Protein AF-Q1IPC7-F1 (afdb_monomer_lite)

Structure (mmCIF, N/CA/C/O backbone):
data_AF-Q1IPC7-F1
#
_entry.id   AF-Q1IPC7-F1
#
loop_
_atom_site.group_PDB
_atom_site.id
_atom_site.type_symbol
_atom_site.label_atom_id
_atom_site.label_alt_id
_atom_site.label_comp_id
_atom_site.label_asym_id
_atom_site.label_entity_id
_atom_site.label_seq_id
_atom_site.pdbx_PDB_ins_code
_atom_site.Cartn_x
_atom_site.Cartn_y
_atom_site.Cartn_z
_atom_site.occupancy
_atom_site.B_iso_or_equiv
_atom_site.auth_seq_id
_atom_site.auth_comp_id
_atom_site.auth_asym_id
_atom_site.auth_atom_id
_atom_site.pdbx_PDB_model_num
ATOM 1 N N . MET A 1 1 ? 42.730 -6.857 -8.380 1.00 27.53 1 MET A N 1
ATOM 2 C CA . MET A 1 1 ? 42.182 -7.030 -9.742 1.00 27.53 1 MET A CA 1
ATOM 3 C C . MET A 1 1 ? 40.989 -7.970 -9.642 1.00 27.53 1 MET A C 1
ATOM 5 O O . MET A 1 1 ? 41.203 -9.088 -9.186 1.00 27.53 1 MET A O 1
ATOM 9 N N . PRO A 1 2 ? 39.759 -7.540 -9.961 1.00 30.34 2 PRO A N 1
ATOM 10 C CA . PRO A 1 2 ? 38.629 -8.453 -10.119 1.00 30.34 2 PRO A CA 1
ATOM 11 C C . PRO A 1 2 ? 38.704 -9.160 -11.490 1.00 30.34 2 PRO A C 1
ATOM 13 O O . PRO A 1 2 ? 39.309 -8.610 -12.414 1.00 30.34 2 PRO A O 1
ATOM 16 N N . PRO A 1 3 ? 38.117 -10.358 -11.653 1.00 31.38 3 PRO A N 1
ATOM 17 C CA . PRO A 1 3 ? 38.075 -11.033 -12.946 1.00 31.38 3 PRO A CA 1
ATOM 18 C C . PRO A 1 3 ? 37.067 -10.356 -13.885 1.00 31.38 3 PRO A C 1
ATOM 20 O O . PRO A 1 3 ? 35.925 -10.095 -13.506 1.00 31.38 3 PRO A O 1
ATOM 23 N N . HIS A 1 4 ? 37.479 -10.107 -15.129 1.00 30.72 4 HIS A N 1
ATOM 24 C CA . HIS A 1 4 ? 36.568 -9.694 -16.195 1.00 30.72 4 HIS A CA 1
ATOM 25 C C . HIS A 1 4 ? 35.642 -10.856 -16.575 1.00 30.72 4 HIS A C 1
ATOM 27 O O . HIS A 1 4 ? 36.115 -11.915 -16.986 1.00 30.72 4 HIS A O 1
ATOM 33 N N . PHE A 1 5 ? 34.329 -10.636 -16.505 1.00 32.91 5 PHE A N 1
ATOM 34 C CA . PHE A 1 5 ? 33.350 -11.467 -17.208 1.00 32.91 5 PHE A CA 1
ATOM 35 C C . PHE A 1 5 ? 33.122 -10.910 -18.625 1.00 32.91 5 PHE A C 1
ATOM 37 O O . PHE A 1 5 ? 33.166 -9.690 -18.806 1.00 32.91 5 PHE A O 1
ATOM 44 N N . PRO A 1 6 ? 32.889 -11.766 -19.637 1.00 27.95 6 PRO A N 1
ATOM 45 C CA . PRO A 1 6 ? 32.704 -11.315 -21.011 1.00 27.95 6 PRO A CA 1
ATOM 46 C C . PRO A 1 6 ? 31.362 -10.591 -21.185 1.00 27.95 6 PRO A C 1
ATOM 48 O O . PRO A 1 6 ? 30.292 -11.179 -21.033 1.00 27.95 6 PRO A O 1
ATOM 51 N N . GLN A 1 7 ? 31.425 -9.312 -21.556 1.00 37.88 7 GLN A N 1
ATOM 52 C CA . GLN A 1 7 ? 30.276 -8.573 -22.075 1.00 37.88 7 GLN A CA 1
ATOM 53 C C . GLN A 1 7 ? 29.966 -9.041 -23.501 1.00 37.88 7 GLN A C 1
ATOM 55 O O . GLN A 1 7 ? 30.631 -8.615 -24.441 1.00 37.88 7 GLN A O 1
ATOM 60 N N . SER A 1 8 ? 28.944 -9.881 -23.667 1.00 31.00 8 SER A N 1
ATOM 61 C CA . SER A 1 8 ? 28.199 -10.011 -24.929 1.00 31.00 8 SER A CA 1
ATOM 62 C C . SER A 1 8 ? 26.940 -10.860 -24.738 1.00 31.00 8 SER A C 1
ATOM 64 O O . SER A 1 8 ? 26.850 -11.987 -25.226 1.00 31.00 8 SER A O 1
ATOM 66 N N . VAL A 1 9 ? 25.945 -10.306 -24.045 1.00 33.47 9 VAL A N 1
ATOM 67 C CA . VAL A 1 9 ? 24.546 -10.644 -24.336 1.00 33.47 9 VAL A CA 1
ATOM 68 C C . VAL A 1 9 ? 24.051 -9.514 -25.231 1.00 33.47 9 VAL A C 1
ATOM 70 O O . VAL A 1 9 ? 24.156 -8.351 -24.847 1.00 33.47 9 VAL A O 1
ATOM 73 N N . GLY A 1 10 ? 23.632 -9.834 -26.457 1.00 28.92 10 GLY A N 1
ATOM 74 C CA . GLY A 1 10 ? 23.111 -8.824 -27.381 1.00 28.92 10 GLY A CA 1
ATOM 75 C C . GLY A 1 10 ? 21.833 -8.177 -26.833 1.00 28.92 10 GLY A C 1
ATOM 76 O O . GLY A 1 10 ? 21.203 -8.754 -25.944 1.00 28.92 10 GLY A O 1
ATOM 77 N N . PRO A 1 11 ? 21.428 -7.003 -27.348 1.00 35.88 11 PRO A N 1
ATOM 78 C CA . PRO A 1 11 ? 20.185 -6.377 -26.924 1.00 35.88 11 PRO A CA 1
ATOM 79 C C . PRO A 1 11 ? 19.013 -7.304 -27.261 1.00 35.88 11 PRO A C 1
ATOM 81 O O . PRO A 1 11 ? 18.716 -7.543 -28.433 1.00 35.88 11 PRO A O 1
ATOM 84 N N . TYR A 1 12 ? 18.342 -7.820 -26.233 1.00 42.53 12 TYR A N 1
ATOM 85 C CA . TYR A 1 12 ? 17.022 -8.420 -26.390 1.00 42.53 12 TYR A CA 1
ATOM 86 C C . TYR A 1 12 ? 16.038 -7.280 -26.650 1.00 42.53 12 TYR A C 1
ATOM 88 O O . TYR A 1 12 ? 15.501 -6.696 -25.713 1.00 42.53 12 TYR A O 1
ATOM 96 N N . SER A 1 13 ? 15.851 -6.916 -27.920 1.00 47.62 13 SER A N 1
ATOM 97 C CA . SER A 1 13 ? 14.816 -5.959 -28.298 1.00 47.62 13 SER A CA 1
ATOM 98 C C . SER A 1 13 ? 13.432 -6.533 -27.984 1.00 47.62 13 SER A C 1
ATOM 100 O O . SER A 1 13 ? 13.187 -7.732 -28.148 1.00 47.62 13 SER A O 1
ATOM 102 N N . CYS A 1 14 ? 12.496 -5.663 -27.597 1.00 52.75 14 CYS A N 1
ATOM 103 C CA . CYS A 1 14 ? 11.101 -6.027 -27.317 1.00 52.75 14 CYS A CA 1
ATOM 104 C C . CYS A 1 14 ? 10.329 -6.622 -28.522 1.00 52.75 14 CYS A C 1
ATOM 106 O O . CYS A 1 14 ? 9.156 -6.963 -28.382 1.00 52.75 14 CYS A O 1
ATOM 108 N N . ASP A 1 15 ? 10.958 -6.759 -29.695 1.00 41.06 15 ASP A N 1
ATOM 109 C CA . ASP A 1 15 ? 10.359 -7.288 -30.928 1.00 41.06 15 ASP A CA 1
ATOM 110 C C . ASP A 1 15 ? 10.311 -8.829 -30.987 1.00 41.06 15 ASP A C 1
ATOM 112 O O . ASP A 1 15 ? 9.705 -9.406 -31.895 1.00 41.06 15 ASP A O 1
ATOM 116 N N . ALA A 1 16 ? 10.942 -9.527 -30.037 1.00 37.09 16 ALA A N 1
ATOM 117 C CA . ALA A 1 16 ? 10.999 -10.988 -30.007 1.00 37.09 16 ALA A CA 1
ATOM 118 C C . ALA A 1 16 ? 9.704 -11.627 -29.459 1.00 37.09 16 ALA A C 1
ATOM 120 O O . ALA A 1 16 ? 9.648 -12.122 -28.332 1.00 37.09 16 ALA A O 1
ATOM 121 N N . ALA A 1 17 ? 8.659 -11.679 -30.289 1.00 32.47 17 ALA A N 1
ATOM 122 C CA . ALA A 1 17 ? 7.467 -12.491 -30.036 1.00 32.47 17 ALA A CA 1
ATOM 123 C C . ALA A 1 17 ? 7.778 -13.997 -30.187 1.00 32.47 17 ALA A C 1
ATOM 125 O O . ALA A 1 17 ? 7.466 -14.623 -31.203 1.00 32.47 17 ALA A O 1
ATOM 126 N N . THR A 1 18 ? 8.417 -14.594 -29.178 1.00 29.27 18 THR A N 1
ATOM 127 C CA . THR A 1 18 ? 8.820 -16.007 -29.203 1.00 29.27 18 THR A CA 1
ATOM 128 C C . THR A 1 18 ? 7.616 -16.933 -29.011 1.00 29.27 18 THR A C 1
ATOM 130 O O . THR A 1 18 ? 7.210 -17.241 -27.892 1.00 29.27 18 THR A O 1
ATOM 133 N N . THR A 1 19 ? 7.050 -17.434 -30.110 1.00 27.92 19 THR A N 1
ATOM 134 C CA . THR A 1 19 ? 6.150 -18.594 -30.061 1.00 27.92 19 THR A CA 1
ATOM 135 C C . THR A 1 19 ? 6.927 -19.824 -29.599 1.00 27.92 19 THR A C 1
ATOM 137 O O . THR A 1 19 ? 7.848 -20.267 -30.289 1.00 27.92 19 THR A O 1
ATOM 140 N N . VAL A 1 20 ? 6.539 -20.404 -28.461 1.00 25.94 20 VAL A N 1
ATOM 141 C CA . VAL A 1 20 ? 7.078 -21.686 -27.991 1.00 25.94 20 VAL A CA 1
ATOM 142 C C . VAL A 1 20 ? 6.516 -22.805 -28.868 1.00 25.94 20 VAL A C 1
ATOM 144 O O . VAL A 1 20 ? 5.406 -23.285 -28.654 1.00 25.94 20 VAL A O 1
ATOM 147 N N . ALA A 1 21 ? 7.283 -23.199 -29.882 1.00 24.25 21 ALA A N 1
ATOM 148 C CA . ALA A 1 21 ? 7.047 -24.401 -30.670 1.00 24.25 21 ALA A CA 1
ATOM 149 C C . ALA A 1 21 ? 8.076 -25.462 -30.259 1.00 24.25 21 ALA A C 1
ATOM 151 O O . ALA A 1 21 ? 9.273 -25.298 -30.503 1.00 24.25 21 ALA A O 1
ATOM 152 N N . GLU A 1 22 ? 7.620 -26.537 -29.615 1.00 26.72 22 GLU A N 1
ATOM 153 C CA . GLU A 1 22 ? 8.496 -27.638 -29.215 1.00 26.72 22 GLU A CA 1
ATOM 154 C C . GLU A 1 22 ? 9.095 -28.360 -30.428 1.00 26.72 22 GLU A C 1
ATOM 156 O O . GLU A 1 22 ? 8.441 -28.612 -31.444 1.00 26.72 22 GLU A O 1
ATOM 161 N N . VAL A 1 23 ? 10.371 -28.724 -30.305 1.00 25.48 23 VAL A N 1
ATOM 162 C CA . VAL A 1 23 ? 11.123 -29.405 -31.357 1.00 25.48 23 VAL A CA 1
ATOM 163 C C . VAL A 1 23 ? 10.867 -30.910 -31.288 1.00 25.48 23 VAL A C 1
ATOM 165 O O . VAL A 1 23 ? 11.457 -31.616 -30.476 1.00 25.48 23 VAL A O 1
ATOM 168 N N . CYS A 1 24 ? 10.067 -31.425 -32.220 1.00 24.20 24 CYS A N 1
ATOM 169 C CA . CYS A 1 24 ? 10.110 -32.831 -32.624 1.00 24.20 24 CYS A CA 1
ATOM 170 C C . CYS A 1 24 ? 10.094 -32.919 -34.152 1.00 24.20 24 CYS A C 1
ATOM 172 O O . CYS A 1 24 ? 9.139 -32.516 -34.810 1.00 24.20 24 CYS A O 1
ATOM 174 N N . ASN A 1 25 ? 11.193 -33.411 -34.725 1.00 25.36 25 ASN A N 1
ATOM 175 C CA . ASN A 1 25 ? 11.467 -33.318 -36.155 1.00 25.36 25 ASN A CA 1
ATOM 176 C C . ASN A 1 25 ? 11.634 -34.713 -36.770 1.00 25.36 25 ASN A C 1
ATOM 178 O O . ASN A 1 25 ? 12.651 -35.364 -36.545 1.00 25.36 25 ASN A O 1
ATOM 182 N N . CYS A 1 26 ? 10.665 -35.139 -37.586 1.00 24.03 26 CYS A N 1
ATOM 183 C CA . CYS A 1 26 ? 10.864 -36.089 -38.685 1.00 24.03 26 CYS A CA 1
ATOM 184 C C . CYS A 1 26 ? 9.803 -35.869 -39.786 1.00 24.03 26 CYS A C 1
ATOM 186 O O . CYS A 1 26 ? 8.637 -35.607 -39.516 1.00 24.03 26 CYS A O 1
ATOM 188 N N . ARG A 1 27 ? 10.270 -35.901 -41.038 1.00 24.53 27 ARG A N 1
ATOM 189 C CA . ARG A 1 27 ? 9.666 -35.389 -42.296 1.00 24.53 27 ARG A CA 1
ATOM 190 C C . ARG A 1 27 ? 8.791 -36.435 -43.046 1.00 24.53 27 ARG A C 1
ATOM 192 O O . ARG A 1 27 ? 8.794 -37.577 -42.597 1.00 24.53 27 ARG A O 1
ATOM 199 N N . PRO A 1 28 ? 8.198 -36.160 -44.250 1.00 34.00 28 PRO A N 1
ATOM 200 C CA . PRO A 1 28 ? 8.015 -34.888 -45.004 1.00 34.00 28 PRO A CA 1
ATOM 201 C C . PRO A 1 28 ? 6.614 -34.645 -45.661 1.00 34.00 28 PRO A C 1
ATOM 203 O O . PRO A 1 28 ? 5.813 -35.559 -45.821 1.00 34.00 28 PRO A O 1
ATOM 206 N N . ALA A 1 29 ? 6.476 -33.448 -46.270 1.00 22.77 29 ALA A N 1
ATOM 207 C CA . ALA A 1 29 ? 5.614 -33.085 -47.426 1.00 22.77 29 ALA A CA 1
ATOM 208 C C . ALA A 1 29 ? 4.124 -32.743 -47.132 1.00 22.77 29 ALA A C 1
ATOM 210 O O . ALA A 1 29 ? 3.528 -33.321 -46.237 1.00 22.77 29 ALA A O 1
ATOM 211 N N . ARG A 1 30 ? 3.443 -31.808 -47.829 1.00 23.03 30 ARG A N 1
ATOM 212 C CA . ARG A 1 30 ? 3.700 -31.071 -49.101 1.00 23.03 30 ARG A CA 1
ATOM 213 C C . ARG A 1 30 ? 3.333 -29.566 -49.006 1.00 23.03 30 ARG A C 1
ATOM 215 O O . ARG A 1 30 ? 2.681 -29.144 -48.063 1.00 23.03 30 ARG A O 1
ATOM 222 N N . PHE A 1 31 ? 3.727 -28.781 -50.016 1.00 21.20 31 PHE A N 1
ATOM 223 C CA . PHE A 1 31 ? 3.337 -27.371 -50.228 1.00 21.20 31 PHE A CA 1
ATOM 224 C C . PHE A 1 31 ? 1.828 -27.185 -50.493 1.00 21.20 31 PHE A C 1
ATOM 226 O O . PHE A 1 31 ? 1.282 -27.970 -51.267 1.00 21.20 31 PHE A O 1
ATOM 233 N N . ALA A 1 32 ? 1.226 -26.087 -49.998 1.00 22.48 32 ALA A N 1
ATOM 234 C CA . ALA A 1 32 ? 0.439 -25.120 -50.801 1.00 22.48 32 ALA A CA 1
ATOM 235 C C . ALA A 1 32 ? -0.110 -23.922 -49.974 1.00 22.48 32 ALA A C 1
ATOM 237 O O . ALA A 1 32 ? -1.017 -24.071 -49.167 1.00 22.48 32 ALA A O 1
ATOM 238 N N . ILE A 1 33 ? 0.478 -22.746 -50.219 1.00 22.02 33 ILE A N 1
ATOM 239 C CA . ILE A 1 33 ? -0.097 -21.385 -50.360 1.00 22.02 33 ILE A CA 1
ATOM 240 C C . ILE A 1 33 ? -1.534 -21.109 -49.833 1.00 22.02 33 ILE A C 1
ATOM 242 O O . ILE A 1 33 ? -2.508 -21.707 -50.281 1.00 22.02 33 ILE A O 1
ATOM 246 N N . LEU A 1 34 ? -1.645 -20.075 -48.981 1.00 21.36 34 LEU A N 1
ATOM 247 C CA . LEU A 1 34 ? -2.878 -19.374 -48.567 1.00 21.36 34 LEU A CA 1
ATOM 248 C C . LEU A 1 34 ? -3.625 -18.686 -49.726 1.00 21.36 34 LEU A C 1
ATOM 250 O O . LEU A 1 34 ? -2.971 -18.121 -50.595 1.00 21.36 34 LEU A O 1
ATOM 254 N N . LEU A 1 35 ? -4.958 -18.569 -49.615 1.00 21.75 35 LEU A N 1
ATOM 255 C CA . LEU A 1 35 ? -5.729 -17.326 -49.836 1.00 21.75 35 LEU A CA 1
ATOM 256 C C . LEU A 1 35 ? -7.160 -17.461 -49.243 1.00 21.75 35 LEU A C 1
ATOM 258 O O . LEU A 1 35 ? -7.768 -18.525 -49.320 1.00 21.75 35 LEU A O 1
ATOM 262 N N . ASP A 1 36 ? -7.653 -16.379 -48.633 1.00 23.27 36 ASP A N 1
ATOM 263 C CA . ASP A 1 36 ? -8.990 -16.161 -48.008 1.00 23.27 36 ASP A CA 1
ATOM 264 C C . ASP A 1 36 ? -10.023 -15.693 -49.093 1.00 23.27 36 ASP A C 1
ATOM 266 O O . ASP A 1 36 ? -9.618 -15.684 -50.264 1.00 23.27 36 ASP A O 1
ATOM 270 N N . PRO A 1 37 ? -11.270 -15.176 -48.851 1.00 43.78 37 PRO A N 1
ATOM 271 C CA . PRO A 1 37 ? -12.189 -15.144 -47.675 1.00 43.78 37 PRO A CA 1
ATOM 272 C C . PRO A 1 37 ? -13.720 -15.402 -47.981 1.00 43.78 37 PRO A C 1
ATOM 274 O O . PRO A 1 37 ? -14.071 -15.714 -49.114 1.00 43.78 37 PRO A O 1
ATOM 277 N N . PHE A 1 38 ? -14.624 -15.162 -46.987 1.00 20.91 38 PHE A N 1
ATOM 278 C CA . PHE A 1 38 ? -16.072 -14.708 -47.023 1.00 20.91 38 PHE A CA 1
ATOM 279 C C . PHE A 1 38 ? -17.252 -15.588 -46.459 1.00 20.91 38 PHE A C 1
ATOM 281 O O . PHE A 1 38 ? -17.646 -16.565 -47.078 1.00 20.91 38 PHE A O 1
ATOM 288 N N . VAL A 1 39 ? -17.943 -15.070 -45.406 1.00 23.52 39 VAL A N 1
ATOM 289 C CA . VAL A 1 39 ? -19.434 -14.873 -45.177 1.00 23.52 39 VAL A CA 1
ATOM 290 C C . VAL A 1 39 ? -20.458 -16.078 -45.215 1.00 23.52 39 VAL A C 1
ATOM 292 O O . VAL A 1 39 ? -20.124 -17.166 -45.654 1.00 23.52 39 VAL A O 1
ATOM 295 N N . ALA A 1 40 ? -21.710 -15.933 -44.684 1.00 30.84 40 ALA A N 1
ATOM 296 C CA . ALA A 1 40 ? -22.823 -16.945 -44.619 1.00 30.84 40 ALA A CA 1
ATOM 297 C C . ALA A 1 40 ? -24.267 -16.310 -44.351 1.00 30.84 40 ALA A C 1
ATOM 299 O O . ALA A 1 40 ? -24.301 -15.093 -44.263 1.00 30.84 40 ALA A O 1
ATOM 300 N N . PRO A 1 41 ? -25.463 -17.008 -44.323 1.00 42.06 41 PRO A N 1
ATOM 301 C CA . PRO A 1 41 ? -26.779 -16.522 -43.694 1.00 42.06 41 PRO A CA 1
ATOM 302 C C . PRO A 1 41 ? -27.731 -17.335 -42.662 1.00 42.06 41 PRO A C 1
ATOM 304 O O . PRO A 1 41 ? -28.559 -18.132 -43.085 1.00 42.06 41 PRO A O 1
ATOM 307 N N . ASN A 1 42 ? -27.735 -17.008 -41.337 1.00 27.20 42 ASN A N 1
ATOM 308 C CA . ASN A 1 42 ? -28.755 -16.890 -40.208 1.00 27.20 42 ASN A CA 1
ATOM 309 C C . ASN A 1 42 ? -29.819 -17.896 -39.564 1.00 27.20 42 ASN A C 1
ATOM 311 O O . ASN A 1 42 ? -30.549 -18.602 -40.244 1.00 27.20 42 ASN A O 1
ATOM 315 N N . TYR A 1 43 ? -30.032 -17.703 -38.221 1.00 25.48 43 TYR A N 1
ATOM 316 C CA . TYR A 1 43 ? -31.270 -17.676 -37.337 1.00 25.48 43 TYR A CA 1
ATOM 317 C C . TYR A 1 43 ? -32.002 -18.894 -36.653 1.00 25.48 43 TYR A C 1
ATOM 319 O O . TYR A 1 43 ? -32.081 -20.005 -37.165 1.00 25.48 43 TYR A O 1
ATOM 327 N N . TYR A 1 44 ? -32.610 -18.601 -35.473 1.00 39.75 44 TYR A N 1
ATOM 328 C CA . TYR A 1 44 ? -33.550 -19.391 -34.613 1.00 39.75 44 TYR A CA 1
ATOM 329 C C . TYR A 1 44 ? -35.048 -19.066 -34.896 1.00 39.75 44 TYR A C 1
ATOM 331 O O . TYR A 1 44 ? -35.334 -18.012 -35.467 1.00 39.75 44 TYR A O 1
ATOM 339 N N . PRO A 1 45 ? -36.018 -19.861 -34.376 1.00 33.38 45 PRO A N 1
ATOM 340 C CA . PRO A 1 45 ? -37.243 -19.277 -33.782 1.00 33.38 45 PRO A CA 1
ATOM 341 C C . PRO A 1 45 ? -37.715 -19.939 -32.456 1.00 33.38 45 PRO A C 1
ATOM 343 O O . PRO A 1 45 ? -37.103 -20.890 -31.974 1.00 33.38 45 PRO A O 1
ATOM 346 N N . ALA A 1 46 ? -38.786 -19.408 -31.838 1.00 30.06 46 ALA A N 1
ATOM 347 C CA . ALA A 1 46 ? -39.074 -19.558 -30.400 1.00 30.06 46 ALA A CA 1
ATOM 348 C C . ALA A 1 46 ? -40.552 -19.835 -30.001 1.00 30.06 46 ALA A C 1
ATOM 350 O O . ALA A 1 46 ? -41.470 -19.528 -30.750 1.00 30.06 46 ALA A O 1
ATOM 351 N N . GLN A 1 47 ? -40.709 -20.308 -28.749 1.00 32.53 47 GLN A N 1
ATOM 352 C CA . GLN A 1 47 ? -41.795 -20.093 -27.758 1.00 32.53 47 GLN A CA 1
ATOM 353 C C . GLN A 1 47 ? -43.275 -20.473 -28.012 1.00 32.53 47 GLN A C 1
ATOM 355 O O . GLN A 1 47 ? -43.903 -20.085 -28.989 1.00 32.53 47 GLN A O 1
ATOM 360 N N . LEU A 1 48 ? -43.873 -21.050 -26.954 1.00 24.67 48 LEU A N 1
ATOM 361 C CA . LEU A 1 48 ? -45.267 -20.864 -26.517 1.00 24.67 48 LEU A CA 1
ATOM 362 C C . LEU A 1 48 ? -45.327 -20.865 -24.967 1.00 24.67 48 LEU A C 1
ATOM 364 O O . LEU A 1 48 ? -44.510 -21.511 -24.315 1.00 24.67 48 LEU A O 1
ATOM 368 N N . ALA A 1 49 ? -46.283 -20.125 -24.398 1.00 28.17 49 ALA A N 1
ATOM 369 C CA . ALA A 1 49 ? -46.617 -20.003 -22.960 1.00 28.17 49 ALA A CA 1
ATOM 370 C C . ALA A 1 49 ? -48.109 -20.446 -22.764 1.00 28.17 49 ALA A C 1
ATOM 372 O O . ALA A 1 49 ? -48.631 -20.967 -23.756 1.00 28.17 49 ALA A O 1
ATOM 373 N N . PRO A 1 50 ? -48.861 -20.266 -21.635 1.00 35.50 50 PRO A N 1
ATOM 374 C CA . PRO A 1 50 ? -48.663 -19.367 -20.471 1.00 35.50 50 PRO A CA 1
ATOM 375 C C . PRO A 1 50 ? -49.075 -19.920 -19.069 1.00 35.50 50 PRO A C 1
ATOM 377 O O . PRO A 1 50 ? -49.611 -21.017 -18.966 1.00 35.50 50 PRO A O 1
ATOM 380 N N . ALA A 1 51 ? -48.904 -19.113 -18.000 1.00 25.23 51 ALA A N 1
ATOM 381 C CA . ALA A 1 51 ? -49.983 -18.663 -17.078 1.00 25.23 51 ALA A CA 1
ATOM 382 C C . ALA A 1 51 ? -49.500 -18.286 -15.651 1.00 25.23 51 ALA A C 1
ATOM 384 O O . ALA A 1 51 ? -48.888 -19.081 -14.950 1.00 25.23 51 ALA A O 1
ATOM 385 N N . ASN A 1 52 ? -49.890 -17.085 -15.202 1.00 26.77 52 ASN A N 1
ATOM 386 C CA . ASN A 1 52 ? -50.179 -16.680 -13.813 1.00 26.77 52 ASN A CA 1
ATOM 387 C C . ASN A 1 52 ? -49.299 -17.211 -12.654 1.00 26.77 52 ASN A C 1
ATOM 389 O O . ASN A 1 52 ? -49.789 -17.962 -11.814 1.00 26.77 52 ASN A O 1
ATOM 393 N N . SER A 1 53 ? -48.055 -16.730 -12.527 1.00 26.70 53 SER A N 1
ATOM 394 C CA . SER A 1 53 ? -47.397 -16.354 -11.243 1.00 26.70 53 SER A CA 1
ATOM 395 C C . SER A 1 53 ? -45.892 -16.093 -11.420 1.00 26.70 53 SER A C 1
ATOM 397 O O . SER A 1 53 ? -45.226 -16.779 -12.191 1.00 26.70 53 SER A O 1
ATOM 399 N N . PRO A 1 54 ? -45.355 -15.088 -10.709 1.00 25.59 54 PRO A N 1
ATOM 400 C CA . PRO A 1 54 ? -45.162 -13.747 -11.267 1.00 25.59 54 PRO A CA 1
ATOM 401 C C . PRO A 1 54 ? -44.202 -13.766 -12.478 1.00 25.59 54 PRO A C 1
ATOM 403 O O . PRO A 1 54 ? -43.010 -14.019 -12.329 1.00 25.59 54 PRO A O 1
ATOM 406 N N . GLN A 1 55 ? -44.707 -13.514 -13.694 1.00 25.28 55 GLN A N 1
ATOM 407 C CA . GLN A 1 55 ? -43.955 -13.814 -14.926 1.00 25.28 55 GLN A CA 1
ATOM 408 C C . GLN A 1 55 ? -43.362 -12.585 -15.627 1.00 25.28 55 GLN A C 1
ATOM 410 O O . GLN A 1 55 ? -43.935 -11.494 -15.659 1.00 25.28 55 GLN A O 1
ATOM 415 N N . PHE A 1 56 ? -42.169 -12.805 -16.177 1.00 25.12 56 PHE A N 1
ATOM 416 C CA . PHE A 1 56 ? -41.230 -11.800 -16.659 1.00 25.12 56 PHE A CA 1
ATOM 417 C C . PHE A 1 56 ? -41.691 -11.102 -17.947 1.00 25.12 56 PHE A C 1
ATOM 419 O O . PHE A 1 56 ? -42.281 -11.709 -18.840 1.00 25.12 56 PHE A O 1
ATOM 426 N N . ARG A 1 57 ? -41.357 -9.811 -18.073 1.00 22.83 57 ARG A N 1
ATOM 427 C CA . ARG A 1 57 ? -41.542 -9.039 -19.309 1.00 22.83 57 ARG A CA 1
ATOM 428 C C . ARG A 1 57 ? -40.352 -9.249 -20.246 1.00 22.83 57 ARG A C 1
ATOM 430 O O . ARG A 1 57 ? -39.261 -8.775 -19.939 1.00 22.83 57 ARG A O 1
ATOM 437 N N . THR A 1 58 ? -40.590 -9.801 -21.432 1.00 23.97 58 THR A N 1
ATOM 438 C CA . THR A 1 58 ? -39.612 -9.797 -22.534 1.00 23.97 58 THR A CA 1
ATOM 439 C C . THR A 1 58 ? -40.239 -9.138 -23.760 1.00 23.97 58 THR A C 1
ATOM 441 O O . THR A 1 58 ? -41.388 -9.411 -24.099 1.00 23.97 58 THR A O 1
ATOM 444 N N . ARG A 1 59 ? -39.512 -8.219 -24.408 1.00 22.66 59 ARG A N 1
ATOM 445 C CA . ARG A 1 59 ? -39.979 -7.508 -25.609 1.00 22.66 59 ARG A CA 1
ATOM 446 C C . ARG A 1 59 ? -39.602 -8.289 -26.867 1.00 22.66 59 ARG A C 1
ATOM 448 O O . ARG A 1 59 ? -38.453 -8.693 -26.998 1.00 22.66 59 ARG A O 1
ATOM 455 N N . ALA A 1 60 ? -40.521 -8.375 -27.824 1.00 24.25 60 ALA A N 1
ATOM 456 C CA . ALA A 1 60 ? -40.219 -8.703 -29.214 1.00 24.25 60 ALA A CA 1
ATOM 457 C C . ALA A 1 60 ? -40.784 -7.599 -30.119 1.00 24.25 60 ALA A C 1
ATOM 459 O O . ALA A 1 60 ? -41.883 -7.099 -29.879 1.00 24.25 60 ALA A O 1
ATOM 460 N N . ILE A 1 61 ? -40.017 -7.197 -31.133 1.00 23.50 61 ILE A N 1
ATOM 461 C CA . ILE A 1 61 ? -40.413 -6.203 -32.136 1.00 23.50 61 ILE A CA 1
ATOM 462 C C . ILE A 1 61 ? -40.612 -6.951 -33.451 1.00 23.50 61 ILE A C 1
ATOM 464 O O . ILE A 1 61 ? -39.708 -7.649 -33.900 1.00 23.50 61 ILE A O 1
ATOM 468 N N . LEU A 1 62 ? -41.779 -6.785 -34.071 1.00 22.84 62 LEU A N 1
ATOM 469 C CA . LEU A 1 62 ? -42.082 -7.329 -35.391 1.00 22.84 62 LEU A CA 1
ATOM 470 C C . LEU A 1 62 ? -42.382 -6.158 -36.329 1.00 22.84 62 LEU A C 1
ATOM 472 O O . LEU A 1 62 ? -43.342 -5.418 -36.120 1.00 22.84 62 LEU A O 1
ATOM 476 N N . ILE A 1 63 ? -41.534 -5.969 -37.341 1.00 25.38 63 ILE A N 1
ATOM 477 C CA . ILE A 1 63 ? -41.760 -4.996 -38.413 1.00 25.38 63 ILE A CA 1
ATOM 478 C C . ILE A 1 63 ? -42.446 -5.740 -39.556 1.00 25.38 63 ILE A C 1
ATOM 480 O O . ILE A 1 63 ? -41.820 -6.549 -40.236 1.00 25.38 63 ILE A O 1
ATOM 484 N N . ALA A 1 64 ? -43.727 -5.455 -39.772 1.00 26.81 64 ALA A N 1
ATOM 485 C CA . ALA A 1 64 ? -44.430 -5.841 -40.988 1.00 26.81 64 ALA A CA 1
ATOM 486 C C . ALA A 1 64 ? -44.377 -4.676 -41.987 1.00 26.81 64 ALA A C 1
ATOM 488 O O . ALA A 1 64 ? -44.895 -3.595 -41.709 1.00 26.81 64 ALA A O 1
ATOM 489 N N . GLY A 1 65 ? -43.759 -4.902 -43.148 1.00 25.98 65 GLY A N 1
ATOM 490 C CA . GLY A 1 65 ? -43.848 -4.024 -44.315 1.00 25.98 65 GLY A CA 1
ATOM 491 C C . GLY A 1 65 ? -44.701 -4.695 -45.388 1.00 25.98 65 GLY A C 1
ATOM 492 O O . GLY A 1 65 ? -44.404 -5.817 -45.789 1.00 25.98 65 GLY A O 1
ATOM 493 N N . ALA A 1 66 ? -45.774 -4.037 -45.826 1.00 27.94 66 ALA A N 1
ATOM 494 C CA . ALA A 1 66 ? -46.666 -4.559 -46.859 1.00 27.94 66 ALA A CA 1
ATOM 495 C C . ALA A 1 66 ? -46.143 -4.245 -48.274 1.00 27.94 66 ALA A C 1
ATOM 497 O O . ALA A 1 66 ? -45.642 -3.151 -48.524 1.00 27.94 66 ALA A O 1
ATOM 498 N N . GLY A 1 67 ? -46.315 -5.179 -49.210 1.00 26.11 67 GLY A N 1
ATOM 499 C CA . GLY A 1 67 ? -45.987 -5.007 -50.630 1.00 26.11 67 GLY A CA 1
ATOM 500 C C . GLY A 1 67 ? -46.255 -6.307 -51.405 1.00 26.11 67 GLY A C 1
ATOM 501 O O . GLY A 1 67 ? -45.958 -7.376 -50.872 1.00 26.11 67 GLY A O 1
ATOM 502 N N . PRO A 1 68 ? -46.881 -6.272 -52.596 1.00 31.31 68 PRO A N 1
ATOM 503 C CA . PRO A 1 68 ? -47.501 -7.463 -53.177 1.00 31.31 68 PRO A CA 1
ATOM 504 C C . PRO A 1 68 ? -46.546 -8.269 -54.066 1.00 31.31 68 PRO A C 1
ATOM 506 O O . PRO A 1 68 ? -45.767 -7.681 -54.802 1.00 31.31 68 PRO A O 1
ATOM 509 N N . TYR A 1 69 ? -46.683 -9.600 -54.072 1.00 27.34 69 TYR A N 1
ATOM 510 C CA . TYR A 1 69 ? -46.919 -10.413 -55.281 1.00 27.34 69 TYR A CA 1
ATOM 511 C C . TYR A 1 69 ? -47.306 -11.851 -54.887 1.00 27.34 69 TYR A C 1
ATOM 513 O O . TYR A 1 69 ? -46.938 -12.351 -53.826 1.00 27.34 69 TYR A O 1
ATOM 521 N N . VAL A 1 70 ? -48.123 -12.499 -55.721 1.00 26.61 70 VAL A N 1
ATOM 522 C CA . VAL A 1 70 ? -48.815 -13.761 -55.408 1.00 26.61 70 VAL A CA 1
ATOM 523 C C . VAL A 1 70 ? -48.053 -14.970 -55.952 1.00 26.61 70 VAL A C 1
ATOM 525 O O . VAL A 1 70 ? -47.832 -15.054 -57.156 1.00 26.61 70 VAL A O 1
ATOM 528 N N . ALA A 1 71 ? -47.779 -15.972 -55.110 1.00 25.08 71 ALA A N 1
ATOM 529 C CA . ALA A 1 71 ? -47.531 -17.349 -55.554 1.00 25.08 71 ALA A CA 1
ATOM 530 C C . ALA A 1 71 ? -47.942 -18.365 -54.472 1.00 25.08 71 ALA A C 1
ATOM 532 O O . ALA A 1 71 ? -47.719 -18.157 -53.281 1.00 25.08 71 ALA A O 1
ATOM 533 N N . ARG A 1 72 ? -48.585 -19.466 -54.882 1.00 25.23 72 ARG A N 1
ATOM 534 C CA . ARG A 1 72 ? -49.154 -20.477 -53.972 1.00 25.23 72 ARG A CA 1
ATOM 535 C C . ARG A 1 72 ? -48.083 -21.423 -53.422 1.00 25.23 72 ARG A C 1
ATOM 537 O O . ARG A 1 72 ? -47.328 -22.015 -54.188 1.00 25.23 72 ARG A O 1
ATOM 544 N N . LEU A 1 73 ? -48.130 -21.683 -52.116 1.00 21.25 73 LEU A N 1
ATOM 545 C CA . LEU A 1 73 ? -47.473 -22.837 -51.498 1.00 21.25 73 LEU A CA 1
ATOM 546 C C . LEU A 1 73 ? -48.101 -24.153 -51.993 1.00 21.25 73 LEU A C 1
ATOM 548 O O . LEU A 1 73 ? -49.314 -24.345 -51.907 1.00 21.25 73 LEU A O 1
ATOM 552 N N . ARG A 1 74 ? -47.257 -25.103 -52.407 1.00 22.98 74 ARG A N 1
ATOM 553 C CA . ARG A 1 74 ? -47.520 -26.539 -52.244 1.00 22.98 74 ARG A CA 1
ATOM 554 C C . ARG A 1 74 ? -46.471 -27.084 -51.285 1.00 22.98 74 ARG A C 1
ATOM 556 O O . ARG A 1 74 ? -45.278 -26.940 -51.528 1.00 22.98 74 ARG A O 1
ATOM 563 N N . ALA A 1 75 ? -46.925 -27.675 -50.188 1.00 23.70 75 ALA A N 1
ATOM 564 C CA . ALA A 1 75 ? -46.043 -28.289 -49.210 1.00 23.70 75 ALA A CA 1
ATOM 565 C C . ALA A 1 75 ? -45.523 -29.639 -49.718 1.00 23.70 75 ALA A C 1
ATOM 567 O O . ALA A 1 75 ? -46.295 -30.433 -50.250 1.00 23.70 75 ALA A O 1
ATOM 568 N N . PHE A 1 76 ? -44.255 -29.935 -49.442 1.00 23.09 76 PHE A N 1
ATOM 569 C CA . PHE A 1 76 ? -43.820 -31.296 -49.143 1.00 23.09 76 PHE A CA 1
ATOM 570 C C . PHE A 1 76 ? -42.780 -31.246 -48.028 1.00 23.09 76 PHE A C 1
ATOM 572 O O . PHE A 1 76 ? -41.797 -30.513 -48.103 1.00 23.09 76 PHE A O 1
ATOM 579 N N . ALA A 1 77 ? -43.029 -31.998 -46.961 1.00 24.34 77 ALA A N 1
ATOM 580 C CA . ALA A 1 77 ? -42.159 -32.029 -45.799 1.00 24.34 77 ALA A CA 1
ATOM 581 C C . ALA A 1 77 ? -41.012 -33.025 -45.998 1.00 24.34 77 ALA A C 1
ATOM 583 O O . ALA A 1 77 ? -41.256 -34.196 -46.291 1.00 24.34 77 ALA A O 1
ATOM 584 N N . ARG A 1 78 ? -39.776 -32.608 -45.698 1.00 24.23 78 ARG A N 1
ATOM 585 C CA . ARG A 1 78 ? -38.808 -33.492 -45.034 1.00 24.23 78 ARG A CA 1
ATOM 586 C C . ARG A 1 78 ? -37.711 -32.701 -44.332 1.00 24.23 78 ARG A C 1
ATOM 588 O O . ARG A 1 78 ? -37.154 -31.759 -44.879 1.00 24.23 78 ARG A O 1
ATOM 595 N N . ALA A 1 79 ? -37.423 -33.098 -43.099 1.00 27.14 79 ALA A N 1
ATOM 596 C CA . ALA A 1 79 ? -36.419 -32.464 -42.261 1.00 27.14 79 ALA A CA 1
ATOM 597 C C . ALA A 1 79 ? -34.992 -32.861 -42.666 1.00 27.14 79 ALA A C 1
ATOM 599 O O . ALA A 1 79 ? -34.746 -34.038 -42.936 1.00 27.14 79 ALA A O 1
ATOM 600 N N . ARG A 1 80 ? -34.043 -31.921 -42.546 1.00 28.27 80 ARG A N 1
ATOM 601 C CA . ARG A 1 80 ? -32.755 -32.125 -41.850 1.00 28.27 80 ARG A CA 1
ATOM 602 C C . ARG A 1 80 ? -32.030 -30.794 -41.602 1.00 28.27 80 ARG A C 1
ATOM 604 O O . ARG A 1 80 ? -32.349 -29.777 -42.203 1.00 28.27 80 ARG A O 1
ATOM 611 N N . ARG A 1 81 ? -31.124 -30.828 -40.623 1.00 30.02 81 ARG A N 1
ATOM 612 C CA . ARG A 1 81 ? -30.402 -29.690 -40.027 1.00 30.02 81 ARG A CA 1
ATOM 613 C C . ARG A 1 81 ? -29.343 -29.123 -40.983 1.00 30.02 81 ARG A C 1
ATOM 615 O O . ARG A 1 81 ? -28.635 -29.930 -41.571 1.00 30.02 81 ARG A O 1
ATOM 622 N N . SER A 1 82 ? -29.210 -27.793 -41.035 1.00 29.19 82 SER A N 1
ATOM 623 C CA . SER A 1 82 ? -27.963 -27.008 -41.195 1.00 29.19 82 SER A CA 1
ATOM 624 C C . SER A 1 82 ? -28.301 -25.510 -41.241 1.00 29.19 82 SER A C 1
ATOM 626 O O . SER A 1 82 ? -29.373 -25.149 -41.720 1.00 29.19 82 SER A O 1
ATOM 628 N N . ALA A 1 83 ? -27.409 -24.647 -40.749 1.00 26.16 83 ALA A N 1
ATOM 629 C CA . ALA A 1 83 ? -27.569 -23.188 -40.746 1.00 26.16 83 ALA A CA 1
ATOM 630 C C . ALA A 1 83 ? -26.375 -22.501 -41.429 1.00 26.16 83 ALA A C 1
ATOM 632 O O . ALA A 1 83 ? -25.303 -23.090 -41.550 1.00 26.16 83 ALA A O 1
ATOM 633 N N . PHE A 1 84 ? -26.562 -21.245 -41.827 1.00 23.59 84 PHE A N 1
ATOM 634 C CA . PHE A 1 84 ? -25.497 -20.329 -42.245 1.00 23.59 84 PHE A CA 1
ATOM 635 C C . PHE A 1 84 ? -25.484 -19.095 -41.253 1.00 23.59 84 PHE A C 1
ATOM 637 O O . PHE A 1 84 ? -26.198 -19.151 -40.255 1.00 23.59 84 PHE A O 1
ATOM 644 N N . PHE A 1 85 ? -24.733 -17.979 -41.438 1.00 21.31 85 PHE A N 1
ATOM 645 C CA . PHE A 1 85 ? -24.678 -16.772 -40.532 1.00 21.31 85 PHE A CA 1
ATOM 646 C C . PHE A 1 85 ? -24.489 -15.399 -41.261 1.00 21.31 85 PHE A C 1
ATOM 648 O O . PHE A 1 85 ? -23.380 -15.151 -41.726 1.00 21.31 85 PHE A O 1
ATOM 655 N N . VAL A 1 86 ? -25.496 -14.490 -41.342 1.00 24.84 86 VAL A N 1
ATOM 656 C CA . VAL A 1 86 ? -25.395 -13.194 -42.100 1.00 24.84 86 VAL A CA 1
ATOM 657 C C . VAL A 1 86 ? -25.108 -12.027 -41.172 1.00 24.84 86 VAL A C 1
ATOM 659 O O . VAL A 1 86 ? -25.777 -11.865 -40.151 1.00 24.84 86 VAL A O 1
ATOM 662 N N . ASN A 1 87 ? -24.210 -11.152 -41.622 1.00 21.95 87 ASN A N 1
ATOM 663 C CA . ASN A 1 87 ? -23.988 -9.837 -41.037 1.00 21.95 87 ASN A CA 1
ATOM 664 C C . ASN A 1 87 ? -24.700 -8.752 -41.850 1.00 21.95 87 ASN A C 1
ATOM 666 O O . ASN A 1 87 ? -24.593 -8.711 -43.075 1.00 21.95 87 ASN A O 1
ATOM 670 N N . LEU A 1 88 ? -25.391 -7.851 -41.153 1.00 25.05 88 LEU A N 1
ATOM 671 C CA . LEU A 1 88 ? -25.937 -6.615 -41.708 1.00 25.05 88 LEU A CA 1
ATOM 672 C C . LEU A 1 88 ? -25.914 -5.535 -40.620 1.00 25.05 88 LEU A C 1
ATOM 674 O O . LEU A 1 88 ? -26.523 -5.689 -39.562 1.00 25.05 88 LEU A O 1
ATOM 678 N N . THR A 1 89 ? -25.171 -4.462 -40.875 1.00 24.77 89 THR A N 1
ATOM 679 C CA . THR A 1 89 ? -24.920 -3.364 -39.930 1.00 24.77 89 THR A CA 1
ATOM 680 C C . THR A 1 89 ? -25.985 -2.276 -40.083 1.00 24.77 89 THR A C 1
ATOM 682 O O . THR A 1 89 ? -26.298 -1.890 -41.208 1.00 24.77 89 THR A O 1
ATOM 685 N N . LEU A 1 90 ? -26.528 -1.739 -38.983 1.00 28.64 90 LEU A N 1
ATOM 686 C CA . LEU A 1 90 ? -27.548 -0.679 -39.020 1.00 28.64 90 LEU A CA 1
ATOM 687 C C . LEU A 1 90 ? -27.283 0.440 -38.000 1.00 28.64 90 LEU A C 1
ATOM 689 O O . LEU A 1 90 ? -26.993 0.181 -36.835 1.00 28.64 90 LEU A O 1
ATOM 693 N N . GLY A 1 91 ? -27.413 1.688 -38.465 1.00 27.39 91 GLY A N 1
ATOM 694 C CA . GLY A 1 91 ? -27.314 2.912 -37.661 1.00 27.39 91 GLY A CA 1
ATOM 695 C C . GLY A 1 91 ? -28.655 3.385 -37.058 1.00 27.39 91 GLY A C 1
ATOM 696 O O . GLY A 1 91 ? -29.695 2.765 -37.288 1.00 27.39 91 GLY A O 1
ATOM 697 N N . PRO A 1 92 ? -28.663 4.485 -36.278 1.00 31.50 92 PRO A N 1
ATOM 698 C CA . PRO A 1 92 ? -29.716 4.733 -35.287 1.00 31.50 92 PRO A CA 1
ATOM 699 C C . PRO A 1 92 ? -30.823 5.711 -35.731 1.00 31.50 92 PRO A C 1
ATOM 701 O O . PRO A 1 92 ? -30.538 6.879 -35.993 1.00 31.50 92 PRO A O 1
ATOM 704 N N . LYS A 1 93 ? -32.103 5.293 -35.684 1.00 27.66 93 LYS A N 1
ATOM 705 C CA . LYS A 1 93 ? -33.292 6.180 -35.565 1.00 27.66 93 LYS A CA 1
ATOM 706 C C . LYS A 1 93 ? -34.419 5.529 -34.737 1.00 27.66 93 LYS A C 1
ATOM 708 O O . LYS A 1 93 ? -34.500 4.310 -34.636 1.00 27.66 93 LYS A O 1
ATOM 713 N N . ILE A 1 94 ? -35.264 6.361 -34.116 1.00 29.34 94 ILE A N 1
ATOM 714 C CA . ILE A 1 94 ? -36.207 6.013 -33.028 1.00 29.34 94 ILE A CA 1
ATOM 715 C C . ILE A 1 94 ? -37.669 6.115 -33.502 1.00 29.34 94 ILE A C 1
ATOM 717 O O . ILE A 1 94 ? -38.015 7.098 -34.150 1.00 29.34 94 ILE A O 1
ATOM 721 N N . PHE A 1 95 ? -38.550 5.186 -33.092 1.00 27.88 95 PHE A N 1
ATOM 722 C CA . PHE A 1 95 ? -40.014 5.284 -33.278 1.00 27.88 95 PHE A CA 1
ATOM 723 C C . PHE A 1 95 ? -40.823 4.789 -32.054 1.00 27.88 95 PHE A C 1
ATOM 725 O O . PHE A 1 95 ? -40.336 3.988 -31.256 1.00 27.88 95 PHE A O 1
ATOM 732 N N . LYS A 1 96 ? -42.059 5.298 -31.890 1.00 26.34 96 LYS A N 1
ATOM 733 C CA . LYS A 1 96 ? -42.999 5.014 -30.777 1.00 26.34 96 LYS A CA 1
ATOM 734 C C . LYS A 1 96 ? -44.152 4.093 -31.221 1.00 26.34 96 LYS A C 1
ATOM 736 O O . LYS A 1 96 ? -44.534 4.121 -32.385 1.00 26.34 96 LYS A O 1
ATOM 741 N N . PHE A 1 97 ? -44.764 3.367 -30.279 1.00 26.06 97 PHE A N 1
ATOM 742 C CA . PHE A 1 97 ? -45.898 2.452 -30.514 1.00 26.06 97 PHE A CA 1
ATOM 743 C C . PHE A 1 97 ? -47.110 2.750 -29.609 1.00 26.06 97 PHE A C 1
ATOM 745 O O . PHE A 1 97 ? -46.965 3.378 -28.559 1.00 26.06 97 PHE A O 1
ATOM 752 N N . LYS A 1 98 ? -48.300 2.276 -30.012 1.00 25.41 98 LYS A N 1
ATOM 753 C CA . LYS A 1 98 ? -49.583 2.377 -29.286 1.00 25.41 98 LYS A CA 1
ATOM 754 C C . LYS A 1 98 ? -50.267 0.996 -29.267 1.00 25.41 98 LYS A C 1
ATOM 756 O O . LYS A 1 98 ? -50.139 0.256 -30.236 1.00 25.41 98 LYS A O 1
ATOM 761 N N . GLN A 1 99 ? -50.942 0.646 -28.171 1.00 24.69 99 GLN A N 1
ATOM 762 C CA . GLN A 1 99 ? -51.465 -0.704 -27.890 1.00 24.69 99 GLN A CA 1
ATOM 763 C C . GLN A 1 99 ? -52.974 -0.827 -28.183 1.00 24.69 99 GLN A C 1
ATOM 765 O O . GLN A 1 99 ? -53.708 0.147 -28.011 1.00 24.69 99 GLN A O 1
ATOM 770 N N . VAL A 1 100 ? -53.426 -2.023 -28.586 1.00 24.78 100 VAL A N 1
ATOM 771 C CA . VAL A 1 100 ? -54.843 -2.427 -28.699 1.00 24.78 100 VAL A CA 1
ATOM 772 C C . VAL A 1 100 ? -54.965 -3.902 -28.288 1.00 24.78 100 VAL A C 1
ATOM 774 O O . VAL A 1 100 ? -54.148 -4.712 -28.722 1.00 24.78 100 VAL A O 1
ATOM 777 N N . ASP A 1 101 ? -55.973 -4.250 -27.483 1.00 24.98 101 ASP A N 1
ATOM 778 C CA . ASP A 1 101 ? -56.200 -5.611 -26.967 1.00 24.98 101 ASP A CA 1
ATOM 779 C C . ASP A 1 101 ? -57.405 -6.299 -27.644 1.00 24.98 101 ASP A C 1
ATOM 781 O O . ASP A 1 101 ? -58.405 -5.651 -27.958 1.00 24.98 101 ASP A O 1
ATOM 785 N N . VAL A 1 102 ? -57.351 -7.629 -27.810 1.00 23.84 102 VAL A N 1
ATOM 786 C CA . VAL A 1 102 ? -58.475 -8.479 -28.265 1.00 23.84 102 VAL A CA 1
ATOM 787 C C . VAL A 1 102 ? -58.499 -9.782 -27.449 1.00 23.84 102 VAL A C 1
ATOM 789 O O . VAL A 1 102 ? -57.456 -10.272 -27.020 1.00 23.84 102 VAL A O 1
ATOM 792 N N . LYS A 1 103 ? -59.693 -10.338 -27.192 1.00 23.98 103 LYS A N 1
ATOM 793 C CA . LYS A 1 103 ? -59.946 -11.382 -26.179 1.00 23.98 103 LYS A CA 1
ATOM 794 C C . LYS A 1 103 ? -60.850 -12.489 -26.740 1.00 23.98 103 LYS A C 1
ATOM 796 O O . LYS A 1 103 ? -61.913 -12.176 -27.267 1.00 23.98 103 LYS A O 1
ATOM 801 N N . VAL A 1 104 ? -60.471 -13.766 -26.602 1.00 24.67 104 VAL A N 1
ATOM 802 C CA . VAL A 1 104 ? -61.260 -14.934 -27.071 1.00 24.67 104 VAL A CA 1
ATOM 803 C C . VAL A 1 104 ? -61.260 -16.058 -26.014 1.00 24.67 104 VAL A C 1
ATOM 805 O O . VAL A 1 104 ? -60.399 -16.096 -25.138 1.00 24.67 104 VAL A O 1
ATOM 808 N N . ARG A 1 105 ? -62.283 -16.922 -26.051 1.00 23.64 105 ARG A N 1
ATOM 809 C CA . ARG A 1 105 ? -62.705 -17.883 -25.011 1.00 23.64 105 ARG A CA 1
ATOM 810 C C . ARG A 1 105 ? -62.680 -19.319 -25.568 1.00 23.64 105 ARG A C 1
ATOM 812 O O . ARG A 1 105 ? -62.877 -19.491 -26.765 1.00 23.64 105 ARG A O 1
ATOM 819 N N . LEU A 1 106 ? -62.498 -20.334 -24.717 1.00 28.41 106 LEU A N 1
ATOM 820 C CA . LEU A 1 106 ? -62.526 -21.759 -25.097 1.00 28.41 106 LEU A CA 1
ATOM 821 C C . LEU A 1 106 ? -63.612 -22.537 -24.330 1.00 28.41 106 LEU A C 1
ATOM 823 O O . LEU A 1 106 ? -63.915 -22.211 -23.182 1.00 28.41 106 LEU A O 1
ATOM 827 N N . SER A 1 107 ? -64.150 -23.584 -24.960 1.00 27.22 107 SER A N 1
ATOM 828 C CA . SER A 1 107 ? -64.960 -24.655 -24.357 1.00 27.22 107 SER A CA 1
ATOM 829 C C . SER A 1 107 ? -64.380 -26.017 -24.771 1.00 27.22 107 SER A C 1
ATOM 831 O O . SER A 1 107 ? -63.699 -26.105 -25.791 1.00 27.22 107 SER A O 1
ATOM 833 N N . GLY A 1 108 ? -64.599 -27.072 -23.980 1.00 29.42 108 GLY A N 1
ATOM 834 C CA . GLY A 1 108 ? -64.041 -28.411 -24.243 1.00 29.42 108 GLY A CA 1
ATOM 835 C C . GLY A 1 108 ? -65.088 -29.527 -24.218 1.00 29.42 108 GLY A C 1
ATOM 836 O O . GLY A 1 108 ? -66.250 -29.263 -23.915 1.00 29.42 108 GLY A O 1
ATOM 837 N N . SER A 1 109 ? -64.678 -30.763 -24.536 1.00 29.95 109 SER A N 1
ATOM 838 C CA . SER A 1 109 ? -65.277 -32.054 -24.103 1.00 29.95 109 SER A CA 1
ATOM 839 C C . SER A 1 109 ? -64.600 -33.259 -24.800 1.00 29.95 109 SER A C 1
ATOM 841 O O . SER A 1 109 ? -63.905 -33.069 -25.794 1.00 29.95 109 SER A O 1
ATOM 843 N N . ASN A 1 110 ? -64.843 -34.476 -24.274 1.00 30.64 110 ASN A N 1
ATOM 844 C CA . ASN A 1 110 ? -64.407 -35.817 -24.742 1.00 30.64 110 ASN A CA 1
ATOM 845 C C . ASN A 1 110 ? -62.914 -36.142 -24.466 1.00 30.64 110 ASN A C 1
ATOM 847 O O . ASN A 1 110 ? -62.048 -35.626 -25.161 1.00 30.64 110 ASN A O 1
ATOM 851 N N . LEU A 1 111 ? -62.476 -36.891 -23.436 1.00 27.72 111 LEU A N 1
ATOM 852 C CA . LEU A 1 111 ? -62.998 -38.002 -22.596 1.00 27.72 111 LEU A CA 1
ATOM 853 C C . LEU A 1 111 ? -62.707 -39.429 -23.137 1.00 27.72 111 LEU A C 1
ATOM 855 O O . LEU A 1 111 ? -62.950 -39.702 -24.305 1.00 27.72 111 LEU A O 1
ATOM 859 N N . LEU A 1 112 ? -62.284 -40.317 -22.212 1.00 29.95 112 LEU A N 1
ATOM 860 C CA . LEU A 1 112 ? -62.039 -41.781 -22.291 1.00 29.95 112 LEU A CA 1
ATOM 861 C C . LEU A 1 112 ? -60.733 -42.279 -22.954 1.00 29.95 112 LEU A C 1
ATOM 863 O O . LEU A 1 112 ? -60.586 -42.224 -24.167 1.00 29.95 112 LEU A O 1
ATOM 867 N N . TRP A 1 113 ? -59.839 -42.877 -22.147 1.00 27.42 113 TRP A N 1
ATOM 868 C CA . TRP A 1 113 ? -59.615 -44.341 -22.076 1.00 27.42 113 TRP A CA 1
ATOM 869 C C . TRP A 1 113 ? -58.977 -44.735 -20.712 1.00 27.42 113 TRP A C 1
ATOM 871 O O . TRP A 1 113 ? -58.386 -43.902 -20.029 1.00 27.42 113 TRP A O 1
ATOM 881 N N . MET A 1 114 ? -59.193 -45.988 -20.293 1.00 26.17 114 MET A N 1
ATOM 882 C CA . MET A 1 114 ? -58.946 -46.604 -18.961 1.00 26.17 114 MET A CA 1
ATOM 883 C C . MET A 1 114 ? -57.442 -46.857 -18.670 1.00 26.17 114 MET A C 1
ATOM 885 O O . MET A 1 114 ? -56.702 -47.085 -19.617 1.00 26.17 114 MET A O 1
ATOM 889 N N . SER A 1 115 ? -56.836 -46.774 -17.469 1.00 28.39 115 SER A N 1
ATOM 890 C CA . SER A 1 115 ? -57.161 -47.081 -16.048 1.00 28.39 115 SER A CA 1
ATOM 891 C C . SER A 1 115 ? -56.805 -48.506 -15.558 1.00 28.39 115 SER A C 1
ATOM 893 O O . SER A 1 115 ? -57.602 -49.415 -15.754 1.00 28.39 115 SER A O 1
ATOM 895 N N . SER A 1 116 ? -55.659 -48.656 -14.864 1.00 28.64 116 SER A N 1
ATOM 896 C CA . SER A 1 116 ? -55.240 -49.707 -13.889 1.00 28.64 116 SER A CA 1
ATOM 897 C C . SER A 1 116 ? -53.778 -49.407 -13.462 1.00 28.64 116 SER A C 1
ATOM 899 O O . SER A 1 116 ? -53.020 -48.940 -14.302 1.00 28.64 116 SER A O 1
ATOM 901 N N . ALA A 1 117 ? -53.280 -49.616 -12.235 1.00 27.42 117 ALA A N 1
ATOM 902 C CA . ALA A 1 117 ? -53.854 -50.181 -11.008 1.00 27.42 117 ALA A CA 1
ATOM 903 C C . ALA A 1 117 ? -53.237 -49.528 -9.742 1.00 27.42 117 ALA A C 1
ATOM 905 O O . ALA A 1 117 ? -52.103 -49.055 -9.776 1.00 27.42 117 ALA A O 1
ATOM 906 N N . MET A 1 118 ? -53.955 -49.571 -8.612 1.00 27.36 118 MET A N 1
ATOM 907 C CA . MET A 1 118 ? -53.371 -49.439 -7.266 1.00 27.36 118 MET A CA 1
ATOM 908 C C . MET A 1 118 ? -53.140 -50.833 -6.676 1.00 27.36 118 MET A C 1
ATOM 910 O O . MET A 1 118 ? -54.000 -51.699 -6.829 1.00 27.36 118 MET A O 1
ATOM 914 N N . LEU A 1 119 ? -52.073 -51.012 -5.893 1.00 27.23 119 LEU A N 1
ATOM 915 C CA . LEU A 1 119 ? -52.084 -51.969 -4.785 1.00 27.23 119 LEU A CA 1
ATOM 916 C C . LEU A 1 119 ? -51.306 -51.420 -3.580 1.00 27.23 119 LEU A C 1
ATOM 918 O O . LEU A 1 119 ? -50.414 -50.586 -3.717 1.00 27.23 119 LEU A O 1
ATOM 922 N N . VAL A 1 120 ? -51.728 -51.858 -2.399 1.00 29.00 120 VAL A N 1
ATOM 923 C CA . VAL A 1 120 ? -51.364 -51.347 -1.073 1.00 29.00 120 VAL A CA 1
ATOM 924 C C . VAL A 1 120 ? -50.131 -52.064 -0.521 1.00 29.00 120 VAL A C 1
ATOM 926 O O . VAL A 1 120 ? -49.997 -53.269 -0.707 1.00 29.00 120 VAL A O 1
ATOM 929 N N . CYS A 1 121 ? -49.316 -51.366 0.276 1.00 23.81 121 CYS A N 1
ATOM 930 C CA . CYS A 1 121 ? -48.547 -52.009 1.343 1.00 23.81 121 CYS A CA 1
ATOM 931 C C . CYS A 1 121 ? -48.590 -51.157 2.622 1.00 23.81 121 CYS A C 1
ATOM 933 O O . CYS A 1 121 ? -48.454 -49.935 2.574 1.00 23.81 121 CYS A O 1
ATOM 935 N N . LEU A 1 122 ? -48.845 -51.815 3.753 1.00 28.14 122 LEU A N 1
ATOM 936 C CA . LEU A 1 122 ? -49.109 -51.203 5.057 1.00 28.14 122 LEU A CA 1
ATOM 937 C C . LEU A 1 122 ? -47.840 -51.084 5.916 1.00 28.14 122 LEU A C 1
ATOM 939 O O . LEU A 1 122 ? -46.997 -51.973 5.917 1.00 28.14 122 LEU A O 1
ATOM 943 N N . THR A 1 123 ? -47.781 -49.987 6.675 1.00 29.44 123 THR A N 1
ATOM 944 C CA . THR A 1 123 ? -47.170 -49.822 8.011 1.00 29.44 123 THR A CA 1
ATOM 945 C C . THR A 1 123 ? -45.961 -50.683 8.413 1.00 29.44 123 THR A C 1
ATOM 947 O O . THR A 1 123 ? -46.108 -51.855 8.749 1.00 29.44 123 THR A O 1
ATOM 950 N N . PHE A 1 124 ? -44.837 -50.012 8.678 1.00 28.16 124 PHE A N 1
ATOM 951 C CA . PHE A 1 124 ? -44.078 -50.256 9.909 1.00 28.16 124 PHE A CA 1
ATOM 952 C C . PHE A 1 124 ? -43.793 -48.923 10.603 1.00 28.16 124 PHE A C 1
ATOM 954 O O . PHE A 1 124 ? -43.198 -48.021 10.019 1.00 28.16 124 PHE A O 1
ATOM 961 N N . SER A 1 125 ? -44.237 -48.809 11.852 1.00 31.94 125 SER A N 1
ATOM 962 C CA . SER A 1 125 ? -43.978 -47.661 12.720 1.00 31.94 125 SER A CA 1
ATOM 963 C C . SER A 1 125 ? -42.832 -47.999 13.666 1.00 31.94 125 SER A C 1
ATOM 965 O O . SER A 1 125 ? -42.912 -49.016 14.349 1.00 31.94 125 SER A O 1
ATOM 967 N N . ASN A 1 126 ? -41.819 -47.137 13.771 1.00 29.03 126 ASN A N 1
ATOM 968 C CA . ASN A 1 126 ? -41.124 -46.890 15.037 1.00 29.03 126 ASN A CA 1
ATOM 969 C C . ASN A 1 126 ? -40.334 -45.566 14.992 1.00 29.03 126 ASN A C 1
ATOM 971 O O . ASN A 1 126 ? -39.980 -45.110 13.903 1.00 29.03 126 ASN A O 1
ATOM 975 N N . PRO A 1 127 ? -40.120 -44.901 16.144 1.00 45.59 127 PRO A N 1
ATOM 976 C CA . PRO A 1 127 ? -39.781 -43.483 16.176 1.00 45.59 127 PRO A CA 1
ATOM 977 C C . PRO A 1 127 ? -38.270 -43.231 16.242 1.00 45.59 127 PRO A C 1
ATOM 979 O O . PRO A 1 127 ? -37.574 -43.791 17.086 1.00 45.59 127 PRO A O 1
ATOM 982 N N . ILE A 1 128 ? -37.781 -42.301 15.422 1.00 37.09 128 ILE A N 1
ATOM 983 C CA . ILE A 1 128 ? -36.485 -41.638 15.618 1.00 37.09 128 ILE A CA 1
ATOM 984 C C . ILE A 1 128 ? -36.731 -40.127 15.552 1.00 37.09 128 ILE A C 1
ATOM 986 O O . ILE A 1 128 ? -37.599 -39.661 14.815 1.00 37.09 128 ILE A O 1
ATOM 990 N N . GLY A 1 129 ? -36.051 -39.391 16.432 1.00 32.06 129 GLY A N 1
ATOM 991 C CA . GLY A 1 129 ? -36.467 -38.065 16.879 1.00 32.06 129 GLY A CA 1
ATOM 992 C C . GLY A 1 129 ? -36.544 -36.988 15.798 1.00 32.06 129 GLY A C 1
ATOM 993 O O . GLY A 1 129 ? -35.840 -37.006 14.790 1.00 32.06 129 GLY A O 1
ATOM 994 N N . THR A 1 130 ? -37.368 -35.981 16.078 1.00 36.03 130 THR A N 1
ATOM 995 C CA . THR A 1 130 ? -37.425 -34.728 15.327 1.00 36.03 130 THR A CA 1
ATOM 996 C C . THR A 1 130 ? -36.090 -33.990 15.419 1.00 36.03 130 THR A C 1
ATOM 998 O O . THR A 1 130 ? -35.850 -33.207 16.339 1.00 36.03 130 THR A O 1
ATOM 1001 N N . HIS A 1 131 ? -35.222 -34.194 14.437 1.00 37.28 131 HIS A N 1
ATOM 1002 C CA . HIS A 1 131 ? -34.273 -33.169 14.023 1.00 37.28 131 HIS A CA 1
ATOM 1003 C C . HIS A 1 131 ? -34.882 -32.458 12.826 1.00 37.28 131 HIS A C 1
ATOM 1005 O O . HIS A 1 131 ? -34.731 -32.869 11.677 1.00 37.28 131 HIS A O 1
ATOM 1011 N N . ALA A 1 132 ? -35.626 -31.391 13.126 1.00 32.56 132 ALA A N 1
ATOM 1012 C CA . ALA A 1 132 ? -35.960 -30.407 12.117 1.00 32.56 132 ALA A CA 1
ATOM 1013 C C . ALA A 1 132 ? -34.634 -29.861 11.581 1.00 32.56 132 ALA A C 1
ATOM 1015 O O . ALA A 1 132 ? -33.893 -29.206 12.316 1.00 32.56 132 ALA A O 1
ATOM 1016 N N . ALA A 1 133 ? -34.317 -30.167 10.322 1.00 32.62 133 ALA A N 1
ATOM 1017 C CA . ALA A 1 133 ? -33.221 -29.498 9.641 1.00 32.62 133 ALA A CA 1
ATOM 1018 C C . ALA A 1 133 ? -33.475 -27.985 9.742 1.00 32.62 133 ALA A C 1
ATOM 1020 O O . ALA A 1 133 ? -34.605 -27.562 9.459 1.00 32.62 133 ALA A O 1
ATOM 1021 N N . PRO A 1 134 ? -32.490 -27.169 10.161 1.00 36.38 134 PRO A N 1
ATOM 1022 C CA . PRO A 1 134 ? -32.672 -25.730 10.175 1.00 36.38 134 PRO A CA 1
ATOM 1023 C C . PRO A 1 134 ? -32.967 -25.305 8.740 1.00 36.38 134 PRO A C 1
ATOM 1025 O O . PRO A 1 134 ? -32.133 -25.461 7.847 1.00 36.38 134 PRO A O 1
ATOM 1028 N N . GLN A 1 135 ? -34.188 -24.821 8.509 1.00 31.14 135 GLN A N 1
ATOM 1029 C CA . GLN A 1 135 ? -34.531 -24.210 7.238 1.00 31.14 135 GLN A CA 1
ATOM 1030 C C . GLN A 1 135 ? -33.542 -23.070 7.026 1.00 31.14 135 GLN A C 1
ATOM 1032 O O . GLN A 1 135 ? -33.444 -22.180 7.871 1.00 31.14 135 GLN A O 1
ATOM 1037 N N . ALA A 1 136 ? -32.809 -23.116 5.914 1.00 39.09 136 ALA A N 1
ATOM 1038 C CA . ALA A 1 136 ? -31.962 -22.019 5.483 1.00 39.09 136 ALA A CA 1
ATOM 1039 C C . ALA A 1 136 ? -32.867 -20.839 5.106 1.00 39.09 136 ALA A C 1
ATOM 1041 O O . ALA A 1 136 ? -33.227 -20.644 3.944 1.00 39.09 136 ALA A O 1
ATOM 1042 N N . SER A 1 137 ? -33.287 -20.078 6.116 1.00 35.97 137 SER A N 1
ATOM 1043 C CA . SER A 1 137 ? -33.888 -18.774 5.923 1.00 35.97 137 SER A CA 1
ATOM 1044 C C . SER A 1 137 ? -32.849 -17.911 5.222 1.00 35.97 137 SER A C 1
ATOM 1046 O O . SER A 1 137 ? -31.732 -17.734 5.706 1.00 35.97 137 SER A O 1
ATOM 1048 N N . GLY A 1 138 ? -33.216 -17.399 4.048 1.00 40.25 138 GLY A N 1
ATOM 1049 C CA . GLY A 1 138 ? -32.412 -16.444 3.299 1.00 40.25 138 GLY A CA 1
ATOM 1050 C C . GLY A 1 138 ? -32.342 -15.111 4.034 1.00 40.25 138 GLY A C 1
ATOM 1051 O O . GLY A 1 138 ? -32.982 -14.147 3.628 1.00 40.25 138 GLY A O 1
ATOM 1052 N N . SER A 1 139 ? -31.577 -15.071 5.121 1.00 39.22 139 SER A N 1
ATOM 1053 C CA . SER A 1 139 ? -31.031 -13.839 5.658 1.00 39.22 139 SER A CA 1
ATOM 1054 C C . SER A 1 139 ? -29.956 -13.376 4.685 1.00 39.22 139 SER A C 1
ATOM 1056 O O . SER A 1 139 ? -28.938 -14.050 4.510 1.00 39.22 139 SER A O 1
ATOM 1058 N N . SER A 1 140 ? -30.167 -12.225 4.048 1.00 41.97 140 SER A N 1
ATOM 1059 C CA . SER A 1 140 ? -29.038 -11.414 3.611 1.00 41.97 140 SER A CA 1
ATOM 1060 C C . SER A 1 140 ? -28.287 -11.028 4.879 1.00 41.97 140 SER A C 1
ATOM 1062 O O . SER A 1 140 ? -28.722 -10.122 5.589 1.00 41.97 140 SER A O 1
ATOM 1064 N N . ALA A 1 141 ? -27.230 -11.771 5.210 1.00 48.25 141 ALA A N 1
ATOM 1065 C CA . ALA A 1 141 ? -26.422 -11.478 6.379 1.00 48.25 141 ALA A CA 1
ATOM 1066 C C . ALA A 1 141 ? -25.892 -10.047 6.240 1.00 48.25 141 ALA A C 1
ATOM 1068 O O . ALA A 1 141 ? -25.074 -9.778 5.359 1.00 48.25 141 ALA A O 1
ATOM 1069 N N . SER A 1 142 ? -26.411 -9.140 7.073 1.00 63.53 142 SER A N 1
ATOM 1070 C CA . SER A 1 142 ? -25.899 -7.779 7.201 1.00 63.53 142 SER A CA 1
ATOM 1071 C C . SER A 1 142 ? -24.392 -7.832 7.383 1.00 63.53 142 SER A C 1
ATOM 1073 O O . SER A 1 142 ? -23.881 -8.681 8.123 1.00 63.53 142 SER A O 1
ATOM 1075 N N . SER A 1 143 ? -23.683 -6.943 6.690 1.00 82.31 143 SER A N 1
ATOM 1076 C CA . SER A 1 143 ? -22.229 -6.889 6.788 1.00 82.31 143 SER A CA 1
ATOM 1077 C C . SER A 1 143 ? -21.818 -6.696 8.248 1.00 82.31 143 SER A C 1
ATOM 1079 O O . SER A 1 143 ? -22.443 -5.929 8.979 1.00 82.31 143 SER A O 1
ATOM 1081 N N . VAL A 1 144 ? -20.720 -7.326 8.674 1.00 86.75 144 VAL A N 1
ATOM 1082 C CA . VAL A 1 144 ? -20.125 -7.061 9.998 1.00 86.75 144 VAL A CA 1
ATOM 1083 C C . VAL A 1 144 ? -19.800 -5.568 10.190 1.00 86.75 144 VAL A C 1
ATOM 1085 O O . VAL A 1 144 ? -19.763 -5.080 11.317 1.00 86.75 144 VAL A O 1
ATOM 1088 N N . LEU A 1 145 ? -19.639 -4.825 9.089 1.00 89.94 145 LEU A N 1
ATOM 1089 C CA . LEU A 1 145 ? -19.402 -3.382 9.065 1.00 89.94 145 LEU A CA 1
ATOM 1090 C C . LEU A 1 145 ? -20.668 -2.523 9.267 1.00 89.94 145 LEU A C 1
ATOM 1092 O O . LEU A 1 145 ? -20.541 -1.318 9.470 1.00 89.94 145 LEU A O 1
ATOM 1096 N N . GLU A 1 146 ? -21.870 -3.111 9.219 1.00 84.62 146 GLU A N 1
ATOM 1097 C CA . GLU A 1 146 ? -23.141 -2.439 9.556 1.00 84.62 146 GLU A CA 1
ATOM 1098 C C . GLU A 1 146 ? -23.419 -2.435 11.071 1.00 84.62 146 GLU A C 1
ATOM 1100 O O . GLU A 1 146 ? -24.353 -1.780 11.532 1.00 84.62 146 GLU A O 1
ATOM 1105 N N . MET A 1 147 ? -22.620 -3.158 11.862 1.00 85.19 147 MET A N 1
ATOM 1106 C CA . MET A 1 147 ? -22.742 -3.198 13.319 1.00 85.19 147 MET A CA 1
ATOM 1107 C C . MET A 1 147 ? -22.161 -1.926 13.956 1.00 85.19 147 MET A C 1
ATOM 1109 O O . MET A 1 147 ? -21.055 -1.514 13.615 1.00 85.19 147 MET A O 1
ATOM 1113 N N . ASP A 1 148 ? -22.840 -1.368 14.967 1.00 83.06 148 ASP A N 1
ATOM 1114 C CA . ASP A 1 148 ? -22.310 -0.245 15.770 1.00 83.06 148 ASP A CA 1
ATOM 1115 C C . ASP A 1 148 ? -20.938 -0.562 16.402 1.00 83.06 148 ASP A C 1
ATOM 1117 O O . ASP A 1 148 ? -20.112 0.330 16.615 1.00 83.06 148 ASP A O 1
ATOM 1121 N N . VAL A 1 149 ? -20.719 -1.843 16.729 1.00 91.75 149 VAL A N 1
ATOM 1122 C CA . VAL A 1 149 ? -19.532 -2.381 17.402 1.00 91.75 149 VAL A CA 1
ATOM 1123 C C . VAL A 1 149 ? -19.172 -3.738 16.783 1.00 91.75 149 VAL A C 1
ATOM 1125 O O . VAL A 1 149 ? -19.893 -4.722 16.949 1.00 91.75 149 VAL A O 1
ATOM 1128 N N . ILE A 1 150 ? -18.031 -3.806 16.097 1.00 95.44 150 ILE A N 1
ATOM 1129 C CA . ILE A 1 150 ? -17.516 -5.006 15.415 1.00 95.44 150 ILE A CA 1
ATOM 1130 C C . ILE A 1 150 ? -17.073 -6.068 16.448 1.00 95.44 150 ILE A C 1
ATOM 1132 O O . ILE A 1 150 ? -16.206 -5.771 17.270 1.00 95.44 150 ILE A O 1
ATOM 1136 N N . PRO A 1 151 ? -17.578 -7.316 16.463 1.00 95.88 151 PRO A N 1
ATOM 1137 C CA . PRO A 1 151 ? -17.249 -8.257 17.539 1.00 95.88 151 PRO A CA 1
ATOM 1138 C C . PRO A 1 151 ? -15.740 -8.546 17.629 1.00 95.88 151 PRO A C 1
ATOM 1140 O O . PRO A 1 151 ? -15.142 -9.058 16.680 1.00 95.88 151 PRO A O 1
ATOM 1143 N N . ARG A 1 152 ? -15.131 -8.212 18.778 1.00 96.56 152 ARG A N 1
ATOM 1144 C CA . ARG A 1 152 ? -13.681 -8.286 19.032 1.00 96.56 152 ARG A CA 1
ATOM 1145 C C . ARG A 1 152 ? -13.252 -9.725 19.372 1.00 96.56 152 ARG A C 1
ATOM 1147 O O . ARG A 1 152 ? -13.024 -10.049 20.533 1.00 96.56 152 ARG A O 1
ATOM 1154 N N . THR A 1 153 ? -13.207 -10.600 18.368 1.00 97.75 153 THR A N 1
ATOM 1155 C CA . THR A 1 153 ? -12.839 -12.019 18.529 1.00 97.75 153 THR A CA 1
ATOM 1156 C C . THR A 1 153 ? -11.323 -12.253 18.390 1.00 97.75 153 THR A C 1
ATOM 1158 O O . THR A 1 153 ? -10.655 -11.471 17.704 1.00 97.75 153 THR A O 1
ATOM 1161 N N . PRO A 1 154 ? -10.752 -13.320 18.990 1.00 98.25 154 PRO A N 1
ATOM 1162 C CA . PRO A 1 154 ? -9.332 -13.664 18.835 1.00 98.25 154 PRO A CA 1
ATOM 1163 C C . PRO A 1 154 ? -8.895 -13.849 17.374 1.00 98.25 154 PRO A C 1
ATOM 1165 O O . PRO A 1 154 ? -7.790 -13.462 17.000 1.00 98.25 154 PRO A O 1
ATOM 1168 N N . GLU A 1 155 ? -9.776 -14.385 16.529 1.00 97.94 155 GLU A N 1
ATOM 1169 C CA . GLU A 1 155 ? -9.518 -14.641 15.110 1.00 97.94 155 GLU A CA 1
ATOM 1170 C C . GLU A 1 155 ? -9.363 -13.323 14.339 1.00 97.94 155 GLU A C 1
ATOM 1172 O O . GLU A 1 155 ? -8.403 -13.153 13.584 1.00 97.94 155 GLU A O 1
ATOM 1177 N N . ARG A 1 156 ? -10.254 -12.350 14.594 1.00 98.19 156 ARG A N 1
ATOM 1178 C CA . ARG A 1 156 ? -10.148 -10.988 14.047 1.00 98.19 156 ARG A CA 1
ATOM 1179 C C . ARG A 1 156 ? -8.939 -10.244 14.578 1.00 98.19 156 ARG A C 1
ATOM 1181 O O . ARG A 1 156 ? -8.324 -9.502 13.823 1.00 98.19 156 ARG A O 1
ATOM 1188 N N . LEU A 1 157 ? -8.573 -10.447 15.841 1.00 98.50 157 LEU A N 1
ATOM 1189 C CA . LEU A 1 157 ? -7.371 -9.846 16.410 1.00 98.50 157 LEU A CA 1
ATOM 1190 C C . LEU A 1 157 ? -6.109 -10.346 15.685 1.00 98.50 157 LEU A C 1
ATOM 1192 O O . LEU A 1 157 ? -5.300 -9.536 15.235 1.00 98.50 157 LEU A O 1
ATOM 1196 N N . ALA A 1 158 ? -5.982 -11.664 15.498 1.00 98.38 158 ALA A N 1
ATOM 1197 C CA . ALA A 1 158 ? -4.850 -12.276 14.803 1.00 98.38 158 ALA A CA 1
ATOM 1198 C C . ALA A 1 158 ? -4.802 -11.914 13.305 1.00 98.38 158 ALA A C 1
ATOM 1200 O O . ALA A 1 158 ? -3.748 -11.533 12.789 1.00 98.38 158 ALA A O 1
ATOM 1201 N N . ARG A 1 159 ? -5.942 -11.972 12.597 1.00 98.06 159 ARG A N 1
ATOM 1202 C CA . ARG A 1 159 ? -6.023 -11.558 11.184 1.00 98.06 159 ARG A CA 1
ATOM 1203 C C . ARG A 1 159 ? -5.793 -10.054 11.022 1.00 98.06 159 ARG A C 1
ATOM 1205 O O . ARG A 1 159 ? -5.129 -9.639 10.078 1.00 98.06 159 ARG A O 1
ATOM 1212 N N . GLY A 1 160 ? -6.275 -9.246 11.959 1.00 98.31 160 GLY A N 1
ATOM 1213 C CA . GLY A 1 160 ? -6.064 -7.805 11.981 1.00 98.31 160 GLY A CA 1
ATOM 1214 C C . GLY A 1 160 ? -4.598 -7.434 12.155 1.00 98.31 160 GLY A C 1
ATOM 1215 O O . GLY A 1 160 ? -4.109 -6.585 11.416 1.00 98.31 160 GLY A O 1
ATOM 1216 N N . GLN A 1 161 ? -3.878 -8.123 13.049 1.00 97.94 161 GLN A N 1
ATOM 1217 C CA . GLN A 1 161 ? -2.431 -7.956 13.200 1.00 97.94 161 GLN A CA 1
ATOM 1218 C C . GLN A 1 161 ? -1.703 -8.244 11.885 1.00 97.94 161 GLN A C 1
ATOM 1220 O O . GLN A 1 161 ? -0.936 -7.414 11.402 1.00 97.94 161 GLN A O 1
ATOM 1225 N N . TYR A 1 162 ? -1.997 -9.396 11.277 1.00 98.19 162 TYR A N 1
ATOM 1226 C CA . TYR A 1 162 ? -1.428 -9.814 9.997 1.00 98.19 162 TYR A CA 1
ATOM 1227 C C . TYR A 1 162 ? -1.633 -8.779 8.878 1.00 98.19 162 TYR A C 1
ATOM 1229 O O . TYR A 1 162 ? -0.722 -8.487 8.101 1.00 98.19 162 TYR A O 1
ATOM 1237 N N . LEU A 1 163 ? -2.833 -8.201 8.803 1.00 98.19 163 LEU A N 1
ATOM 1238 C CA . LEU A 1 163 ? -3.162 -7.177 7.820 1.00 98.19 163 LEU A CA 1
ATOM 1239 C C . LEU A 1 163 ? -2.440 -5.860 8.132 1.00 98.19 163 LEU A C 1
ATOM 1241 O O . LEU A 1 163 ? -1.725 -5.343 7.282 1.00 98.19 163 LEU A O 1
ATOM 1245 N N . VAL A 1 164 ? -2.580 -5.325 9.344 1.00 97.38 164 VAL A N 1
ATOM 1246 C CA . VAL A 1 164 ? -2.077 -3.992 9.721 1.00 97.38 164 VAL A CA 1
ATOM 1247 C C . VAL A 1 164 ? -0.546 -3.933 9.768 1.00 97.38 164 VAL A C 1
ATOM 1249 O O . VAL A 1 164 ? 0.037 -2.956 9.297 1.00 97.38 164 VAL A O 1
ATOM 1252 N N . GLU A 1 165 ? 0.113 -4.974 10.284 1.00 94.00 165 GLU A N 1
ATOM 1253 C CA . GLU A 1 165 ? 1.580 -5.064 10.387 1.00 94.00 165 GLU A CA 1
ATOM 1254 C C . GLU A 1 165 ? 2.250 -5.725 9.168 1.00 94.00 165 GLU A C 1
ATOM 1256 O O . GLU A 1 165 ? 3.476 -5.853 9.128 1.00 94.00 165 GLU A O 1
ATOM 1261 N N . GLY A 1 166 ? 1.461 -6.155 8.179 1.00 95.75 166 GLY A N 1
ATOM 1262 C CA . GLY A 1 166 ? 1.937 -6.851 6.984 1.00 95.75 166 GLY A CA 1
ATOM 1263 C C . GLY A 1 166 ? 1.415 -6.233 5.692 1.00 95.75 166 GLY A C 1
ATOM 1264 O O . GLY A 1 166 ? 2.122 -5.482 5.025 1.00 95.75 166 GLY A O 1
ATOM 1265 N N . LEU A 1 167 ? 0.180 -6.564 5.316 1.00 97.12 167 LEU A N 1
ATOM 1266 C CA . LEU A 1 167 ? -0.380 -6.210 4.006 1.00 97.12 167 LEU A CA 1
ATOM 1267 C C . LEU A 1 167 ? -0.671 -4.709 3.838 1.00 97.12 167 LEU A C 1
ATOM 1269 O O . LEU A 1 167 ? -0.331 -4.125 2.814 1.00 97.12 167 LEU A O 1
ATOM 1273 N N . LEU A 1 168 ? -1.305 -4.101 4.841 1.00 96.94 168 LEU A N 1
ATOM 1274 C CA . LEU A 1 168 ? -1.855 -2.739 4.818 1.00 96.94 168 LEU A CA 1
ATOM 1275 C C . LEU A 1 168 ? -0.859 -1.680 5.299 1.00 96.94 168 LEU A C 1
ATOM 1277 O O . LEU A 1 168 ? -1.073 -0.495 5.063 1.00 96.94 168 LEU A O 1
ATOM 1281 N N . GLN A 1 169 ? 0.205 -2.114 5.983 1.00 93.62 169 GLN A N 1
ATOM 1282 C CA . GLN A 1 169 ? 1.364 -1.300 6.363 1.00 93.62 169 GLN A CA 1
ATOM 1283 C C . GLN A 1 169 ? 1.015 -0.044 7.183 1.00 93.62 169 GLN A C 1
ATOM 1285 O O . GLN A 1 169 ? 1.773 0.923 7.172 1.00 93.62 169 GLN A O 1
ATOM 1290 N N . CYS A 1 170 ? -0.110 -0.013 7.907 1.00 95.38 170 CYS A N 1
ATOM 1291 C CA . CYS A 1 170 ? -0.595 1.215 8.553 1.00 95.38 170 CYS A CA 1
ATOM 1292 C C . CYS A 1 170 ? 0.458 1.897 9.459 1.00 95.38 170 CYS A C 1
ATOM 1294 O O . CYS A 1 170 ? 0.554 3.127 9.411 1.00 95.38 170 CYS A O 1
ATOM 1296 N N . PRO A 1 171 ? 1.303 1.164 10.222 1.00 93.44 171 PRO A N 1
ATOM 1297 C CA . PRO A 1 171 ? 2.377 1.773 11.003 1.00 93.44 171 PRO A CA 1
ATOM 1298 C C . PRO A 1 171 ? 3.449 2.514 10.189 1.00 93.44 171 PRO A C 1
ATOM 1300 O O . PRO A 1 171 ? 4.150 3.322 10.789 1.00 93.44 171 PRO A O 1
ATOM 1303 N N . ALA A 1 172 ? 3.585 2.275 8.878 1.00 89.50 172 ALA A N 1
ATOM 1304 C CA . ALA A 1 172 ? 4.547 2.963 8.009 1.00 89.50 172 ALA A CA 1
ATOM 1305 C C . ALA A 1 172 ? 4.245 4.461 7.847 1.00 89.50 172 ALA A C 1
ATOM 1307 O O . ALA A 1 172 ? 5.163 5.257 7.680 1.00 89.50 172 ALA A O 1
ATOM 1308 N N . CYS A 1 173 ? 2.962 4.832 7.904 1.00 90.69 173 CYS A N 1
ATOM 1309 C CA . CYS A 1 173 ? 2.508 6.220 7.799 1.00 90.69 173 CYS A CA 1
ATOM 1310 C C . CYS A 1 173 ? 1.932 6.750 9.111 1.00 90.69 173 CYS A C 1
ATOM 1312 O O . CYS A 1 173 ? 2.066 7.929 9.390 1.00 90.69 173 CYS A O 1
ATOM 1314 N N . HIS A 1 174 ? 1.292 5.912 9.929 1.00 95.12 174 HIS A N 1
ATOM 1315 C CA . HIS A 1 174 ? 0.670 6.346 11.184 1.00 95.12 174 HIS A CA 1
ATOM 1316 C C . HIS A 1 174 ? 1.612 6.292 12.396 1.00 95.12 174 HIS A C 1
ATOM 1318 O O . HIS A 1 174 ? 1.135 6.336 13.521 1.00 95.12 174 HIS A O 1
ATOM 1324 N N . SER A 1 175 ? 2.925 6.191 12.213 1.00 93.00 175 SER A N 1
ATOM 1325 C CA . SER A 1 175 ? 3.891 6.232 13.321 1.00 93.00 175 SER A CA 1
ATOM 1326 C C . SER A 1 175 ? 5.032 7.174 12.974 1.00 93.00 175 SER A C 1
ATOM 1328 O O . SER A 1 175 ? 5.350 7.349 11.800 1.00 93.00 175 SER A O 1
ATOM 1330 N N . GLU A 1 176 ? 5.741 7.676 13.979 1.00 84.88 176 GLU A N 1
ATOM 1331 C CA . GLU A 1 176 ? 7.097 8.169 13.749 1.00 84.88 176 GLU A CA 1
ATOM 1332 C C . GLU A 1 176 ? 7.976 6.989 13.321 1.00 84.88 176 GLU A C 1
ATOM 1334 O O . GLU A 1 176 ? 8.117 6.014 14.062 1.00 84.88 176 GLU A O 1
ATOM 1339 N N . VAL A 1 177 ? 8.530 7.046 12.108 1.00 79.88 177 VAL A N 1
ATOM 1340 C CA . VAL A 1 177 ? 9.354 5.985 11.512 1.00 79.88 177 VAL A CA 1
ATOM 1341 C C . VAL A 1 177 ? 10.773 6.498 11.303 1.00 79.88 177 VAL A C 1
ATOM 1343 O O . VAL A 1 177 ? 10.990 7.575 10.753 1.00 79.88 177 VAL A O 1
ATOM 1346 N N . ASN A 1 178 ? 11.765 5.700 11.699 1.00 74.50 178 ASN A N 1
ATOM 1347 C CA . ASN A 1 178 ? 13.162 6.008 11.420 1.00 74.50 178 ASN A CA 1
ATOM 1348 C C . ASN A 1 178 ? 13.567 5.460 10.040 1.00 74.50 178 ASN A C 1
ATOM 1350 O O . ASN A 1 178 ? 14.035 4.325 9.923 1.00 74.50 178 ASN A O 1
ATOM 1354 N N . PHE A 1 179 ? 13.421 6.285 9.000 1.00 68.62 179 PHE A N 1
ATOM 1355 C CA . PHE A 1 179 ? 13.848 5.972 7.627 1.00 68.62 179 PHE A CA 1
ATOM 1356 C C . PHE A 1 179 ? 15.377 5.902 7.440 1.00 68.62 179 PHE A C 1
ATOM 1358 O O . PHE A 1 179 ? 15.848 5.413 6.415 1.00 68.62 179 PHE A O 1
ATOM 1365 N N . GLY A 1 180 ? 16.165 6.334 8.432 1.00 67.06 180 GLY A N 1
ATOM 1366 C CA . GLY A 1 180 ? 17.616 6.126 8.475 1.00 67.06 180 GLY A CA 1
ATOM 1367 C C . GLY A 1 180 ? 18.027 4.687 8.818 1.00 67.06 180 GLY A C 1
ATOM 1368 O O . GLY A 1 180 ? 19.203 4.346 8.696 1.00 67.06 180 GLY A O 1
ATOM 1369 N N . LYS A 1 181 ? 17.085 3.830 9.235 1.00 73.44 181 LYS A N 1
ATOM 1370 C CA . LYS A 1 181 ? 17.307 2.389 9.405 1.00 73.44 181 LYS A CA 1
ATOM 1371 C C . LYS A 1 181 ? 16.933 1.602 8.147 1.00 73.44 181 LYS A C 1
ATOM 1373 O O . LYS A 1 181 ? 16.053 1.981 7.378 1.00 73.44 181 LYS A O 1
ATOM 1378 N N . ARG A 1 182 ? 17.561 0.433 7.992 1.00 77.19 182 ARG A N 1
ATOM 1379 C CA . ARG A 1 182 ? 17.182 -0.597 7.018 1.00 77.19 182 ARG A CA 1
ATOM 1380 C C . ARG A 1 182 ? 16.952 -1.932 7.752 1.00 77.19 182 ARG A C 1
ATOM 1382 O O . ARG A 1 182 ? 17.937 -2.530 8.182 1.00 77.19 182 ARG A O 1
ATOM 1389 N N . PRO A 1 183 ? 15.707 -2.427 7.874 1.00 77.00 183 PRO A N 1
ATOM 1390 C CA . PRO A 1 183 ? 14.459 -1.804 7.419 1.00 77.00 183 PRO A CA 1
ATOM 1391 C C . PRO A 1 183 ? 14.107 -0.512 8.184 1.00 77.00 183 PRO A C 1
ATOM 1393 O O . PRO A 1 183 ? 14.574 -0.341 9.311 1.00 77.00 183 PRO A O 1
ATOM 1396 N N . PRO A 1 184 ? 13.252 0.364 7.623 1.00 75.81 184 PRO A N 1
ATOM 1397 C CA . PRO A 1 184 ? 12.577 1.399 8.398 1.00 75.81 184 PRO A CA 1
ATOM 1398 C C . PRO A 1 184 ? 11.690 0.765 9.474 1.00 75.81 184 PRO A C 1
ATOM 1400 O O . PRO A 1 184 ? 10.976 -0.205 9.207 1.00 75.81 184 PRO A O 1
ATOM 1403 N N . GLU A 1 185 ? 11.720 1.325 10.680 1.00 78.44 185 GLU A N 1
ATOM 1404 C CA . GLU A 1 185 ? 10.972 0.833 11.842 1.00 78.44 185 GLU A CA 1
ATOM 1405 C C . GLU A 1 185 ? 10.246 1.996 12.536 1.00 78.44 185 GLU A C 1
ATOM 1407 O O . GLU A 1 185 ? 10.839 3.075 12.669 1.00 78.44 185 GLU A O 1
ATOM 1412 N N . PRO A 1 186 ? 9.010 1.792 13.037 1.00 84.00 186 PRO A N 1
ATOM 1413 C CA . PRO A 1 186 ? 8.394 2.702 13.995 1.00 84.00 186 PRO A CA 1
ATOM 1414 C C . PRO A 1 186 ? 9.293 2.908 15.219 1.00 84.00 186 PRO A C 1
ATOM 1416 O O . PRO A 1 186 ? 9.883 1.954 15.736 1.00 84.00 186 PRO A O 1
ATOM 1419 N N . MET A 1 187 ? 9.377 4.140 15.713 1.00 85.38 187 MET A N 1
ATOM 1420 C CA . MET A 1 187 ? 10.111 4.446 16.938 1.00 85.38 187 MET A CA 1
ATOM 1421 C C . MET A 1 187 ? 9.450 3.742 18.143 1.00 85.38 187 MET A C 1
ATOM 1423 O O . MET A 1 187 ? 8.223 3.575 18.164 1.00 85.38 187 MET A O 1
ATOM 1427 N N . PRO A 1 188 ? 10.223 3.287 19.152 1.00 86.12 188 PRO A N 1
ATOM 1428 C CA . PRO A 1 188 ? 9.668 2.595 20.314 1.00 86.12 188 PRO A CA 1
ATOM 1429 C C . PRO A 1 188 ? 8.579 3.424 21.005 1.00 86.12 188 PRO A C 1
ATOM 1431 O O . PRO A 1 188 ? 8.809 4.571 21.370 1.00 86.12 188 PRO A O 1
ATOM 1434 N N . GLY A 1 189 ? 7.388 2.845 21.173 1.00 88.12 189 GLY A N 1
ATOM 1435 C CA . GLY A 1 189 ? 6.229 3.531 21.760 1.00 88.12 189 GLY A CA 1
ATOM 1436 C C . GLY A 1 189 ? 5.449 4.460 20.816 1.00 88.12 189 GLY A C 1
ATOM 1437 O O . GLY A 1 189 ? 4.357 4.872 21.182 1.00 88.12 189 GLY A O 1
ATOM 1438 N N . ALA A 1 190 ? 5.931 4.735 19.598 1.00 90.88 190 ALA A N 1
ATOM 1439 C CA . ALA A 1 190 ? 5.282 5.651 18.647 1.00 90.88 190 ALA A CA 1
ATOM 1440 C C . ALA A 1 190 ? 4.333 4.966 17.638 1.00 90.88 190 ALA A C 1
ATOM 1442 O O . ALA A 1 190 ? 3.769 5.628 16.765 1.00 90.88 190 ALA A O 1
ATOM 1443 N N . LYS A 1 191 ? 4.158 3.636 17.716 1.00 93.69 191 LYS A N 1
ATOM 1444 C CA . LYS A 1 191 ? 3.329 2.859 16.776 1.00 93.69 191 LYS A CA 1
ATOM 1445 C C . LYS A 1 191 ? 1.876 3.357 16.790 1.00 93.69 191 LYS A C 1
ATOM 1447 O O . LYS A 1 191 ? 1.229 3.309 17.828 1.00 93.69 191 LYS A O 1
ATOM 1452 N N . LEU A 1 192 ? 1.361 3.759 15.627 1.00 95.31 192 LEU A N 1
ATOM 1453 C CA . LEU A 1 192 ? 0.030 4.369 15.447 1.00 95.31 192 LEU A CA 1
ATOM 1454 C C . LEU A 1 192 ? -0.166 5.758 16.109 1.00 95.31 192 LEU A C 1
ATOM 1456 O O . LEU A 1 192 ? -1.285 6.271 16.108 1.00 95.31 192 LEU A O 1
ATOM 1460 N N . GLY A 1 193 ? 0.905 6.397 16.602 1.00 95.25 193 GLY A N 1
ATOM 1461 C CA . GLY A 1 193 ? 0.901 7.734 17.220 1.00 95.25 193 GLY A CA 1
ATOM 1462 C C . GLY A 1 193 ? 0.811 8.933 16.261 1.00 95.25 193 GLY A C 1
ATOM 1463 O O . GLY A 1 193 ? 0.842 10.075 16.711 1.00 95.25 193 GLY A O 1
ATOM 1464 N N . GLY A 1 194 ? 0.682 8.690 14.956 1.00 94.06 194 GLY A N 1
ATOM 1465 C CA . GLY A 1 194 ? 0.623 9.706 13.903 1.00 94.06 194 GLY A CA 1
ATOM 1466 C C . GLY A 1 194 ? 1.987 10.070 13.309 1.00 94.06 194 GLY A C 1
ATOM 1467 O O . GLY A 1 194 ? 3.033 9.639 13.795 1.00 94.06 194 GLY A O 1
ATOM 1468 N N . HIS A 1 195 ? 1.959 10.843 12.222 1.00 91.88 195 HIS A N 1
ATOM 1469 C CA . HIS A 1 195 ? 3.148 11.362 11.540 1.00 91.88 195 HIS A CA 1
ATOM 1470 C C . HIS A 1 195 ? 2.823 12.635 10.745 1.00 91.88 195 HIS A C 1
ATOM 1472 O O . HIS A 1 195 ? 1.783 12.717 10.082 1.00 91.88 195 HIS A O 1
ATOM 1478 N N . ILE A 1 196 ? 3.732 13.610 10.772 1.00 91.31 196 ILE A N 1
ATOM 1479 C CA . ILE A 1 196 ? 3.663 14.839 9.972 1.00 91.31 196 ILE A CA 1
ATOM 1480 C C . ILE A 1 196 ? 4.591 14.658 8.773 1.00 91.31 196 ILE A C 1
ATOM 1482 O O . ILE A 1 196 ? 5.799 14.558 8.956 1.00 91.31 196 ILE A O 1
ATOM 1486 N N . PHE A 1 197 ? 4.038 14.657 7.562 1.00 88.25 197 PHE A N 1
ATOM 1487 C CA . PHE A 1 197 ? 4.848 14.613 6.344 1.00 88.25 197 PHE A CA 1
ATOM 1488 C C . PHE A 1 197 ? 5.371 16.008 6.014 1.00 88.25 197 PHE A C 1
ATOM 1490 O O . PHE A 1 197 ? 4.613 16.986 6.071 1.00 88.25 197 PHE A O 1
ATOM 1497 N N . ALA A 1 198 ? 6.638 16.116 5.616 1.00 83.69 198 ALA A N 1
ATOM 1498 C CA . ALA A 1 198 ? 7.169 17.385 5.145 1.00 83.69 198 ALA A CA 1
ATOM 1499 C C . ALA A 1 198 ? 6.644 17.687 3.733 1.00 83.69 198 ALA A C 1
ATOM 1501 O O . ALA A 1 198 ? 6.612 16.831 2.849 1.00 83.69 198 ALA A O 1
ATOM 1502 N N . ASN A 1 199 ? 6.283 18.945 3.477 1.00 83.62 199 ASN A N 1
ATOM 1503 C CA . ASN A 1 199 ? 5.803 19.376 2.159 1.00 83.62 199 ASN A CA 1
ATOM 1504 C C . ASN A 1 199 ? 6.805 19.075 1.032 1.00 83.62 199 ASN A C 1
ATOM 1506 O O . ASN A 1 199 ? 6.400 18.684 -0.062 1.00 83.62 199 ASN A O 1
ATOM 1510 N N . ALA A 1 200 ? 8.107 19.180 1.321 1.00 76.31 200 ALA A N 1
ATOM 1511 C CA . ALA A 1 200 ? 9.179 18.839 0.390 1.00 76.31 200 ALA A CA 1
ATOM 1512 C C . ALA A 1 200 ? 9.218 17.343 0.017 1.00 76.31 200 ALA A C 1
ATOM 1514 O O . ALA A 1 200 ? 9.543 17.022 -1.123 1.00 76.31 200 ALA A O 1
ATOM 1515 N N . GLU A 1 201 ? 8.852 16.437 0.932 1.00 75.12 201 GLU A N 1
ATOM 1516 C CA . GLU A 1 201 ? 8.784 14.987 0.673 1.00 75.12 201 GLU A CA 1
ATOM 1517 C C . GLU A 1 201 ? 7.609 14.638 -0.246 1.00 75.12 201 GLU A C 1
ATOM 1519 O O . GLU A 1 201 ? 7.717 13.757 -1.094 1.00 75.12 201 GLU A O 1
ATOM 1524 N N . LEU A 1 202 ? 6.489 15.353 -0.100 1.00 80.19 202 LEU A N 1
ATOM 1525 C CA . LEU A 1 202 ? 5.277 15.148 -0.898 1.00 80.19 202 LEU A CA 1
ATOM 1526 C C . LEU A 1 202 ? 5.227 16.000 -2.180 1.00 80.19 202 LEU A C 1
ATOM 1528 O O . LEU A 1 202 ? 4.245 15.928 -2.919 1.00 80.19 202 LEU A O 1
ATOM 1532 N N . GLY A 1 203 ? 6.235 16.843 -2.430 1.00 82.94 203 GLY A N 1
ATOM 1533 C CA . GLY A 1 203 ? 6.235 17.804 -3.540 1.00 82.94 203 GLY A CA 1
ATOM 1534 C C . GLY A 1 203 ? 5.103 18.841 -3.472 1.00 82.94 203 GLY A C 1
ATOM 1535 O O . GLY A 1 203 ? 4.717 19.399 -4.500 1.00 82.94 203 GLY A O 1
ATOM 1536 N N . LEU A 1 204 ? 4.540 19.086 -2.285 1.00 87.00 204 LEU A N 1
ATOM 1537 C CA . LEU A 1 204 ? 3.416 20.001 -2.089 1.00 87.00 204 LEU A CA 1
ATOM 1538 C C . LEU A 1 204 ? 3.910 21.426 -1.795 1.00 87.00 204 LEU A C 1
ATOM 1540 O O . LEU A 1 204 ? 4.862 21.600 -1.038 1.00 87.00 204 LEU A O 1
ATOM 1544 N N . PRO A 1 205 ? 3.264 22.472 -2.339 1.00 88.31 205 PRO A N 1
ATOM 1545 C CA . PRO A 1 205 ? 3.592 23.846 -1.984 1.00 88.31 205 PRO A CA 1
ATOM 1546 C C . PRO A 1 205 ? 3.021 24.218 -0.609 1.00 88.31 205 PRO A C 1
ATOM 1548 O O . PRO A 1 205 ? 1.945 23.755 -0.217 1.00 88.31 205 PRO A O 1
ATOM 1551 N N . GLU A 1 206 ? 3.683 25.144 0.081 1.00 89.88 206 GLU A N 1
ATOM 1552 C CA . GLU A 1 206 ? 3.082 25.872 1.204 1.00 89.88 206 GLU A CA 1
ATOM 1553 C C . GLU A 1 206 ? 1.772 26.571 0.768 1.00 89.88 206 GLU A C 1
ATOM 1555 O O . GLU A 1 206 ? 1.661 26.997 -0.386 1.00 89.88 206 GLU A O 1
ATOM 1560 N N . PRO A 1 207 ? 0.766 26.729 1.651 1.00 92.31 207 PRO A N 1
ATOM 1561 C CA . PRO A 1 207 ? 0.751 26.387 3.075 1.00 92.31 207 PRO A CA 1
ATOM 1562 C C . PRO A 1 207 ? 0.071 25.033 3.366 1.00 92.31 207 PRO A C 1
ATOM 1564 O O . PRO A 1 207 ? -0.589 24.883 4.396 1.00 92.31 207 PRO A O 1
ATOM 1567 N N . ASN A 1 208 ? 0.128 24.062 2.443 1.00 93.94 208 ASN A N 1
ATOM 1568 C CA . ASN A 1 208 ? -0.433 22.728 2.696 1.00 93.94 208 ASN A CA 1
ATOM 1569 C C . ASN A 1 208 ? 0.287 22.049 3.880 1.00 93.94 208 ASN A C 1
ATOM 1571 O O . ASN A 1 208 ? 1.380 22.441 4.267 1.00 93.94 208 ASN A O 1
ATOM 1575 N N . ARG A 1 209 ? -0.334 21.045 4.498 1.00 94.00 209 ARG A N 1
ATOM 1576 C CA . ARG A 1 209 ? 0.283 20.199 5.527 1.00 94.00 209 ARG A CA 1
ATOM 1577 C C . ARG A 1 209 ? -0.481 18.889 5.614 1.00 94.00 209 ARG A C 1
ATOM 1579 O O . ARG A 1 209 ? -1.628 18.876 6.068 1.00 94.00 209 ARG A O 1
ATOM 1586 N N . ILE A 1 210 ? 0.150 17.788 5.219 1.00 93.81 210 ILE A N 1
ATOM 1587 C CA . ILE A 1 210 ? -0.435 16.448 5.315 1.00 93.81 210 ILE A CA 1
ATOM 1588 C C . ILE A 1 210 ? 0.035 15.783 6.606 1.00 93.81 210 ILE A C 1
ATOM 1590 O O . ILE A 1 210 ? 1.211 15.818 6.952 1.00 93.81 210 ILE A O 1
ATOM 1594 N N . VAL A 1 211 ? -0.912 15.195 7.333 1.00 93.50 211 VAL A N 1
ATOM 1595 C CA . VAL A 1 211 ? -0.664 14.546 8.624 1.00 93.50 211 VAL A CA 1
ATOM 1596 C C . VAL A 1 211 ? -1.428 13.235 8.632 1.00 93.50 211 VAL A C 1
ATOM 1598 O O . VAL A 1 211 ? -2.652 13.243 8.454 1.00 93.50 211 VAL A O 1
ATOM 1601 N N . ALA A 1 212 ? -0.719 12.126 8.822 1.00 94.44 212 ALA A N 1
ATOM 1602 C CA . ALA A 1 212 ? -1.343 10.872 9.205 1.00 94.44 212 ALA A CA 1
ATOM 1603 C C . ALA A 1 212 ? -1.765 11.009 10.676 1.00 94.44 212 ALA A C 1
ATOM 1605 O O . ALA A 1 212 ? -0.902 11.216 11.533 1.00 94.44 212 ALA A O 1
ATOM 1606 N N . PRO A 1 213 ? -3.070 10.956 10.995 1.00 94.69 213 PRO A N 1
ATOM 1607 C CA . PRO A 1 213 ? -3.525 11.140 12.365 1.00 94.69 213 PRO A CA 1
ATOM 1608 C C . PRO A 1 213 ? -2.997 10.031 13.275 1.00 94.69 213 PRO A C 1
ATOM 1610 O O . PRO A 1 213 ? -2.777 8.899 12.836 1.00 94.69 213 PRO A O 1
ATOM 1613 N N . ASN A 1 214 ? -2.873 10.355 14.556 1.00 96.19 214 ASN A N 1
ATOM 1614 C CA . ASN A 1 214 ? -2.788 9.367 15.617 1.00 96.19 214 ASN A CA 1
ATOM 1615 C C . ASN A 1 214 ? -4.069 8.511 15.582 1.00 96.19 214 ASN A C 1
ATOM 1617 O O . ASN A 1 214 ? -5.176 9.036 15.701 1.00 96.19 214 ASN A O 1
ATOM 1621 N N . ILE A 1 215 ? -3.918 7.208 15.336 1.00 96.94 215 ILE A N 1
ATOM 1622 C CA . ILE A 1 215 ? -5.025 6.235 15.286 1.00 96.94 215 ILE A CA 1
ATOM 1623 C C . ILE A 1 215 ? -4.913 5.178 16.390 1.00 96.94 215 ILE A C 1
ATOM 1625 O O . ILE A 1 215 ? -5.598 4.158 16.344 1.00 96.94 215 ILE A O 1
ATOM 1629 N N . SER A 1 216 ? -4.053 5.421 17.382 1.00 96.75 216 SER A N 1
ATOM 1630 C CA . SER A 1 216 ? -3.986 4.624 18.605 1.00 96.75 216 SER A CA 1
ATOM 1631 C C . SER A 1 216 ? -5.267 4.762 19.439 1.00 96.75 216 SER A C 1
ATOM 1633 O O . SER A 1 216 ? -6.102 5.639 19.202 1.00 96.75 216 SER A O 1
ATOM 1635 N N . SER A 1 217 ? -5.403 3.932 20.471 1.00 96.50 217 SER A N 1
ATOM 1636 C CA . SER A 1 217 ? -6.555 3.945 21.385 1.00 96.50 217 SER A CA 1
ATOM 1637 C C . SER A 1 217 ? -6.606 5.151 22.343 1.00 96.50 217 SER A C 1
ATOM 1639 O O . SER A 1 217 ? -7.430 5.158 23.256 1.00 96.50 217 SER A O 1
ATOM 1641 N N . ASP A 1 218 ? -5.737 6.156 22.178 1.00 97.56 218 ASP A N 1
ATOM 1642 C CA . ASP A 1 218 ? -5.740 7.369 23.004 1.00 97.56 218 ASP A CA 1
ATOM 1643 C C . ASP A 1 218 ? -7.052 8.171 22.818 1.00 97.56 218 ASP A C 1
ATOM 1645 O O . ASP A 1 218 ? -7.503 8.341 21.680 1.00 97.56 218 ASP A O 1
ATOM 1649 N N . PRO A 1 219 ? -7.711 8.627 23.902 1.00 96.69 219 PRO A N 1
ATOM 1650 C CA . PRO A 1 219 ? -9.024 9.269 23.825 1.00 96.69 219 PRO A CA 1
ATOM 1651 C C . PRO A 1 219 ? -8.988 10.782 23.543 1.00 96.69 219 PRO A C 1
ATOM 1653 O O . PRO A 1 219 ? -10.044 11.343 23.249 1.00 96.69 219 PRO A O 1
ATOM 1656 N N . GLU A 1 220 ? -7.832 11.441 23.661 1.00 95.94 220 GLU A N 1
ATOM 1657 C CA . GLU A 1 220 ? -7.691 12.904 23.573 1.00 95.94 220 GLU A CA 1
ATOM 1658 C C . GLU A 1 220 ? -7.120 13.336 22.216 1.00 95.94 220 GLU A C 1
ATOM 1660 O O . GLU A 1 220 ? -7.701 14.183 21.535 1.00 95.94 220 GLU A O 1
ATOM 1665 N N . TYR A 1 221 ? -6.030 12.692 21.794 1.00 95.06 221 TYR A N 1
ATOM 1666 C CA . TYR A 1 221 ? -5.326 12.955 20.538 1.00 95.06 221 TYR A CA 1
ATOM 1667 C C . TYR A 1 221 ? -5.432 11.806 19.527 1.00 95.06 221 TYR A C 1
ATOM 1669 O O . TYR A 1 221 ? -5.199 12.023 18.336 1.00 95.06 221 TYR A O 1
ATOM 1677 N N . GLY A 1 222 ? -5.769 10.596 19.984 1.00 95.75 222 GLY A N 1
ATOM 1678 C CA . GLY A 1 222 ? -5.926 9.406 19.146 1.00 95.75 222 GLY A CA 1
ATOM 1679 C C . GLY A 1 222 ? -7.353 9.141 18.652 1.00 95.75 222 GLY A C 1
ATOM 1680 O O . GLY A 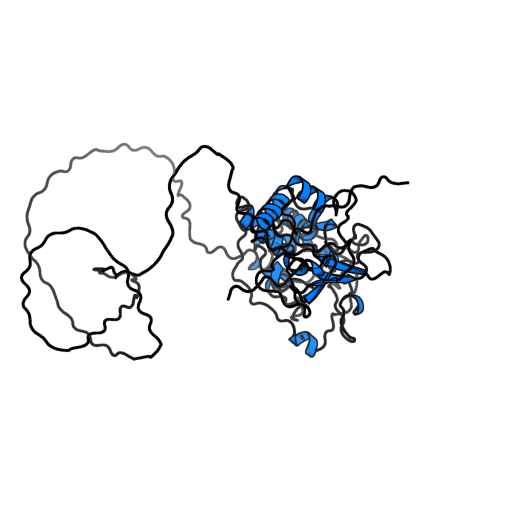1 222 ? -8.216 10.019 18.581 1.00 95.75 222 GLY A O 1
ATOM 1681 N N . ALA A 1 223 ? -7.604 7.877 18.311 1.00 96.44 223 ALA A N 1
ATOM 1682 C CA . ALA A 1 223 ? -8.881 7.376 17.813 1.00 96.44 223 ALA A CA 1
ATOM 1683 C C . ALA A 1 223 ? -9.725 6.652 18.882 1.00 96.44 223 ALA A C 1
ATOM 1685 O O . ALA A 1 223 ? -10.715 5.992 18.552 1.00 96.44 223 ALA A O 1
ATOM 1686 N N . GLY A 1 224 ? -9.381 6.779 20.170 1.00 95.81 224 GLY A N 1
ATOM 1687 C CA . GLY A 1 224 ? -10.088 6.121 21.274 1.00 95.81 224 GLY A CA 1
ATOM 1688 C C . GLY A 1 224 ? -11.588 6.444 21.325 1.00 95.81 224 GLY A C 1
ATOM 1689 O O . GLY A 1 224 ? -12.397 5.572 21.646 1.00 95.81 224 GLY A O 1
ATOM 1690 N N . THR A 1 225 ? -11.970 7.661 20.923 1.00 95.25 225 THR A N 1
ATOM 1691 C CA . THR A 1 225 ? -13.363 8.145 20.859 1.00 95.25 225 THR A CA 1
ATOM 1692 C C . THR A 1 225 ? -14.069 7.889 19.522 1.00 95.25 225 THR A C 1
ATOM 1694 O O . THR A 1 225 ? -15.281 8.093 19.431 1.00 95.25 225 THR A O 1
ATOM 1697 N N . TRP A 1 226 ? -13.359 7.435 18.482 1.00 95.31 226 TRP A N 1
ATOM 1698 C CA . TRP A 1 226 ? -13.952 7.193 17.161 1.00 95.31 226 TRP A CA 1
ATOM 1699 C C . TRP A 1 226 ? -14.848 5.952 17.194 1.00 95.31 226 TRP A C 1
ATOM 1701 O O . TRP A 1 226 ? -14.571 4.985 17.918 1.00 95.31 226 TRP A O 1
ATOM 1711 N N . LYS A 1 227 ? -15.906 5.930 16.380 1.00 95.56 227 LYS A N 1
ATOM 1712 C CA . LYS A 1 227 ? -16.731 4.730 16.184 1.00 95.56 227 LYS A CA 1
ATOM 1713 C C . LYS A 1 227 ? -16.058 3.793 15.187 1.00 95.56 227 LYS A C 1
ATOM 1715 O O . LYS A 1 227 ? -15.300 4.236 14.328 1.00 95.56 227 LYS A O 1
ATOM 1720 N N . ASP A 1 228 ? -16.385 2.505 15.234 1.00 96.50 228 ASP A N 1
ATOM 1721 C CA . ASP A 1 228 ? -15.891 1.552 14.229 1.00 96.50 228 ASP A CA 1
ATOM 1722 C C . ASP A 1 228 ? -16.325 1.994 12.813 1.00 96.50 228 ASP A C 1
ATOM 1724 O O . ASP A 1 228 ? -15.522 1.996 11.882 1.00 96.50 228 ASP A O 1
ATOM 1728 N N . ALA A 1 229 ? -17.548 2.524 12.683 1.00 95.81 229 ALA A N 1
ATOM 1729 C CA . ALA A 1 229 ? -18.071 3.128 11.456 1.00 95.81 229 ALA A CA 1
ATOM 1730 C C . ALA A 1 229 ? -17.239 4.312 10.910 1.00 95.81 229 ALA A C 1
ATOM 1732 O O . ALA A 1 229 ? -17.254 4.550 9.702 1.00 95.81 229 ALA A O 1
ATOM 1733 N N . ASP A 1 230 ? -16.489 5.044 11.745 1.00 96.75 230 ASP A N 1
ATOM 1734 C CA . ASP A 1 230 ? -15.608 6.125 11.278 1.00 96.75 230 ASP A CA 1
ATOM 1735 C C . ASP A 1 230 ? -14.360 5.570 10.581 1.00 96.75 230 ASP A C 1
ATOM 1737 O O . ASP A 1 230 ? -13.953 6.093 9.542 1.00 96.75 230 ASP A O 1
ATOM 1741 N N . PHE A 1 231 ? -13.806 4.459 11.081 1.00 97.19 231 PHE A N 1
ATOM 1742 C CA . PHE A 1 231 ? -12.749 3.719 10.387 1.00 97.19 231 PHE A CA 1
ATOM 1743 C C . PHE A 1 231 ? -13.262 3.091 9.086 1.00 97.19 231 PHE A C 1
ATOM 1745 O O . PHE A 1 231 ? -12.604 3.209 8.052 1.00 97.19 231 PHE A O 1
ATOM 1752 N N . VAL A 1 232 ? -14.456 2.479 9.101 1.00 97.56 232 VAL A N 1
ATOM 1753 C CA . VAL A 1 232 ? -15.090 1.940 7.883 1.00 97.56 232 VAL A CA 1
ATOM 1754 C C . VAL A 1 232 ? -15.246 3.037 6.833 1.00 97.56 232 VAL A C 1
ATOM 1756 O O . VAL A 1 232 ? -14.842 2.858 5.687 1.00 97.56 232 VAL A O 1
ATOM 1759 N N . ARG A 1 233 ? -15.772 4.200 7.222 1.00 97.25 233 ARG A N 1
ATOM 1760 C CA . ARG A 1 233 ? -15.967 5.362 6.348 1.00 97.25 233 ARG A CA 1
ATOM 1761 C C . ARG A 1 233 ? -14.644 5.931 5.818 1.00 97.25 233 ARG A C 1
ATOM 1763 O O . ARG A 1 233 ? -14.554 6.237 4.627 1.00 97.25 233 ARG A O 1
ATOM 1770 N N . ALA A 1 234 ? -13.598 5.983 6.641 1.00 97.50 234 ALA A N 1
ATOM 1771 C CA . ALA A 1 234 ? -12.257 6.372 6.206 1.00 97.50 234 ALA A CA 1
ATOM 1772 C C . ALA A 1 234 ? -11.693 5.415 5.139 1.00 97.50 234 ALA A C 1
ATOM 1774 O O . ALA A 1 234 ? -11.250 5.871 4.086 1.00 97.50 234 ALA A O 1
ATOM 1775 N N . LEU A 1 235 ? -11.769 4.100 5.370 1.00 97.06 235 LEU A N 1
ATOM 1776 C CA . LEU A 1 235 ? -11.178 3.074 4.500 1.00 97.06 235 LEU A CA 1
ATOM 1777 C C . LEU A 1 235 ? -12.008 2.773 3.238 1.00 97.06 235 LEU A C 1
ATOM 1779 O O . LEU A 1 235 ? -11.438 2.519 2.181 1.00 97.06 235 LEU A O 1
ATOM 1783 N N . ARG A 1 236 ? -13.347 2.814 3.320 1.00 97.06 236 ARG A N 1
ATOM 1784 C CA . ARG A 1 236 ? -14.263 2.550 2.190 1.00 97.06 236 ARG A CA 1
ATOM 1785 C C . ARG A 1 236 ? -14.492 3.760 1.289 1.00 97.06 236 ARG A C 1
ATOM 1787 O O . ARG A 1 236 ? -14.716 3.588 0.090 1.00 97.06 236 ARG A O 1
ATOM 1794 N N . GLN A 1 237 ? -14.510 4.963 1.867 1.00 97.44 237 GLN A N 1
ATOM 1795 C CA . GLN A 1 237 ? -14.933 6.180 1.168 1.00 97.44 237 GLN A CA 1
ATOM 1796 C C . GLN A 1 237 ? -13.851 7.252 1.075 1.00 97.44 237 GLN A C 1
ATOM 1798 O O . GLN A 1 237 ? -14.022 8.179 0.290 1.00 97.44 237 GLN A O 1
ATOM 1803 N N . GLY A 1 238 ? -12.773 7.175 1.858 1.00 97.25 238 GLY A N 1
ATOM 1804 C CA . GLY A 1 238 ? -11.819 8.277 1.957 1.00 97.25 238 GLY A CA 1
ATOM 1805 C C . GLY A 1 238 ? -12.398 9.496 2.672 1.00 97.25 238 GLY A C 1
ATOM 1806 O O . GLY A 1 238 ? -12.097 10.619 2.280 1.00 97.25 238 GLY A O 1
ATOM 1807 N N . ILE A 1 239 ? -13.253 9.305 3.685 1.00 97.44 239 ILE A N 1
ATOM 1808 C CA . ILE A 1 239 ? -13.818 10.401 4.491 1.00 97.44 239 ILE A CA 1
ATOM 1809 C C . ILE A 1 239 ? -13.423 10.194 5.959 1.00 97.44 239 ILE A C 1
ATOM 1811 O O . ILE A 1 239 ? -13.807 9.195 6.562 1.00 97.44 239 ILE A O 1
ATOM 1815 N N . GLY A 1 240 ? -12.668 11.132 6.535 1.00 94.88 240 GLY A N 1
ATOM 1816 C CA . GLY A 1 240 ? -12.173 11.060 7.914 1.00 94.88 240 GLY A CA 1
ATOM 1817 C C . GLY A 1 240 ? -13.278 11.164 8.969 1.00 94.88 240 GLY A C 1
ATOM 1818 O O . GLY A 1 240 ? -14.393 11.592 8.665 1.00 94.88 240 GLY A O 1
ATOM 1819 N N . HIS A 1 241 ? -12.972 10.806 10.222 1.00 92.62 241 HIS A N 1
ATOM 1820 C CA . HIS A 1 241 ? -13.910 10.904 11.353 1.00 92.62 241 HIS A CA 1
ATOM 1821 C C . HIS A 1 241 ? -14.559 12.305 11.446 1.00 92.62 241 HIS A C 1
ATOM 1823 O O . HIS A 1 241 ? -15.775 12.416 11.583 1.00 92.62 241 HIS A O 1
ATOM 1829 N N . ASP A 1 242 ? -13.761 13.351 11.212 1.00 92.19 242 ASP A N 1
ATOM 1830 C CA . ASP A 1 242 ? -14.099 14.782 11.138 1.00 92.19 242 ASP A CA 1
ATOM 1831 C C . ASP A 1 242 ? -14.907 15.214 9.891 1.00 92.19 242 ASP A C 1
ATOM 1833 O O . ASP A 1 242 ? -15.240 16.389 9.738 1.00 92.19 242 ASP A O 1
ATOM 1837 N N . GLY A 1 243 ? -15.235 14.284 8.991 1.00 93.25 243 GLY A N 1
ATOM 1838 C CA . GLY A 1 243 ? -16.082 14.510 7.817 1.00 93.25 243 GLY A CA 1
ATOM 1839 C C . GLY A 1 243 ? -15.361 15.043 6.575 1.00 93.25 243 GLY A C 1
ATOM 1840 O O . GLY A 1 243 ? -15.996 15.171 5.528 1.00 93.25 243 GLY A O 1
ATOM 1841 N N . ARG A 1 244 ? -14.052 15.327 6.637 1.00 94.06 244 ARG A N 1
ATOM 1842 C CA . ARG A 1 244 ? -13.291 15.793 5.462 1.00 94.06 244 ARG A CA 1
ATOM 1843 C C . ARG A 1 244 ? -12.946 14.643 4.518 1.00 94.06 244 ARG A C 1
ATOM 1845 O O . ARG A 1 244 ? -12.691 13.524 4.965 1.00 94.06 244 ARG A O 1
ATOM 1852 N N . THR A 1 245 ? -12.820 14.933 3.226 1.00 96.12 245 THR A N 1
ATOM 1853 C CA . THR A 1 245 ? -12.150 14.017 2.293 1.00 96.12 245 THR A CA 1
ATOM 1854 C C . THR A 1 245 ? -10.685 13.851 2.702 1.00 96.12 245 THR A C 1
ATOM 1856 O O . THR A 1 245 ? -9.987 14.834 2.964 1.00 96.12 245 THR A O 1
ATOM 1859 N N . LEU A 1 246 ? -10.213 12.611 2.764 1.00 96.50 246 LEU A N 1
ATOM 1860 C CA . LEU A 1 246 ? -8.822 12.279 3.041 1.00 96.50 246 LEU A CA 1
ATOM 1861 C C . LEU A 1 246 ? -7.958 12.562 1.807 1.00 96.50 246 LEU A C 1
ATOM 1863 O O . LEU A 1 246 ? -8.364 12.317 0.669 1.00 96.50 246 LEU A O 1
ATOM 1867 N N . PHE A 1 247 ? -6.748 13.065 2.042 1.00 95.25 247 PHE A N 1
ATOM 1868 C CA . PHE A 1 247 ? -5.745 13.214 0.993 1.00 95.25 247 PHE A CA 1
ATOM 1869 C C . PHE A 1 247 ? -5.289 11.811 0.535 1.00 95.25 247 PHE A C 1
ATOM 1871 O O . PHE A 1 247 ? -5.032 10.973 1.405 1.00 95.25 247 PHE A O 1
ATOM 1878 N N . PRO A 1 248 ? -5.193 11.525 -0.779 1.00 91.81 248 PRO A N 1
ATOM 1879 C CA . PRO A 1 248 ? -5.003 10.166 -1.311 1.00 91.81 248 PRO A CA 1
ATOM 1880 C C . PRO A 1 248 ? -3.642 9.512 -1.013 1.00 91.81 248 PRO A C 1
ATOM 1882 O O . PRO A 1 248 ? -3.434 8.366 -1.391 1.00 91.81 248 PRO A O 1
ATOM 1885 N N . LEU A 1 249 ? -2.748 10.176 -0.265 1.00 91.62 249 LEU A N 1
ATOM 1886 C CA . LEU A 1 249 ? -1.631 9.507 0.419 1.00 91.62 249 LEU A CA 1
ATOM 1887 C C . LEU A 1 249 ? -2.122 8.405 1.376 1.00 91.62 249 LEU A C 1
ATOM 1889 O O . LEU A 1 249 ? -1.431 7.413 1.573 1.00 91.62 249 LEU A O 1
ATOM 1893 N N . MET A 1 250 ? -3.322 8.560 1.950 1.00 94.81 250 MET A N 1
ATOM 1894 C CA . MET A 1 250 ? -4.050 7.444 2.552 1.00 94.81 250 MET A CA 1
ATOM 1895 C C . MET A 1 250 ? -4.753 6.674 1.421 1.00 94.81 250 MET A C 1
ATOM 1897 O O . MET A 1 250 ? -5.670 7.237 0.820 1.00 94.81 250 MET A O 1
ATOM 1901 N N . PRO A 1 251 ? -4.392 5.414 1.116 1.00 94.56 251 PRO A N 1
ATOM 1902 C CA . PRO A 1 251 ? -4.783 4.760 -0.137 1.00 94.56 251 PRO A CA 1
ATOM 1903 C C . PRO A 1 251 ? -6.188 4.118 -0.091 1.00 94.56 251 PRO A C 1
ATOM 1905 O O . PRO A 1 251 ? -6.401 2.939 -0.383 1.00 94.56 251 PRO A O 1
ATOM 1908 N N . TYR A 1 252 ? -7.201 4.916 0.258 1.00 95.50 252 TYR A N 1
ATOM 1909 C CA . TYR A 1 252 ? -8.596 4.470 0.385 1.00 95.50 252 TYR A CA 1
ATOM 1910 C C . TYR A 1 252 ? -9.213 3.947 -0.922 1.00 95.50 252 TYR A C 1
ATOM 1912 O O . TYR A 1 252 ? -10.172 3.180 -0.874 1.00 95.50 252 TYR A O 1
ATOM 1920 N N . GLU A 1 2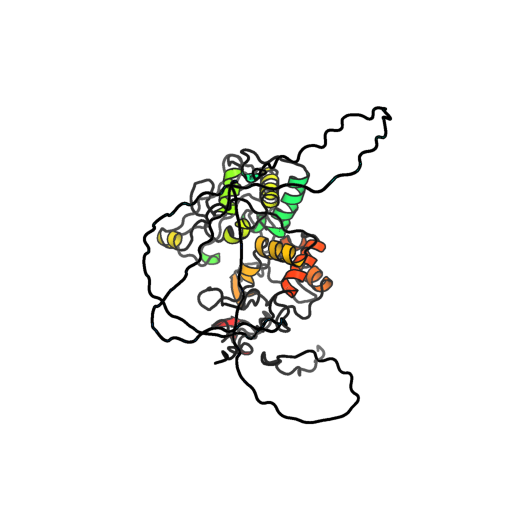53 ? -8.676 4.306 -2.092 1.00 94.19 253 GLU A N 1
ATOM 1921 C CA . GLU A 1 253 ? -9.135 3.770 -3.385 1.00 94.19 253 GLU A CA 1
ATOM 1922 C C . GLU A 1 253 ? -8.854 2.265 -3.560 1.00 94.19 253 GLU A C 1
ATOM 1924 O O . GLU A 1 253 ? -9.554 1.584 -4.316 1.00 94.19 253 GLU A O 1
ATOM 1929 N N . PHE A 1 254 ? -7.899 1.739 -2.789 1.00 95.50 254 PHE A N 1
ATOM 1930 C CA . PHE A 1 254 ? -7.528 0.329 -2.733 1.00 95.50 254 PHE A CA 1
ATOM 1931 C C . PHE A 1 254 ? -8.101 -0.357 -1.486 1.00 95.50 254 PHE A C 1
ATOM 1933 O O . PHE A 1 254 ? -8.736 -1.405 -1.616 1.00 95.50 254 PHE A O 1
ATOM 1940 N N . PHE A 1 255 ? -7.983 0.253 -0.294 1.00 96.38 255 PHE A N 1
ATOM 1941 C CA . PHE A 1 255 ? -8.567 -0.290 0.948 1.00 96.38 255 PHE A CA 1
ATOM 1942 C C . PHE A 1 255 ? -10.078 -0.528 0.846 1.00 96.38 255 PHE A C 1
ATOM 1944 O O . PHE A 1 255 ? -10.602 -1.476 1.433 1.00 96.38 255 PHE A O 1
ATOM 1951 N N . ARG A 1 256 ? -10.790 0.257 0.028 1.00 96.19 256 ARG A N 1
ATOM 1952 C CA . ARG A 1 256 ? -12.209 0.028 -0.277 1.00 96.19 256 ARG A CA 1
ATOM 1953 C C . ARG A 1 256 ? -12.519 -1.319 -0.943 1.00 96.19 256 ARG A C 1
ATOM 1955 O O . ARG A 1 256 ? -13.701 -1.634 -1.055 1.00 96.19 256 ARG A O 1
ATOM 1962 N N . GLN A 1 257 ? -11.511 -2.085 -1.366 1.00 95.81 257 GLN A N 1
ATOM 1963 C CA . GLN A 1 257 ? -11.627 -3.434 -1.933 1.00 95.81 257 GLN A CA 1
ATOM 1964 C C . GLN A 1 257 ? -11.285 -4.555 -0.932 1.00 95.81 257 GLN A C 1
ATOM 1966 O O . GLN A 1 257 ? -11.372 -5.721 -1.307 1.00 95.81 257 GLN A O 1
ATOM 1971 N N . LEU A 1 258 ? -10.921 -4.241 0.321 1.00 97.12 258 LEU A N 1
ATOM 1972 C CA . LEU A 1 258 ? -10.784 -5.244 1.389 1.00 97.12 258 LEU A CA 1
ATOM 1973 C C . LEU A 1 258 ? -12.100 -5.996 1.595 1.00 97.12 258 LEU A C 1
ATOM 1975 O O . LEU A 1 258 ? -13.166 -5.390 1.464 1.00 97.12 258 LEU A O 1
ATOM 1979 N N . SER A 1 259 ? -12.058 -7.274 1.969 1.00 97.81 259 SER A N 1
ATOM 1980 C CA . SER A 1 259 ? -13.275 -7.968 2.389 1.00 97.81 259 SER A CA 1
ATOM 1981 C C . SER A 1 259 ? -13.854 -7.297 3.638 1.00 97.81 259 SER A C 1
ATOM 1983 O O . SER A 1 259 ? -13.136 -6.640 4.397 1.00 97.81 259 SER A O 1
ATOM 1985 N N . ASP A 1 260 ? -15.164 -7.409 3.845 1.00 98.00 260 ASP A N 1
ATOM 1986 C CA . ASP A 1 260 ? -15.807 -6.845 5.036 1.00 98.00 260 ASP A CA 1
ATOM 1987 C C . ASP A 1 260 ? -15.201 -7.418 6.331 1.00 98.00 260 ASP A C 1
ATOM 1989 O O . ASP A 1 260 ? -15.030 -6.693 7.308 1.00 98.00 260 ASP A O 1
ATOM 1993 N N . GLU A 1 261 ? -14.804 -8.693 6.306 1.00 97.50 261 GLU A N 1
ATOM 1994 C CA . GLU A 1 261 ? -14.171 -9.387 7.428 1.00 97.50 261 GLU A CA 1
ATOM 1995 C C . GLU A 1 261 ? -12.709 -8.956 7.647 1.00 97.50 261 GLU A C 1
ATOM 1997 O O . GLU A 1 261 ? -12.319 -8.713 8.787 1.00 97.50 261 GLU A O 1
ATOM 2002 N N . ASP A 1 262 ? -11.909 -8.773 6.590 1.00 98.31 262 ASP A N 1
ATOM 2003 C CA . ASP A 1 262 ? -10.528 -8.281 6.717 1.00 98.31 262 ASP A CA 1
ATOM 2004 C C . ASP A 1 262 ? -10.486 -6.818 7.183 1.00 98.31 262 ASP A C 1
ATOM 2006 O O . ASP A 1 262 ? -9.655 -6.446 8.015 1.00 98.31 262 ASP A O 1
ATOM 2010 N N . LEU A 1 263 ? -11.411 -5.980 6.700 1.00 98.38 263 LEU A N 1
ATOM 2011 C CA . LEU A 1 263 ? -11.541 -4.598 7.162 1.00 98.38 263 LEU A CA 1
ATOM 2012 C C . LEU A 1 263 ? -11.975 -4.561 8.639 1.00 98.38 263 LEU A C 1
ATOM 2014 O O . LEU A 1 263 ? -11.396 -3.816 9.432 1.00 98.38 263 LEU A O 1
ATOM 2018 N N . ALA A 1 264 ? -12.928 -5.411 9.034 1.00 98.44 264 ALA A N 1
ATOM 2019 C CA . ALA A 1 264 ? -13.329 -5.577 10.429 1.00 98.44 264 ALA A CA 1
ATOM 2020 C C . ALA A 1 264 ? -12.170 -6.046 11.322 1.00 98.44 264 ALA A C 1
ATOM 2022 O O . ALA A 1 264 ? -11.951 -5.482 12.396 1.00 98.44 264 ALA A O 1
ATOM 2023 N N . ALA A 1 265 ? -11.396 -7.035 10.870 1.00 98.75 265 ALA A N 1
ATOM 2024 C CA . ALA A 1 265 ? -10.220 -7.538 11.567 1.00 98.75 265 ALA A CA 1
ATOM 2025 C C . ALA A 1 265 ? -9.165 -6.436 11.771 1.00 98.75 265 ALA A C 1
ATOM 2027 O O . ALA A 1 265 ? -8.695 -6.232 12.892 1.00 98.75 265 ALA A O 1
ATOM 2028 N N . ALA A 1 266 ? -8.852 -5.662 10.725 1.00 98.50 266 ALA A N 1
ATOM 2029 C CA . ALA A 1 266 ? -7.926 -4.533 10.816 1.00 98.50 266 ALA A CA 1
ATOM 2030 C C . ALA A 1 266 ? -8.370 -3.493 11.865 1.00 98.50 266 ALA A C 1
ATOM 2032 O O . ALA A 1 266 ? -7.550 -3.065 12.680 1.00 98.50 266 ALA A O 1
ATOM 2033 N N . ILE A 1 267 ? -9.665 -3.144 11.916 1.00 98.12 267 ILE A N 1
ATOM 2034 C CA . ILE A 1 267 ? -10.216 -2.246 12.950 1.00 98.12 267 ILE A CA 1
ATOM 2035 C C . ILE A 1 267 ? -10.057 -2.855 14.350 1.00 98.12 267 ILE A C 1
ATOM 2037 O O . ILE A 1 267 ? -9.570 -2.175 15.253 1.00 98.12 267 ILE A O 1
ATOM 2041 N N . VAL A 1 268 ? -10.425 -4.129 14.541 1.00 98.50 268 VAL A N 1
ATOM 2042 C CA . VAL A 1 268 ? -10.293 -4.824 15.838 1.00 98.50 268 VAL A CA 1
ATOM 2043 C C . VAL A 1 268 ? -8.851 -4.778 16.346 1.00 98.50 268 VAL A C 1
ATOM 2045 O O . VAL A 1 268 ? -8.636 -4.497 17.525 1.00 98.50 268 VAL A O 1
ATOM 2048 N N . TYR A 1 269 ? -7.865 -4.986 15.469 1.00 98.44 269 TYR A N 1
ATOM 2049 C CA . TYR A 1 269 ? -6.459 -4.907 15.854 1.00 98.44 269 TYR A CA 1
ATOM 2050 C C . TYR A 1 269 ? -5.992 -3.476 16.155 1.00 98.44 269 TYR A C 1
ATOM 2052 O O . TYR A 1 269 ? -5.360 -3.269 17.190 1.00 98.44 269 TYR A O 1
ATOM 2060 N N . ILE A 1 270 ? -6.350 -2.477 15.338 1.00 97.62 270 ILE A N 1
ATOM 2061 C CA . ILE A 1 270 ? -6.010 -1.065 15.610 1.00 97.62 270 ILE A CA 1
ATOM 2062 C C . ILE A 1 270 ? -6.517 -0.644 17.000 1.00 97.62 270 ILE A C 1
ATOM 2064 O O . ILE A 1 270 ? -5.757 -0.084 17.786 1.00 97.62 270 ILE A O 1
ATOM 2068 N N . ARG A 1 271 ? -7.759 -1.009 17.352 1.00 96.44 271 ARG A N 1
ATOM 2069 C CA . ARG A 1 271 ? -8.355 -0.728 18.675 1.00 96.44 271 ARG A CA 1
ATOM 2070 C C . ARG A 1 271 ? -7.792 -1.564 19.829 1.00 96.44 271 ARG A C 1
ATOM 2072 O O . ARG A 1 271 ? -8.121 -1.294 20.980 1.00 96.44 271 ARG A O 1
ATOM 2079 N N . SER A 1 272 ? -7.001 -2.597 19.543 1.00 96.25 272 SER A N 1
ATOM 2080 C CA . SER A 1 272 ? -6.327 -3.407 20.568 1.00 96.25 272 SER A CA 1
ATOM 2081 C C . SER A 1 272 ? -4.982 -2.820 20.998 1.00 96.25 272 SER A C 1
ATOM 2083 O O . SER A 1 272 ? -4.456 -3.185 22.050 1.00 96.25 272 SER A O 1
ATOM 2085 N N . LEU A 1 273 ? -4.412 -1.926 20.183 1.00 94.88 273 LEU A N 1
ATOM 2086 C CA . LEU A 1 273 ? -3.086 -1.380 20.424 1.00 94.88 273 LEU A CA 1
ATOM 2087 C C . LEU A 1 273 ? -3.097 -0.352 21.569 1.00 94.88 273 LEU A C 1
ATOM 2089 O O . LEU A 1 273 ? -4.096 0.361 21.747 1.00 94.88 273 LEU A O 1
ATOM 2093 N N . PRO A 1 274 ? -1.993 -0.252 22.340 1.00 94.38 274 PRO A N 1
ATOM 2094 C CA . PRO A 1 274 ? -1.866 0.726 23.415 1.00 94.38 274 PRO A CA 1
ATOM 2095 C C . PRO A 1 274 ? -2.118 2.165 22.938 1.00 94.38 274 PRO A C 1
ATOM 2097 O O . PRO A 1 274 ? -1.809 2.490 21.788 1.00 94.38 274 PRO A O 1
ATOM 2100 N N . PRO A 1 275 ? -2.648 3.044 23.806 1.00 96.88 275 PRO A N 1
ATOM 2101 C CA . PRO A 1 275 ? -2.745 4.466 23.505 1.00 96.88 275 PRO A CA 1
ATOM 2102 C C . PRO A 1 275 ? -1.346 5.081 23.369 1.00 96.88 275 PRO A C 1
ATOM 2104 O O . PRO A 1 275 ? -0.446 4.781 24.156 1.00 96.88 275 PRO A O 1
ATOM 2107 N N . VAL A 1 276 ? -1.185 5.976 22.397 1.00 96.06 276 VAL A N 1
ATOM 2108 C CA . VAL A 1 276 ? -0.009 6.835 22.248 1.00 96.06 276 VAL A CA 1
ATOM 2109 C C . VAL A 1 276 ? -0.475 8.269 22.451 1.00 96.06 276 VAL A C 1
ATOM 2111 O O . VAL A 1 276 ? -1.190 8.816 21.614 1.00 96.06 276 VAL A O 1
ATOM 2114 N N . HIS A 1 277 ? -0.098 8.874 23.573 1.00 95.31 277 HIS A N 1
ATOM 2115 C CA . HIS A 1 277 ? -0.531 10.221 23.931 1.00 95.31 277 HIS A CA 1
ATOM 2116 C C . HIS A 1 277 ? 0.362 11.265 23.243 1.00 95.31 277 HIS A C 1
ATOM 2118 O O . HIS A 1 277 ? 1.387 11.679 23.782 1.00 95.31 277 HIS A O 1
ATOM 2124 N N . HIS A 1 278 ? 0.007 11.619 22.006 1.00 92.31 278 HIS A N 1
ATOM 2125 C CA . HIS A 1 278 ? 0.783 12.507 21.137 1.00 92.31 278 HIS A CA 1
ATOM 2126 C C . HIS A 1 278 ? -0.164 13.426 20.357 1.00 92.31 278 HIS A C 1
ATOM 2128 O O . HIS A 1 278 ? -0.895 12.956 19.479 1.00 92.31 278 HIS A O 1
ATOM 2134 N N . GLU A 1 279 ? -0.147 14.724 20.679 1.00 93.56 279 GLU A N 1
ATOM 2135 C CA . GLU A 1 279 ? -0.867 15.752 19.923 1.00 93.56 279 GLU A CA 1
ATOM 2136 C C . GLU A 1 279 ? -0.270 15.907 18.519 1.00 93.56 279 GLU A C 1
ATOM 2138 O O . GLU A 1 279 ? 0.942 16.002 18.345 1.00 93.56 279 GLU A O 1
ATOM 2143 N N . GLN A 1 280 ? -1.137 15.967 17.510 1.00 91.38 280 GLN A N 1
ATOM 2144 C CA . GLN A 1 280 ? -0.758 16.158 16.113 1.00 91.38 280 GLN A CA 1
ATOM 2145 C C . GLN A 1 280 ? -1.495 17.374 15.536 1.00 91.38 280 GLN A C 1
ATOM 2147 O O . GLN A 1 280 ? -2.712 17.497 15.721 1.00 91.38 280 GLN A O 1
ATOM 2152 N N . PRO A 1 281 ? -0.822 18.268 14.784 1.00 93.38 281 PRO A N 1
ATOM 2153 C CA . PRO A 1 281 ? -1.504 19.368 14.123 1.00 93.38 281 PRO A CA 1
ATOM 2154 C C . PRO A 1 281 ? -2.475 18.822 13.073 1.00 93.38 281 PRO A C 1
ATOM 2156 O O . PRO A 1 281 ? -2.207 17.839 12.384 1.00 93.38 281 PRO A O 1
ATOM 2159 N N . LYS A 1 282 ? -3.613 19.492 12.878 1.00 91.44 282 LYS A N 1
ATOM 2160 C CA . LYS A 1 282 ? -4.576 19.060 11.855 1.00 91.44 282 LYS A CA 1
ATOM 2161 C C . LYS A 1 282 ? -3.981 19.186 10.450 1.00 91.44 282 LYS A C 1
ATOM 2163 O O . LYS A 1 282 ? -3.259 20.148 10.156 1.00 91.44 282 LYS A O 1
ATOM 2168 N N . THR A 1 283 ? -4.343 18.245 9.573 1.00 93.62 283 THR A N 1
ATOM 2169 C CA . THR A 1 283 ? -4.133 18.368 8.125 1.00 93.62 283 THR A CA 1
ATOM 2170 C C . THR A 1 283 ? -4.711 19.698 7.642 1.00 93.62 283 THR A C 1
ATOM 2172 O O . THR A 1 283 ? -5.869 20.005 7.928 1.00 93.62 283 THR A O 1
ATOM 2175 N N . PHE A 1 284 ? -3.932 20.459 6.880 1.00 94.06 284 PHE A N 1
ATOM 2176 C CA . PHE A 1 284 ? -4.406 21.637 6.162 1.00 94.06 284 PHE A CA 1
ATOM 2177 C C . PHE A 1 284 ? -4.144 21.442 4.671 1.00 94.06 284 PHE A C 1
ATOM 2179 O O . PHE A 1 284 ? -3.086 20.971 4.269 1.00 94.06 284 PHE A O 1
ATOM 2186 N N . VAL A 1 285 ? -5.116 21.792 3.840 1.00 94.00 285 VAL A N 1
ATOM 2187 C CA . VAL A 1 285 ? -5.041 21.653 2.384 1.00 94.00 285 VAL A CA 1
ATOM 2188 C C . VAL A 1 285 ? -5.817 22.800 1.758 1.00 94.00 285 VAL A C 1
ATOM 2190 O O . VAL A 1 285 ? -6.923 23.108 2.212 1.00 94.00 285 VAL A O 1
ATOM 2193 N N . THR A 1 286 ? -5.244 23.446 0.743 1.00 95.38 286 THR A N 1
ATOM 2194 C CA . THR A 1 286 ? -5.896 24.567 0.052 1.00 95.38 286 THR A CA 1
ATOM 2195 C C . THR A 1 286 ? -7.153 24.107 -0.688 1.00 95.38 286 THR A C 1
ATOM 2197 O O . THR A 1 286 ? -7.274 22.943 -1.074 1.00 95.38 286 THR A O 1
ATOM 2200 N N . GLU A 1 287 ? -8.097 25.023 -0.926 1.00 94.44 287 GLU A N 1
ATOM 2201 C CA . GLU A 1 287 ? -9.321 24.704 -1.679 1.00 94.44 287 GLU A CA 1
ATOM 2202 C C . GLU A 1 287 ? -9.032 24.214 -3.102 1.00 94.44 287 GLU A C 1
ATOM 2204 O O . GLU A 1 287 ? -9.792 23.410 -3.633 1.00 94.44 287 GLU A O 1
ATOM 2209 N N . ASP A 1 288 ? -7.932 24.648 -3.720 1.00 93.69 288 ASP A N 1
ATOM 2210 C CA . ASP A 1 288 ? -7.532 24.154 -5.038 1.00 93.69 288 ASP A CA 1
ATOM 2211 C C . ASP A 1 288 ? -6.977 22.730 -4.981 1.00 93.69 288 ASP A C 1
ATOM 2213 O O . ASP A 1 288 ? -7.358 21.904 -5.810 1.00 93.69 288 ASP A O 1
ATOM 2217 N N . LEU A 1 289 ? -6.178 22.391 -3.961 1.00 92.50 289 LEU A N 1
ATOM 2218 C CA . LEU A 1 289 ? -5.713 21.017 -3.777 1.00 92.50 289 LEU A CA 1
ATOM 2219 C C . LEU A 1 289 ? -6.873 20.076 -3.414 1.00 92.50 289 LEU A C 1
ATOM 2221 O O . LEU A 1 289 ? -6.938 18.967 -3.932 1.00 92.50 289 LEU A O 1
ATOM 2225 N N . LYS A 1 290 ? -7.850 20.519 -2.609 1.00 93.38 290 LYS A N 1
ATOM 2226 C CA . LYS A 1 290 ? -9.069 19.738 -2.303 1.00 93.38 290 LYS A CA 1
ATOM 2227 C C . LYS A 1 290 ? -9.890 19.349 -3.540 1.00 93.38 290 LYS A C 1
ATOM 2229 O O . LYS A 1 290 ? -10.639 18.382 -3.468 1.00 93.38 290 LYS A O 1
ATOM 2234 N N . LYS A 1 291 ? -9.777 20.074 -4.661 1.00 93.69 291 LYS A N 1
ATOM 2235 C CA . LYS A 1 291 ? -10.505 19.766 -5.909 1.00 93.69 291 LYS A CA 1
ATOM 2236 C C . LYS A 1 291 ? -9.879 18.617 -6.707 1.00 93.69 291 LYS A C 1
ATOM 2238 O O . LYS A 1 291 ? -10.532 18.118 -7.622 1.00 93.69 291 LYS A O 1
ATOM 2243 N N . THR A 1 292 ? -8.642 18.203 -6.408 1.00 92.00 292 THR A N 1
ATOM 2244 C CA . THR A 1 292 ? -7.934 17.173 -7.196 1.00 92.00 292 THR A CA 1
ATOM 2245 C C . THR A 1 292 ? -8.261 15.740 -6.768 1.00 92.00 292 THR A C 1
ATOM 2247 O O . THR A 1 292 ? -8.013 14.810 -7.530 1.00 92.00 292 THR A O 1
ATOM 2250 N N . TYR A 1 293 ? -8.868 15.549 -5.593 1.00 94.06 293 TYR A N 1
ATOM 2251 C CA . TYR A 1 293 ? -9.275 14.248 -5.058 1.00 94.06 293 TYR A CA 1
ATOM 2252 C C . TYR A 1 293 ? -10.706 14.294 -4.509 1.00 94.06 293 TYR A C 1
ATOM 2254 O O . TYR A 1 293 ? -11.255 15.354 -4.215 1.00 94.06 293 TYR A O 1
ATOM 2262 N N . LYS A 1 294 ? -11.352 13.129 -4.413 1.00 95.25 294 LYS A N 1
ATOM 2263 C CA . LYS A 1 294 ? -12.774 13.010 -4.063 1.00 95.25 294 LYS A CA 1
ATOM 2264 C C . LYS A 1 294 ? -13.043 11.709 -3.304 1.00 95.25 294 LYS A C 1
ATOM 2266 O O . LYS A 1 294 ? -12.348 10.724 -3.552 1.00 95.25 294 LYS A O 1
ATOM 2271 N N . PRO A 1 295 ? -14.067 11.671 -2.438 1.00 96.44 295 PRO A N 1
ATOM 2272 C CA . PRO A 1 295 ? -14.448 10.441 -1.769 1.00 96.44 295 PRO A CA 1
ATOM 2273 C C . PRO A 1 295 ? -15.130 9.461 -2.732 1.00 96.44 295 PRO A C 1
ATOM 2275 O O . PRO A 1 295 ? -15.641 9.838 -3.792 1.00 96.44 295 PRO A O 1
ATOM 2278 N N . PHE A 1 296 ? -15.192 8.197 -2.322 1.00 96.75 296 PHE A N 1
ATOM 2279 C CA . PHE A 1 296 ? -15.921 7.138 -3.016 1.00 96.75 296 PHE A CA 1
ATOM 2280 C C . PHE A 1 296 ? -17.297 6.874 -2.376 1.00 96.75 296 PHE A C 1
ATOM 2282 O O . PHE A 1 296 ? -17.487 7.083 -1.172 1.00 96.75 296 PHE A O 1
ATOM 2289 N N . PRO A 1 297 ? -18.281 6.376 -3.148 1.00 96.19 297 PRO A N 1
ATOM 2290 C CA . PRO A 1 297 ? -19.502 5.830 -2.570 1.00 96.19 297 PRO A CA 1
ATOM 2291 C C . PRO A 1 297 ? -19.181 4.585 -1.731 1.00 96.19 297 PRO A C 1
ATOM 2293 O O . PRO A 1 297 ? -18.323 3.777 -2.104 1.00 96.19 297 PRO A O 1
ATOM 2296 N N . MET A 1 298 ? -19.900 4.423 -0.620 1.00 94.81 298 MET A N 1
ATOM 2297 C CA . MET A 1 298 ? -19.856 3.207 0.191 1.00 94.81 298 MET A CA 1
ATOM 2298 C C . MET A 1 298 ? -20.281 2.001 -0.675 1.00 94.81 298 MET A C 1
ATOM 2300 O O . MET A 1 298 ? -21.353 2.058 -1.284 1.00 94.81 298 MET A O 1
ATOM 2304 N N . PRO A 1 299 ? -19.470 0.930 -0.790 1.00 92.69 299 PRO A N 1
ATOM 2305 C CA . PRO A 1 299 ? -19.920 -0.316 -1.405 1.00 92.69 299 PRO A CA 1
ATOM 2306 C C . PRO A 1 299 ? -20.940 -1.012 -0.492 1.00 92.69 299 PRO A C 1
ATOM 2308 O O . PRO A 1 299 ? -20.873 -0.863 0.722 1.00 92.69 299 PRO A O 1
ATOM 2311 N N . ALA A 1 300 ? -21.864 -1.789 -1.063 1.00 89.50 300 ALA A N 1
ATOM 2312 C CA . ALA A 1 300 ? -22.884 -2.491 -0.274 1.00 89.50 300 ALA A CA 1
ATOM 2313 C C . ALA A 1 300 ? -22.279 -3.568 0.648 1.00 89.50 300 ALA A C 1
ATOM 2315 O O . ALA A 1 300 ? -22.639 -3.669 1.811 1.00 89.50 300 ALA A O 1
ATOM 2316 N N . SER A 1 301 ? -21.352 -4.363 0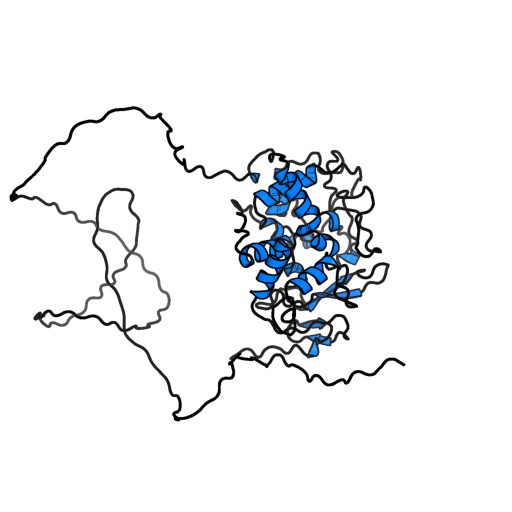.117 1.00 93.12 301 SER A N 1
ATOM 2317 C CA . SER A 1 301 ? -20.527 -5.334 0.838 1.00 93.12 301 SER A CA 1
ATOM 2318 C C . SER A 1 301 ? -19.379 -5.740 -0.087 1.00 93.12 301 SER A C 1
ATOM 2320 O O . SER A 1 301 ? -19.523 -5.666 -1.316 1.00 93.12 301 SER A O 1
ATOM 2322 N N . VAL A 1 302 ? -18.241 -6.150 0.473 1.00 94.81 302 VAL A N 1
ATOM 2323 C CA . VAL A 1 302 ? -17.145 -6.756 -0.292 1.00 94.81 302 VAL A CA 1
ATOM 2324 C C . VAL A 1 302 ? -16.849 -8.146 0.264 1.00 94.81 302 VAL A C 1
ATOM 2326 O O . VAL A 1 302 ? -16.417 -8.299 1.405 1.00 94.81 302 VAL A O 1
ATOM 2329 N N . ALA A 1 303 ? -17.079 -9.166 -0.562 1.00 94.81 303 ALA A N 1
ATOM 2330 C CA . ALA A 1 303 ? -16.746 -10.547 -0.241 1.00 94.81 303 ALA A CA 1
ATOM 2331 C C . ALA A 1 303 ? -15.233 -10.794 -0.345 1.00 94.81 303 ALA A C 1
ATOM 2333 O O . ALA A 1 303 ? -14.551 -10.200 -1.181 1.00 94.81 303 ALA A O 1
ATOM 2334 N N . GLU A 1 304 ? -14.716 -11.704 0.479 1.00 93.88 304 GLU A N 1
ATOM 2335 C CA . GLU A 1 304 ? -13.360 -12.224 0.312 1.00 93.88 304 GLU A CA 1
ATOM 2336 C C . GLU A 1 304 ? -13.317 -13.212 -0.870 1.00 93.88 304 GLU A C 1
ATOM 2338 O O . GLU A 1 304 ? -14.255 -14.001 -1.024 1.00 93.88 304 GLU A O 1
ATOM 2343 N N . PRO A 1 305 ? -12.268 -13.203 -1.716 1.00 95.88 305 PRO A N 1
ATOM 2344 C CA . PRO A 1 305 ? -12.066 -14.266 -2.695 1.00 95.88 305 PRO A CA 1
ATOM 2345 C C . PRO A 1 305 ? -11.808 -15.616 -2.021 1.00 95.88 305 PRO A C 1
ATOM 2347 O O . PRO A 1 305 ? -11.268 -15.684 -0.917 1.00 95.88 305 PRO A O 1
ATOM 2350 N N . ASP A 1 306 ? -12.109 -16.700 -2.732 1.00 95.75 306 ASP A N 1
ATOM 2351 C CA . ASP A 1 306 ? -11.685 -18.037 -2.326 1.00 95.75 306 ASP A CA 1
ATOM 2352 C C . ASP A 1 306 ? -10.148 -18.112 -2.301 1.00 95.75 306 ASP A C 1
ATOM 2354 O O . ASP A 1 306 ? -9.492 -17.930 -3.327 1.00 95.75 306 ASP A O 1
ATOM 2358 N N . ARG A 1 307 ? -9.569 -18.392 -1.127 1.00 94.56 307 ARG A N 1
ATOM 2359 C CA . ARG A 1 307 ? -8.111 -18.494 -0.940 1.00 94.56 307 ARG A CA 1
ATOM 2360 C C . ARG A 1 307 ? -7.481 -19.666 -1.698 1.00 94.56 307 ARG A C 1
ATOM 2362 O O . ARG A 1 307 ? -6.268 -19.671 -1.890 1.00 94.56 307 ARG A O 1
ATOM 2369 N N . SER A 1 308 ? -8.274 -20.651 -2.125 1.00 95.56 308 SER A N 1
ATOM 2370 C CA . SER A 1 308 ? -7.799 -21.743 -2.980 1.00 95.56 308 SER A CA 1
ATOM 2371 C C . SER A 1 308 ? -7.603 -21.309 -4.440 1.00 95.56 308 SER A C 1
ATOM 2373 O O . SER A 1 308 ? -6.726 -21.848 -5.121 1.00 95.56 308 SER A O 1
ATOM 2375 N N . ASP A 1 309 ? -8.312 -20.269 -4.901 1.00 98.00 309 ASP A N 1
ATOM 2376 C CA . ASP A 1 309 ? -7.981 -19.567 -6.145 1.00 98.00 309 ASP A CA 1
ATOM 2377 C C . ASP A 1 309 ? -6.825 -18.591 -5.887 1.00 98.00 309 ASP A C 1
ATOM 2379 O O . ASP A 1 309 ? -7.003 -17.399 -5.612 1.00 98.00 309 ASP A O 1
ATOM 2383 N N . ARG A 1 310 ? -5.599 -19.116 -6.007 1.00 97.50 310 ARG A N 1
ATOM 2384 C CA . ARG A 1 310 ? -4.357 -18.349 -5.817 1.00 97.50 310 ARG A CA 1
ATOM 2385 C C . ARG A 1 310 ? -4.290 -17.083 -6.677 1.00 97.50 310 ARG A C 1
ATOM 2387 O O . ARG A 1 310 ? -3.642 -16.123 -6.271 1.00 97.50 310 ARG A O 1
ATOM 2394 N N . VAL A 1 311 ? -4.921 -17.063 -7.855 1.00 98.50 311 VAL A N 1
ATOM 2395 C CA . VAL A 1 311 ? -4.872 -15.914 -8.774 1.00 98.50 311 VAL A CA 1
ATOM 2396 C C . VAL A 1 311 ? -5.877 -14.846 -8.345 1.00 98.50 311 VAL A C 1
ATOM 2398 O O . VAL A 1 311 ? -5.518 -13.669 -8.273 1.00 98.50 311 VAL A O 1
ATOM 2401 N N . ALA A 1 312 ? -7.109 -15.228 -7.997 1.00 98.44 312 ALA A N 1
ATOM 2402 C CA . ALA A 1 312 ? -8.108 -14.290 -7.485 1.00 98.44 312 ALA A CA 1
ATOM 2403 C C . ALA A 1 312 ? -7.716 -13.719 -6.111 1.00 98.44 312 ALA A C 1
ATOM 2405 O O . ALA A 1 312 ? -7.782 -12.502 -5.908 1.00 98.44 312 ALA A O 1
ATOM 2406 N N . TYR A 1 313 ? -7.247 -14.565 -5.188 1.00 98.50 313 TYR A N 1
ATOM 2407 C CA . TYR A 1 313 ? -6.765 -14.123 -3.879 1.00 98.50 313 TYR A CA 1
ATOM 2408 C C . TYR A 1 313 ? -5.444 -13.340 -3.996 1.00 98.50 313 TYR A C 1
ATOM 2410 O O . TYR A 1 313 ? -5.288 -12.294 -3.370 1.00 98.50 313 TYR A O 1
ATOM 2418 N N . GLY A 1 314 ? -4.538 -13.735 -4.896 1.00 98.50 314 GLY A N 1
ATOM 2419 C CA . GLY A 1 314 ? -3.337 -12.962 -5.230 1.00 98.50 314 GLY A CA 1
ATOM 2420 C C . GLY A 1 314 ? -3.636 -11.560 -5.766 1.00 98.50 314 GLY A C 1
ATOM 2421 O O . GLY A 1 314 ? -2.994 -10.593 -5.356 1.00 98.50 314 GLY A O 1
ATOM 2422 N N . LYS A 1 315 ? -4.660 -11.419 -6.618 1.00 98.44 315 LYS A N 1
ATOM 2423 C CA . LYS A 1 315 ? -5.143 -10.116 -7.102 1.00 98.44 315 LYS A CA 1
ATOM 2424 C C . LYS A 1 315 ? -5.672 -9.246 -5.967 1.00 98.44 315 LYS A C 1
ATOM 2426 O O . LYS A 1 315 ? -5.409 -8.042 -5.935 1.00 98.44 315 LYS A O 1
ATOM 2431 N N . TYR A 1 316 ? -6.426 -9.847 -5.051 1.00 98.50 316 TYR A N 1
ATOM 2432 C CA . TYR A 1 316 ? -6.944 -9.177 -3.863 1.00 98.50 316 TYR A CA 1
ATOM 2433 C C . TYR A 1 316 ? -5.810 -8.667 -2.972 1.00 98.50 316 TYR A C 1
ATOM 2435 O O . TYR A 1 316 ? -5.781 -7.476 -2.668 1.00 98.50 316 TYR A O 1
ATOM 2443 N N . LEU A 1 317 ? -4.820 -9.512 -2.669 1.00 98.25 317 LEU A N 1
ATOM 2444 C CA . LEU A 1 317 ? -3.620 -9.119 -1.928 1.00 98.25 317 LEU A CA 1
ATOM 2445 C C . LEU A 1 317 ? -2.836 -8.008 -2.645 1.00 98.25 317 LEU A C 1
ATOM 2447 O O . LEU A 1 317 ? -2.479 -7.020 -2.015 1.00 98.25 317 LEU A O 1
ATOM 2451 N N . ALA A 1 318 ? -2.615 -8.104 -3.961 1.00 98.12 318 ALA A N 1
ATOM 2452 C CA . ALA A 1 318 ? -1.891 -7.078 -4.721 1.00 98.12 318 ALA A CA 1
ATOM 2453 C C . ALA A 1 318 ? -2.633 -5.728 -4.755 1.00 98.12 318 ALA A C 1
ATOM 2455 O O . ALA A 1 318 ? -2.006 -4.670 -4.811 1.00 98.12 318 ALA A O 1
ATOM 2456 N N . THR A 1 319 ? -3.968 -5.766 -4.700 1.00 97.25 319 THR A N 1
ATOM 2457 C CA . THR A 1 319 ? -4.817 -4.571 -4.605 1.00 97.25 319 THR A CA 1
ATOM 2458 C C . THR A 1 319 ? -4.750 -3.980 -3.196 1.00 97.25 319 THR A C 1
ATOM 2460 O O . THR A 1 319 ? -4.407 -2.814 -3.047 1.00 97.25 319 THR A O 1
ATOM 2463 N N . ALA A 1 320 ? -5.007 -4.784 -2.161 1.00 96.44 320 ALA A N 1
ATOM 2464 C CA . ALA A 1 320 ? -4.995 -4.374 -0.754 1.00 96.44 320 ALA A CA 1
ATOM 2465 C C . ALA A 1 320 ? -3.598 -4.002 -0.217 1.00 96.44 320 ALA A C 1
ATOM 2467 O O . ALA A 1 320 ? -3.493 -3.285 0.774 1.00 96.44 320 ALA A O 1
ATOM 2468 N N . GLY A 1 321 ? -2.536 -4.486 -0.865 1.00 96.19 321 GLY A N 1
ATOM 2469 C CA . GLY A 1 321 ? -1.143 -4.103 -0.635 1.00 96.19 321 GLY A CA 1
ATOM 2470 C C . GLY A 1 321 ? -0.665 -2.922 -1.485 1.00 96.19 321 GLY A C 1
ATOM 2471 O O . GLY A 1 321 ? 0.496 -2.541 -1.365 1.00 96.19 321 GLY A O 1
ATOM 2472 N N . HIS A 1 322 ? -1.536 -2.325 -2.312 1.00 94.56 322 HIS A N 1
ATOM 2473 C CA . HIS A 1 322 ? -1.261 -1.124 -3.121 1.00 94.56 322 HIS A CA 1
ATOM 2474 C C . HIS A 1 322 ? -0.189 -1.298 -4.201 1.00 94.56 322 HIS A C 1
ATOM 2476 O O . HIS A 1 322 ? 0.355 -0.312 -4.690 1.00 94.56 322 HIS A O 1
ATOM 2482 N N . CYS A 1 323 ? 0.128 -2.530 -4.606 1.00 95.50 323 CYS A N 1
ATOM 2483 C CA . CYS A 1 323 ? 1.299 -2.801 -5.441 1.00 95.50 323 CYS A CA 1
ATOM 2484 C C . CYS A 1 323 ? 1.273 -2.021 -6.771 1.00 95.50 323 CYS A C 1
ATOM 2486 O O . CYS A 1 323 ? 2.301 -1.491 -7.189 1.00 95.50 323 CYS A O 1
ATOM 2488 N N . GLY A 1 324 ? 0.096 -1.882 -7.392 1.00 93.44 324 GLY A N 1
ATOM 2489 C CA . GLY A 1 324 ? -0.086 -1.101 -8.623 1.00 93.44 324 GLY A CA 1
ATOM 2490 C C . GLY A 1 324 ? 0.189 0.403 -8.471 1.00 93.44 324 GLY A C 1
ATOM 2491 O O . GLY A 1 324 ? 0.648 1.015 -9.425 1.00 93.44 324 GLY A O 1
ATOM 2492 N N . ALA A 1 325 ? 0.018 0.990 -7.278 1.00 91.50 325 ALA A N 1
ATOM 2493 C CA . ALA A 1 325 ? 0.224 2.429 -7.051 1.00 91.50 325 ALA A CA 1
ATOM 2494 C C . ALA A 1 325 ? 1.665 2.892 -7.337 1.00 91.50 325 ALA A C 1
ATOM 2496 O O . ALA A 1 325 ? 1.884 4.041 -7.710 1.00 91.50 325 ALA A O 1
ATOM 2497 N N . CYS A 1 326 ? 2.639 1.989 -7.183 1.00 92.38 326 CYS A N 1
ATOM 2498 C CA . CYS A 1 326 ? 4.028 2.217 -7.579 1.00 92.38 326 CYS A CA 1
ATOM 2499 C C . CYS A 1 326 ? 4.397 1.459 -8.860 1.00 92.38 326 CYS A C 1
ATOM 2501 O O . CYS A 1 326 ? 5.157 1.978 -9.672 1.00 92.38 326 CYS A O 1
ATOM 2503 N N . HIS A 1 327 ? 3.909 0.224 -9.030 1.00 96.06 327 HIS A N 1
ATOM 2504 C CA . HIS A 1 327 ? 4.359 -0.662 -10.105 1.00 96.06 327 HIS A CA 1
ATOM 2505 C C . HIS A 1 327 ? 3.557 -0.568 -11.407 1.00 96.06 327 HIS A C 1
ATOM 2507 O O . HIS A 1 327 ? 3.981 -1.183 -12.379 1.00 96.06 327 HIS A O 1
ATOM 2513 N N . ASP A 1 328 ? 2.454 0.172 -11.502 1.00 95.38 328 ASP A N 1
ATOM 2514 C CA . ASP A 1 328 ? 1.865 0.473 -12.813 1.00 95.38 328 ASP A CA 1
ATOM 2515 C C . ASP A 1 328 ? 2.786 1.401 -13.631 1.00 95.38 328 ASP A C 1
ATOM 2517 O O . ASP A 1 328 ? 3.598 2.160 -13.098 1.00 95.38 328 ASP A O 1
ATOM 2521 N N . GLY A 1 329 ? 2.699 1.315 -14.958 1.00 93.38 329 GLY A N 1
ATOM 2522 C CA . GLY A 1 329 ? 3.371 2.244 -15.858 1.00 93.38 329 GLY A CA 1
ATOM 2523 C C . GLY A 1 329 ? 2.603 3.559 -15.946 1.00 93.38 329 GLY A C 1
ATOM 2524 O O . GLY A 1 329 ? 1.468 3.581 -16.424 1.00 93.38 329 GLY A O 1
ATOM 2525 N N . TYR A 1 330 ? 3.238 4.649 -15.525 1.00 91.69 330 TYR A N 1
ATOM 2526 C CA . TYR A 1 330 ? 2.699 6.009 -15.578 1.00 91.69 330 TYR A CA 1
ATOM 2527 C C . TYR A 1 330 ? 3.460 6.867 -16.596 1.00 91.69 330 TYR A C 1
ATOM 2529 O O . TYR A 1 330 ? 4.642 6.625 -16.848 1.00 91.69 330 TYR A O 1
ATOM 2537 N N . ASP A 1 331 ? 2.782 7.858 -17.179 1.00 89.88 331 ASP A N 1
ATOM 2538 C CA . ASP A 1 331 ? 3.394 8.827 -18.091 1.00 89.88 331 ASP A CA 1
ATOM 2539 C C . ASP A 1 331 ? 4.135 9.966 -17.359 1.00 89.88 331 ASP A C 1
ATOM 2541 O O . ASP A 1 331 ? 4.181 10.031 -16.127 1.00 89.88 331 ASP A O 1
ATOM 2545 N N . ASP A 1 332 ? 4.694 10.908 -18.124 1.00 88.75 332 ASP A N 1
ATOM 2546 C CA . ASP A 1 332 ? 5.393 12.103 -17.631 1.00 88.75 332 ASP A CA 1
ATOM 2547 C C . ASP A 1 332 ? 4.513 13.077 -16.822 1.00 88.75 332 ASP A C 1
ATOM 2549 O O . ASP A 1 332 ? 5.014 14.065 -16.283 1.00 88.75 332 ASP A O 1
ATOM 2553 N N . LYS A 1 333 ? 3.210 12.796 -16.705 1.00 87.25 333 LYS A N 1
ATOM 2554 C CA . LYS A 1 333 ? 2.215 13.573 -15.952 1.00 87.25 333 LYS A CA 1
ATOM 2555 C C . LYS A 1 333 ? 1.614 12.776 -14.793 1.00 87.25 333 LYS A C 1
ATOM 2557 O O . LYS A 1 333 ? 0.698 13.271 -14.137 1.00 87.25 333 LYS A O 1
ATOM 2562 N N . GLY A 1 334 ? 2.101 11.558 -14.543 1.00 85.44 334 GLY A N 1
ATOM 2563 C CA . GLY A 1 334 ? 1.562 10.662 -13.522 1.00 85.44 334 GLY A CA 1
ATOM 2564 C C . GLY A 1 334 ? 0.213 10.038 -13.895 1.00 85.44 334 GLY A C 1
ATOM 2565 O O . GLY A 1 334 ? -0.499 9.569 -13.009 1.00 85.44 334 GLY A O 1
ATOM 2566 N N . ALA A 1 335 ? -0.171 10.022 -15.178 1.00 87.81 335 ALA A N 1
ATOM 2567 C CA . ALA A 1 335 ? -1.371 9.323 -15.631 1.00 87.81 335 ALA A CA 1
ATOM 2568 C C . ALA A 1 335 ? -1.046 7.854 -15.973 1.00 87.81 335 ALA A C 1
ATOM 2570 O O . ALA A 1 335 ? -0.034 7.593 -16.627 1.00 87.81 335 ALA A O 1
ATOM 2571 N N . PRO A 1 336 ? -1.874 6.873 -15.560 1.00 90.69 336 PRO A N 1
ATOM 2572 C CA . PRO A 1 336 ? -1.618 5.463 -15.843 1.00 90.69 336 PRO A CA 1
ATOM 2573 C C . PRO A 1 336 ? -1.753 5.173 -17.343 1.00 90.69 336 PRO A C 1
ATOM 2575 O O . PRO A 1 336 ? -2.744 5.544 -17.979 1.00 90.69 336 PRO A O 1
ATOM 2578 N N . ILE A 1 337 ? -0.771 4.473 -17.909 1.00 92.31 337 ILE A N 1
ATOM 2579 C CA . ILE A 1 337 ? -0.710 4.166 -19.339 1.00 92.31 337 ILE A CA 1
ATOM 2580 C C . ILE A 1 337 ? -1.530 2.892 -19.626 1.00 92.31 337 ILE A C 1
ATOM 2582 O O . ILE A 1 337 ? -1.258 1.830 -19.052 1.00 92.31 337 ILE A O 1
ATOM 2586 N N . PRO A 1 338 ? -2.533 2.936 -20.527 1.00 91.94 338 PRO A N 1
ATOM 2587 C CA . PRO A 1 338 ? -3.354 1.769 -20.837 1.00 91.94 338 PRO A CA 1
ATOM 2588 C C . PRO A 1 338 ? -2.530 0.581 -21.354 1.00 91.94 338 PRO A C 1
ATOM 2590 O O . PRO A 1 338 ? -1.855 0.674 -22.376 1.00 91.94 338 PRO A O 1
ATOM 2593 N N . GLY A 1 339 ? -2.628 -0.562 -20.671 1.00 91.81 339 GLY A N 1
ATOM 2594 C CA . GLY A 1 339 ? -1.905 -1.785 -21.035 1.00 91.81 339 GLY A CA 1
ATOM 2595 C C . GLY A 1 339 ? -0.492 -1.893 -20.451 1.00 91.81 339 GLY A C 1
ATOM 2596 O O . GLY A 1 339 ? 0.223 -2.820 -20.823 1.00 91.81 339 GLY A O 1
ATOM 2597 N N . MET A 1 340 ? -0.102 -0.976 -19.559 1.00 93.94 340 MET A N 1
ATOM 2598 C CA . MET A 1 340 ? 1.159 -0.993 -18.803 1.00 93.94 340 MET A CA 1
ATOM 2599 C C . MET A 1 340 ? 0.944 -1.261 -17.302 1.00 93.94 340 MET A C 1
ATOM 2601 O O . MET A 1 340 ? 1.756 -0.872 -16.465 1.00 93.94 340 MET A O 1
ATOM 2605 N N . GLN A 1 341 ? -0.150 -1.932 -16.932 1.00 94.81 341 GLN A N 1
ATOM 2606 C CA . GLN A 1 341 ? -0.364 -2.359 -15.548 1.00 94.81 341 GLN A CA 1
ATOM 2607 C C . GLN A 1 341 ? 0.798 -3.250 -15.080 1.00 94.81 341 GLN A C 1
ATOM 2609 O O . GLN A 1 341 ? 1.233 -4.139 -15.814 1.00 94.81 341 GLN A O 1
ATOM 2614 N N . PHE A 1 342 ? 1.292 -3.003 -13.868 1.00 97.31 342 PHE A N 1
ATOM 2615 C CA . PHE A 1 342 ? 2.445 -3.658 -13.245 1.00 97.31 342 PHE A CA 1
ATOM 2616 C C . PHE A 1 342 ? 3.782 -3.589 -14.022 1.00 97.31 342 PHE A C 1
ATOM 2618 O O . PHE A 1 342 ? 4.729 -4.274 -13.638 1.00 97.31 342 PHE A O 1
ATOM 2625 N N . SER A 1 343 ? 3.922 -2.774 -15.081 1.00 96.50 343 SER A N 1
ATOM 2626 C CA . SER A 1 343 ? 5.174 -2.706 -15.861 1.00 96.50 343 SER A CA 1
ATOM 2627 C C . SER A 1 343 ? 6.235 -1.732 -15.329 1.00 96.50 343 SER A C 1
ATOM 2629 O O . SER A 1 343 ? 7.314 -1.633 -15.909 1.00 96.50 343 SER A O 1
ATOM 2631 N N . GLY A 1 344 ? 5.954 -0.993 -14.259 1.00 94.88 344 GLY A N 1
ATOM 2632 C CA . GLY A 1 344 ? 6.888 -0.101 -13.575 1.00 94.88 344 GLY A CA 1
ATOM 2633 C C . GLY A 1 344 ? 7.360 1.105 -14.396 1.00 94.88 344 GLY A C 1
ATOM 2634 O O . GLY A 1 344 ? 6.753 1.494 -15.394 1.00 94.88 344 GLY A O 1
ATOM 2635 N N . GLY A 1 345 ? 8.481 1.689 -13.966 1.00 90.81 345 GLY A N 1
ATOM 2636 C CA . GLY A 1 345 ? 9.175 2.816 -14.603 1.00 90.81 345 GLY A CA 1
ATOM 2637 C C . GLY A 1 345 ? 8.843 4.197 -14.031 1.00 90.81 345 GLY A C 1
ATOM 2638 O O . GLY A 1 345 ? 9.589 5.144 -14.277 1.00 90.81 345 GLY A O 1
ATOM 2639 N N . ALA A 1 346 ? 7.791 4.330 -13.218 1.00 85.56 346 ALA A N 1
ATOM 2640 C CA . ALA A 1 346 ? 7.476 5.584 -12.535 1.00 85.56 346 ALA A CA 1
ATOM 2641 C C . ALA A 1 346 ? 8.599 5.984 -11.549 1.00 85.56 346 ALA A C 1
ATOM 2643 O O . ALA A 1 346 ? 9.030 5.130 -10.766 1.00 85.56 346 ALA A 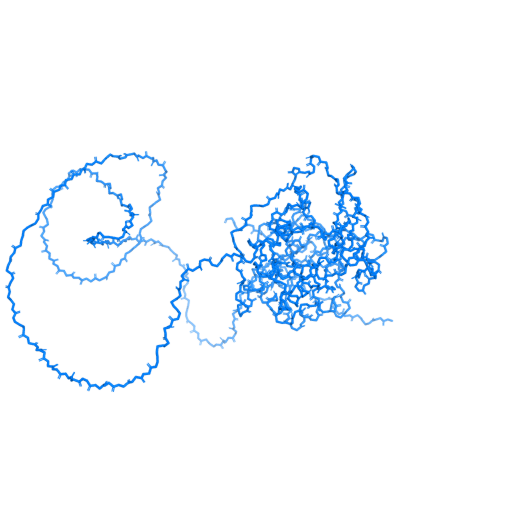O 1
ATOM 2644 N N . PRO A 1 347 ? 9.099 7.236 -11.585 1.00 88.25 347 PRO A N 1
ATOM 2645 C CA . PRO A 1 347 ? 10.136 7.710 -10.673 1.00 88.25 347 PRO A CA 1
ATOM 2646 C C . PRO A 1 347 ? 9.565 8.021 -9.285 1.00 88.25 347 PRO A C 1
ATOM 2648 O O . PRO A 1 347 ? 8.603 8.773 -9.138 1.00 88.25 347 PRO A O 1
ATOM 2651 N N . LEU A 1 348 ? 10.212 7.480 -8.258 1.00 88.50 348 LEU A N 1
ATOM 2652 C CA . LEU A 1 348 ? 9.915 7.676 -6.845 1.00 88.50 348 LEU A CA 1
ATOM 2653 C C . LEU A 1 348 ? 11.100 8.418 -6.223 1.00 88.50 348 LEU A C 1
ATOM 2655 O O . LEU A 1 348 ? 12.176 7.844 -6.044 1.00 88.50 348 LEU A O 1
ATOM 2659 N N . THR A 1 349 ? 10.919 9.695 -5.893 1.00 85.88 349 THR A N 1
ATOM 2660 C CA . THR A 1 349 ? 11.992 10.568 -5.390 1.00 85.88 349 THR A CA 1
ATOM 2661 C C . THR A 1 349 ? 11.841 10.823 -3.894 1.00 85.88 349 THR A C 1
ATOM 2663 O O . THR A 1 349 ? 10.773 11.234 -3.458 1.00 85.88 349 THR A O 1
ATOM 2666 N N . GLY A 1 350 ? 12.901 10.597 -3.115 1.00 81.38 350 GLY A N 1
ATOM 2667 C CA . GLY A 1 350 ? 12.894 10.771 -1.660 1.00 81.38 350 GLY A CA 1
ATOM 2668 C C . GLY A 1 350 ? 14.152 10.213 -0.975 1.00 81.38 350 GLY A C 1
ATOM 2669 O O . GLY A 1 350 ? 15.068 9.737 -1.653 1.00 81.38 350 GLY A O 1
ATOM 2670 N N . PRO A 1 351 ? 14.234 10.268 0.366 1.00 79.06 351 PRO A N 1
ATOM 2671 C CA . PRO A 1 351 ? 15.408 9.863 1.152 1.00 79.06 351 PRO A CA 1
ATOM 2672 C C . PRO A 1 351 ? 15.513 8.331 1.345 1.00 79.06 351 PRO A C 1
ATOM 2674 O O . PRO A 1 351 ? 15.751 7.828 2.443 1.00 79.06 351 PRO A O 1
ATOM 2677 N N . TRP A 1 352 ? 15.306 7.546 0.282 1.00 80.44 352 TRP A N 1
ATOM 2678 C CA . TRP A 1 352 ? 15.059 6.097 0.384 1.00 80.44 352 TRP A CA 1
ATOM 2679 C C . TRP A 1 352 ? 16.271 5.233 0.767 1.00 80.44 352 TRP A C 1
ATOM 2681 O O . TRP A 1 352 ? 16.099 4.069 1.127 1.00 80.44 352 TRP A O 1
ATOM 2691 N N . GLU A 1 353 ? 17.490 5.766 0.684 1.00 72.50 353 GLU A N 1
ATOM 2692 C CA . GLU A 1 353 ? 18.715 5.092 1.153 1.00 72.50 353 GLU A CA 1
ATOM 2693 C C . GLU A 1 353 ? 19.052 5.406 2.623 1.00 72.50 353 GLU A C 1
ATOM 2695 O O . GLU A 1 353 ? 19.982 4.815 3.173 1.00 72.50 353 GLU A O 1
ATOM 2700 N N . GLY A 1 354 ? 18.270 6.274 3.274 1.00 65.00 354 GLY A N 1
ATOM 2701 C CA . GLY A 1 354 ? 18.520 6.770 4.624 1.00 65.00 354 GLY A CA 1
ATOM 2702 C C . GLY A 1 354 ? 19.430 8.005 4.652 1.00 65.00 354 GLY A C 1
ATOM 2703 O O . GLY A 1 354 ? 20.293 8.201 3.795 1.00 65.00 354 GLY A O 1
ATOM 2704 N N . GLY A 1 355 ? 19.232 8.853 5.664 1.00 65.62 355 GLY A N 1
ATOM 2705 C CA . GLY A 1 355 ? 19.901 10.154 5.775 1.00 65.62 355 GLY A CA 1
ATOM 2706 C C . GLY A 1 355 ? 19.304 11.224 4.851 1.00 65.62 355 GLY A C 1
ATOM 2707 O O . GLY A 1 355 ? 18.214 11.067 4.313 1.00 65.62 355 GLY A O 1
ATOM 2708 N N . GLU A 1 356 ? 20.024 12.331 4.674 1.00 68.25 356 GLU A N 1
ATOM 2709 C CA . GLU A 1 356 ? 19.545 13.528 3.952 1.00 68.25 356 GLU A CA 1
ATOM 2710 C C . GLU A 1 356 ? 19.591 13.396 2.416 1.00 68.25 356 GLU A C 1
ATOM 2712 O O . GLU A 1 356 ? 19.121 14.270 1.687 1.00 68.25 356 GLU A O 1
ATOM 2717 N N . LYS A 1 357 ? 20.182 12.314 1.892 1.00 77.81 357 LYS A N 1
ATOM 2718 C CA . LYS A 1 357 ? 20.391 12.118 0.453 1.00 77.81 357 LYS A CA 1
ATOM 2719 C C . LYS A 1 357 ? 19.080 11.733 -0.236 1.00 77.81 357 LYS A C 1
ATOM 2721 O O . LYS A 1 357 ? 18.690 10.566 -0.251 1.00 77.81 357 LYS A O 1
ATOM 2726 N N . VAL A 1 358 ? 18.451 12.705 -0.889 1.00 80.69 358 VAL A N 1
ATOM 2727 C CA . VAL A 1 358 ? 17.350 12.454 -1.826 1.00 80.69 358 VAL A CA 1
ATOM 2728 C C . VAL A 1 358 ? 17.880 11.718 -3.059 1.00 80.69 358 VAL A C 1
ATOM 2730 O O . VAL A 1 358 ? 18.807 12.182 -3.725 1.00 80.69 358 VAL A O 1
ATOM 2733 N N . ILE A 1 359 ? 17.270 10.578 -3.378 1.00 84.12 359 ILE A N 1
ATOM 2734 C CA . ILE A 1 359 ? 17.505 9.813 -4.607 1.00 84.12 359 ILE A CA 1
ATOM 2735 C C . ILE A 1 359 ? 16.195 9.640 -5.369 1.00 84.12 359 ILE A C 1
ATOM 2737 O O . ILE A 1 359 ? 15.119 9.715 -4.780 1.00 84.12 359 ILE A O 1
ATOM 2741 N N . SER A 1 360 ? 16.283 9.364 -6.669 1.00 87.25 360 SER A N 1
ATOM 2742 C CA . SER A 1 360 ? 15.147 8.886 -7.456 1.00 87.25 360 SER A CA 1
ATOM 2743 C C . SER A 1 360 ? 15.391 7.429 -7.829 1.00 87.25 360 SER A C 1
ATOM 2745 O O . SER A 1 360 ? 16.477 7.093 -8.300 1.00 87.25 360 SER A O 1
ATOM 2747 N N . VAL A 1 361 ? 14.402 6.573 -7.581 1.00 90.88 361 VAL A N 1
ATOM 2748 C CA . VAL A 1 361 ? 14.394 5.163 -7.995 1.00 90.88 361 VAL A CA 1
ATOM 2749 C C . VAL A 1 361 ? 13.112 4.889 -8.761 1.00 90.88 361 VAL A C 1
ATOM 2751 O O . VAL A 1 361 ? 12.066 5.437 -8.431 1.00 90.88 361 VAL A O 1
ATOM 2754 N N . ASN A 1 362 ? 13.158 4.026 -9.762 1.00 93.44 362 ASN A N 1
ATOM 2755 C CA . ASN A 1 362 ? 11.995 3.657 -10.551 1.00 93.44 362 ASN A CA 1
ATOM 2756 C C . ASN A 1 362 ? 11.444 2.304 -10.089 1.00 93.44 362 ASN A C 1
ATOM 2758 O O . ASN A 1 362 ? 12.203 1.379 -9.779 1.00 93.44 362 ASN A O 1
ATOM 2762 N N . ALA A 1 363 ? 10.119 2.171 -10.040 1.00 93.88 363 ALA A N 1
ATOM 2763 C CA . ALA A 1 363 ? 9.487 0.896 -9.709 1.00 93.88 363 ALA A CA 1
ATOM 2764 C C . ALA A 1 363 ? 9.796 -0.164 -10.781 1.00 93.88 363 ALA A C 1
ATOM 2766 O O . ALA A 1 363 ? 9.729 0.120 -11.976 1.00 93.88 363 ALA A O 1
ATOM 2767 N N . ALA A 1 364 ? 10.127 -1.387 -10.365 1.00 94.38 364 ALA A N 1
ATOM 2768 C CA . ALA A 1 364 ? 10.457 -2.476 -11.285 1.00 94.38 364 ALA A CA 1
ATOM 2769 C C . ALA A 1 364 ? 9.223 -3.002 -12.040 1.00 94.38 364 ALA A C 1
ATOM 2771 O O . ALA A 1 364 ? 8.103 -2.948 -11.529 1.00 94.38 364 ALA A O 1
ATOM 2772 N N . ASN A 1 365 ? 9.444 -3.572 -13.224 1.00 96.88 365 ASN A N 1
ATOM 2773 C CA . ASN A 1 365 ? 8.435 -4.318 -13.973 1.00 96.88 365 ASN A CA 1
ATOM 2774 C C . ASN A 1 365 ? 8.132 -5.655 -13.264 1.00 96.88 365 ASN A C 1
ATOM 2776 O O . ASN A 1 365 ? 9.023 -6.484 -13.092 1.00 96.88 365 ASN A O 1
ATOM 2780 N N . LEU A 1 366 ? 6.881 -5.857 -12.838 1.00 97.50 366 LEU A N 1
ATOM 2781 C CA . LEU A 1 366 ? 6.392 -7.061 -12.150 1.00 97.50 366 LEU A CA 1
ATOM 2782 C C . LEU A 1 366 ? 5.552 -7.981 -13.052 1.00 97.50 366 LEU A C 1
ATOM 2784 O O . LEU A 1 366 ? 4.956 -8.940 -12.562 1.00 97.50 366 LEU A O 1
ATOM 2788 N N . THR A 1 367 ? 5.486 -7.712 -14.357 1.00 98.12 367 THR A N 1
ATOM 2789 C CA . THR A 1 367 ? 4.847 -8.626 -15.316 1.00 98.12 367 THR A CA 1
ATOM 2790 C C . THR A 1 367 ? 5.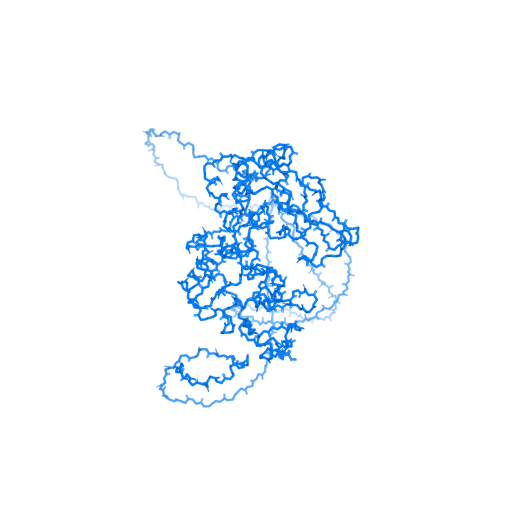747 -9.849 -15.581 1.00 98.12 367 THR A C 1
ATOM 2792 O O . THR A 1 367 ? 6.960 -9.776 -15.349 1.00 98.12 367 THR A O 1
ATOM 2795 N N . PRO A 1 368 ? 5.211 -10.976 -16.094 1.00 97.88 368 PRO A N 1
ATOM 2796 C CA . PRO A 1 368 ? 6.000 -12.176 -16.402 1.00 97.88 368 PRO A CA 1
ATOM 2797 C C . PRO A 1 368 ? 6.823 -12.049 -17.698 1.00 97.88 368 PRO A C 1
ATOM 2799 O O . PRO A 1 368 ? 7.296 -13.041 -18.247 1.00 97.88 368 PRO A O 1
ATOM 2802 N N . ASP A 1 369 ? 6.996 -10.830 -18.206 1.00 97.31 369 ASP A N 1
ATOM 2803 C CA . ASP A 1 369 ? 7.887 -10.532 -19.320 1.00 97.31 369 ASP A CA 1
ATOM 2804 C C . ASP A 1 369 ? 9.367 -10.765 -18.928 1.00 97.31 369 ASP A C 1
ATOM 2806 O O . ASP A 1 369 ? 9.724 -10.567 -17.760 1.00 97.31 369 ASP A O 1
ATOM 2810 N N . PRO A 1 370 ? 10.262 -11.146 -19.864 1.00 95.38 370 PRO A N 1
ATOM 2811 C CA . PRO A 1 370 ? 11.700 -11.258 -19.596 1.00 95.38 370 PRO A CA 1
ATOM 2812 C C . PRO A 1 370 ? 12.368 -9.971 -19.081 1.00 95.38 370 PRO A C 1
ATOM 2814 O O . PRO A 1 370 ? 13.380 -10.056 -18.387 1.00 95.38 370 PRO A O 1
ATOM 2817 N N . SER A 1 371 ? 11.812 -8.794 -19.390 1.00 94.56 371 SER A N 1
ATOM 2818 C CA . SER A 1 371 ? 12.245 -7.496 -18.841 1.00 94.56 371 SER A CA 1
ATOM 2819 C C . SER A 1 371 ? 11.712 -7.202 -17.427 1.00 94.56 371 SER A C 1
ATOM 2821 O O . SER A 1 371 ? 12.167 -6.251 -16.791 1.00 94.56 371 SER A O 1
ATOM 2823 N N . GLY A 1 372 ? 10.763 -8.008 -16.938 1.00 95.75 372 GLY A N 1
ATOM 2824 C CA . GLY A 1 372 ? 10.188 -7.950 -15.595 1.00 95.75 372 GLY A CA 1
ATOM 2825 C C . GLY A 1 372 ? 10.625 -9.123 -14.721 1.00 95.75 372 GLY A C 1
ATOM 2826 O O . GLY A 1 372 ? 11.816 -9.404 -14.584 1.00 95.75 372 GLY A O 1
ATOM 2827 N N . ILE A 1 373 ? 9.661 -9.823 -14.116 1.00 95.62 373 ILE A N 1
ATOM 2828 C CA . ILE A 1 373 ? 9.915 -10.967 -13.222 1.00 95.62 373 ILE A CA 1
ATOM 2829 C C . ILE A 1 373 ? 9.706 -12.330 -13.902 1.00 95.62 373 ILE A C 1
ATOM 2831 O O . ILE A 1 373 ? 9.566 -13.342 -13.216 1.00 95.62 373 ILE A O 1
ATOM 2835 N N . GLY A 1 374 ? 9.715 -12.401 -15.239 1.00 94.25 374 GLY A N 1
ATOM 2836 C CA . GLY A 1 374 ? 9.548 -13.659 -15.986 1.00 94.25 374 GLY A CA 1
ATOM 2837 C C . GLY A 1 374 ? 10.600 -14.742 -15.689 1.00 94.25 374 GLY A C 1
ATOM 2838 O O . GLY A 1 374 ? 10.364 -15.916 -15.951 1.00 94.25 374 GLY A O 1
ATOM 2839 N N . TYR A 1 375 ? 11.747 -14.373 -15.107 1.00 93.19 375 TYR A N 1
ATOM 2840 C CA . TYR A 1 375 ? 12.799 -15.304 -14.672 1.00 93.19 375 TYR A CA 1
ATOM 2841 C C . TYR A 1 375 ? 12.708 -15.724 -13.192 1.00 93.19 375 TYR A C 1
ATOM 2843 O O . TYR A 1 375 ? 13.534 -16.512 -12.727 1.00 93.19 375 TYR A O 1
ATOM 2851 N N . TYR A 1 376 ? 11.748 -15.193 -12.429 1.00 96.38 376 TYR A N 1
ATOM 2852 C CA . TYR A 1 376 ? 11.551 -15.567 -11.028 1.00 96.38 376 TYR A CA 1
ATOM 2853 C C . TYR A 1 376 ? 10.848 -16.926 -10.929 1.00 96.38 376 TYR A C 1
ATOM 2855 O O . TYR A 1 376 ? 10.049 -17.308 -11.780 1.00 96.38 376 TYR A O 1
ATOM 2863 N N . ASN A 1 377 ? 11.079 -17.624 -9.820 1.00 96.50 377 ASN A N 1
ATOM 2864 C CA . ASN A 1 377 ? 10.219 -18.708 -9.350 1.00 96.50 377 ASN A CA 1
ATOM 2865 C C . ASN A 1 377 ? 9.646 -18.349 -7.965 1.00 96.50 377 ASN A C 1
ATOM 2867 O O . ASN A 1 377 ? 10.084 -17.373 -7.352 1.00 96.50 377 ASN A O 1
ATOM 2871 N N . GLU A 1 378 ? 8.684 -19.133 -7.461 1.00 97.06 378 GLU A N 1
ATOM 2872 C CA . GLU A 1 378 ? 8.029 -18.865 -6.166 1.00 97.06 378 GLU A CA 1
ATOM 2873 C C . GLU A 1 378 ? 9.041 -18.700 -5.017 1.00 97.06 378 GLU A C 1
ATOM 2875 O O . GLU A 1 378 ? 8.919 -17.770 -4.224 1.00 97.06 378 GLU A O 1
ATOM 2880 N N . ALA A 1 379 ? 10.077 -19.545 -4.956 1.00 97.06 379 ALA A N 1
ATOM 2881 C CA . ALA A 1 379 ? 11.094 -19.482 -3.905 1.00 97.06 379 ALA A CA 1
ATOM 2882 C C . ALA A 1 379 ? 11.920 -18.185 -3.968 1.00 97.06 379 ALA A C 1
ATOM 2884 O O . ALA A 1 379 ? 12.110 -17.529 -2.946 1.00 97.06 379 ALA A O 1
ATOM 2885 N N . MET A 1 380 ? 12.352 -17.775 -5.166 1.00 96.31 380 MET A N 1
ATOM 2886 C CA . MET A 1 380 ? 13.082 -16.522 -5.374 1.00 96.31 380 MET A CA 1
ATOM 2887 C C . MET A 1 380 ? 12.215 -15.295 -5.066 1.00 96.31 380 MET A C 1
ATOM 2889 O O . MET A 1 380 ? 12.707 -14.340 -4.469 1.00 96.31 380 MET A O 1
ATOM 2893 N N . PHE A 1 381 ? 10.928 -15.313 -5.431 1.00 97.19 381 PHE A N 1
ATOM 2894 C CA . PHE A 1 381 ? 10.001 -14.232 -5.091 1.00 97.19 381 PHE A CA 1
ATOM 2895 C C . PHE A 1 381 ? 9.818 -14.099 -3.573 1.00 97.19 381 PHE A C 1
ATOM 2897 O O . PHE A 1 381 ? 9.926 -12.996 -3.036 1.00 97.19 381 PHE A O 1
ATOM 2904 N N . ILE A 1 382 ? 9.615 -15.220 -2.871 1.00 97.44 382 ILE A N 1
ATOM 2905 C CA . ILE A 1 382 ? 9.539 -15.238 -1.405 1.00 97.44 382 ILE A CA 1
ATOM 2906 C C . ILE A 1 382 ? 10.843 -14.704 -0.802 1.00 97.44 382 ILE A C 1
ATOM 2908 O O . ILE A 1 382 ? 10.789 -13.809 0.038 1.00 97.44 382 ILE A O 1
ATOM 2912 N N . GLU A 1 383 ? 12.010 -15.176 -1.253 1.00 96.12 383 GLU A N 1
ATOM 2913 C CA . GLU A 1 383 ? 13.313 -14.716 -0.751 1.00 96.12 383 GLU A CA 1
ATOM 2914 C C . GLU A 1 383 ? 13.494 -13.196 -0.917 1.00 96.12 383 GLU A C 1
ATOM 2916 O O . GLU A 1 383 ? 13.855 -12.514 0.045 1.00 96.12 383 GLU A O 1
ATOM 2921 N N . VAL A 1 384 ? 13.160 -12.651 -2.096 1.00 95.50 384 VAL A N 1
ATOM 2922 C CA . VAL A 1 384 ? 13.216 -11.207 -2.391 1.00 95.50 384 VAL A CA 1
ATOM 2923 C C . VAL A 1 384 ? 12.381 -10.391 -1.408 1.00 95.50 384 VAL A C 1
ATOM 2925 O O . VAL A 1 384 ? 12.871 -9.396 -0.869 1.00 95.50 384 VAL A O 1
ATOM 2928 N N . ILE A 1 385 ? 11.138 -10.806 -1.148 1.00 95.50 385 ILE A N 1
ATOM 2929 C CA . ILE A 1 385 ? 10.237 -10.083 -0.242 1.00 95.50 385 ILE A CA 1
ATOM 2930 C C . ILE A 1 385 ? 10.667 -10.246 1.223 1.00 95.50 385 ILE A C 1
ATOM 2932 O O . ILE A 1 385 ? 10.680 -9.267 1.968 1.00 95.50 385 ILE A O 1
ATOM 2936 N N . ARG A 1 386 ? 11.078 -11.452 1.639 1.00 93.69 386 ARG A N 1
ATOM 2937 C CA . ARG A 1 386 ? 11.516 -11.751 3.017 1.00 93.69 386 ARG A CA 1
ATOM 2938 C C . ARG A 1 386 ? 12.778 -10.986 3.419 1.00 93.69 386 ARG A C 1
ATOM 2940 O O . ARG A 1 386 ? 12.879 -10.558 4.572 1.00 93.69 386 ARG A O 1
ATOM 2947 N N . ASN A 1 387 ? 13.717 -10.827 2.484 1.00 92.19 387 ASN A N 1
ATOM 2948 C CA . ASN A 1 387 ? 15.043 -10.252 2.729 1.00 92.19 387 ASN A CA 1
ATOM 2949 C C . ASN A 1 387 ? 15.184 -8.792 2.266 1.00 92.19 387 ASN A C 1
ATOM 2951 O O . ASN A 1 387 ? 16.190 -8.151 2.570 1.00 92.19 387 ASN A O 1
ATOM 2955 N N . GLY A 1 388 ? 14.205 -8.255 1.531 1.00 91.12 388 GLY A N 1
ATOM 2956 C CA . GLY A 1 388 ? 14.298 -6.912 0.960 1.00 91.12 388 GLY A CA 1
ATOM 2957 C C . GLY A 1 388 ? 15.306 -6.816 -0.182 1.00 91.12 388 GLY A C 1
ATOM 2958 O O . GLY A 1 388 ? 16.037 -5.826 -0.273 1.00 91.12 388 GLY A O 1
ATOM 2959 N N . GLY A 1 389 ? 15.389 -7.851 -1.019 1.00 91.00 389 GLY A N 1
ATOM 2960 C CA . GLY A 1 389 ? 16.363 -7.986 -2.105 1.00 91.00 389 GLY A CA 1
ATOM 2961 C C . GLY A 1 389 ? 16.846 -9.423 -2.298 1.00 91.00 389 GLY A C 1
ATOM 2962 O O . GLY A 1 389 ? 16.510 -10.313 -1.521 1.00 91.00 389 GLY A O 1
ATOM 2963 N N . PHE A 1 390 ? 17.662 -9.646 -3.330 1.00 86.25 390 PHE A N 1
ATOM 2964 C CA . PHE A 1 390 ? 18.261 -10.952 -3.629 1.00 86.25 390 PHE A CA 1
ATOM 2965 C C . PHE A 1 390 ? 19.760 -10.814 -3.873 1.00 86.25 390 PHE A C 1
ATOM 2967 O O . PHE A 1 390 ? 20.204 -10.004 -4.694 1.00 86.25 390 PHE A O 1
ATOM 2974 N N . LYS A 1 391 ? 20.557 -11.627 -3.168 1.00 85.56 391 LYS A N 1
ATOM 2975 C CA . LYS A 1 391 ? 22.027 -11.539 -3.166 1.00 85.56 391 LYS A CA 1
ATOM 2976 C C . LYS A 1 391 ? 22.477 -10.090 -2.894 1.00 85.56 391 LYS A C 1
ATOM 2978 O O . LYS A 1 391 ? 22.050 -9.490 -1.917 1.00 85.56 391 LYS A O 1
ATOM 2983 N N . ALA A 1 392 ? 23.317 -9.519 -3.757 1.00 80.94 392 ALA A N 1
ATOM 2984 C CA . ALA A 1 392 ? 23.825 -8.151 -3.639 1.00 80.94 392 ALA A CA 1
ATOM 2985 C C . ALA A 1 392 ? 22.906 -7.069 -4.255 1.00 80.94 392 ALA A C 1
ATOM 2987 O O . ALA A 1 392 ? 23.340 -5.928 -4.388 1.00 80.94 392 ALA A O 1
ATOM 2988 N N . ARG A 1 393 ? 21.668 -7.401 -4.661 1.00 83.00 393 ARG A N 1
ATOM 2989 C CA . ARG A 1 393 ? 20.691 -6.445 -5.217 1.00 83.00 393 ARG A CA 1
ATOM 2990 C C . ARG A 1 393 ? 19.588 -6.139 -4.183 1.00 83.00 393 ARG A C 1
ATOM 2992 O O . ARG A 1 393 ? 18.604 -6.882 -4.123 1.00 83.00 393 ARG A O 1
ATOM 2999 N N . PRO A 1 394 ? 19.744 -5.096 -3.343 1.00 87.69 394 PRO A N 1
ATOM 3000 C CA . PRO A 1 394 ? 18.711 -4.663 -2.403 1.00 87.69 394 PRO A CA 1
ATOM 3001 C C . PRO A 1 394 ? 17.512 -4.022 -3.120 1.00 87.69 394 PRO A C 1
ATOM 3003 O O . PRO A 1 394 ? 17.677 -3.293 -4.094 1.00 87.69 394 PRO A O 1
ATOM 3006 N N . LEU A 1 395 ? 16.307 -4.214 -2.579 1.00 89.69 395 LEU A N 1
ATOM 3007 C CA . LEU A 1 395 ? 15.162 -3.346 -2.870 1.00 89.69 395 LEU A CA 1
ATOM 3008 C C . LEU A 1 395 ? 15.368 -1.979 -2.199 1.00 89.69 395 LEU A C 1
ATOM 3010 O O . LEU A 1 395 ? 15.926 -1.905 -1.101 1.00 89.69 395 LEU A O 1
ATOM 3014 N N . SER A 1 396 ? 14.894 -0.897 -2.814 1.00 87.75 396 SER A N 1
ATOM 3015 C CA . SER A 1 396 ? 14.857 0.421 -2.159 1.00 87.75 396 SER A CA 1
ATOM 3016 C C . SER A 1 396 ? 13.894 0.411 -0.961 1.00 87.75 396 SER A C 1
ATOM 3018 O O . SER A 1 396 ? 12.906 -0.323 -0.984 1.00 87.75 396 SER A O 1
ATOM 3020 N N . ASN A 1 397 ? 14.143 1.218 0.080 1.00 84.88 397 ASN A N 1
ATOM 3021 C CA . ASN A 1 397 ? 13.274 1.253 1.268 1.00 84.88 397 ASN A CA 1
ATOM 3022 C C . ASN A 1 397 ? 11.887 1.872 0.996 1.00 84.88 397 ASN A C 1
ATOM 3024 O O . ASN A 1 397 ? 11.005 1.729 1.836 1.00 84.88 397 ASN A O 1
ATOM 3028 N N . ILE A 1 398 ? 11.673 2.514 -0.164 1.00 87.00 398 ILE A N 1
ATOM 3029 C CA . ILE A 1 398 ? 10.328 2.923 -0.614 1.00 87.00 398 ILE A CA 1
ATOM 3030 C C . ILE A 1 398 ? 9.436 1.727 -0.966 1.00 87.00 398 ILE A C 1
ATOM 3032 O O . ILE A 1 398 ? 8.217 1.839 -0.925 1.00 87.00 398 ILE A O 1
ATOM 3036 N N . MET A 1 399 ? 10.021 0.566 -1.280 1.00 91.56 399 MET A N 1
ATOM 3037 C CA . MET A 1 399 ? 9.268 -0.684 -1.330 1.00 91.56 399 MET A CA 1
ATOM 3038 C C . MET A 1 399 ? 9.096 -1.187 0.114 1.00 91.56 399 MET A C 1
ATOM 3040 O O . MET A 1 399 ? 10.108 -1.479 0.754 1.00 91.56 399 MET A O 1
ATOM 3044 N N . PRO A 1 400 ? 7.869 -1.344 0.645 1.00 90.19 400 PRO A N 1
ATOM 3045 C CA . PRO A 1 400 ? 7.625 -1.693 2.050 1.00 90.19 400 PRO A CA 1
ATOM 3046 C C . PRO A 1 400 ? 7.816 -3.197 2.337 1.00 90.19 400 PRO A C 1
ATOM 3048 O O . PRO A 1 400 ? 7.021 -3.856 3.010 1.00 90.19 400 PRO A O 1
ATOM 3051 N N . TRP A 1 401 ? 8.930 -3.755 1.853 1.00 91.31 401 TRP A N 1
ATOM 3052 C CA . TRP A 1 401 ? 9.344 -5.147 2.050 1.00 91.31 401 TRP A CA 1
ATOM 3053 C C . TRP A 1 401 ? 9.456 -5.524 3.536 1.00 91.31 401 TRP A C 1
ATOM 3055 O O . TRP A 1 401 ? 9.221 -6.672 3.902 1.00 91.31 401 TRP A O 1
ATOM 3065 N N . SER A 1 402 ? 9.749 -4.553 4.407 1.00 90.31 402 SER A N 1
ATOM 3066 C CA . SER A 1 402 ? 9.816 -4.721 5.863 1.00 90.31 402 SER A CA 1
ATOM 3067 C C . SER A 1 402 ? 8.481 -5.085 6.518 1.00 90.31 402 SER A C 1
ATOM 3069 O O . SER A 1 402 ? 8.486 -5.683 7.592 1.00 90.31 402 SER A O 1
ATOM 3071 N N . PHE A 1 403 ? 7.364 -4.779 5.855 1.00 93.50 403 PHE A N 1
ATOM 3072 C CA . PHE A 1 403 ? 6.019 -5.200 6.239 1.00 93.50 403 PHE A CA 1
ATOM 3073 C C . PHE A 1 403 ? 5.606 -6.451 5.456 1.00 93.50 403 PHE A C 1
ATOM 3075 O O . PHE A 1 403 ? 5.182 -7.443 6.047 1.00 93.50 403 PHE A O 1
ATOM 3082 N N . PHE A 1 404 ? 5.822 -6.481 4.135 1.00 95.75 404 PHE A N 1
ATOM 3083 C CA . PHE A 1 404 ? 5.460 -7.643 3.310 1.00 95.75 404 PHE A CA 1
ATOM 3084 C C . PHE A 1 404 ? 6.191 -8.938 3.700 1.00 95.75 404 PHE A C 1
ATOM 3086 O O . PHE A 1 404 ? 5.648 -10.029 3.520 1.00 95.75 404 PHE A O 1
ATOM 3093 N N . ARG A 1 405 ? 7.371 -8.851 4.328 1.00 94.50 405 ARG A N 1
ATOM 3094 C CA . ARG A 1 405 ? 8.057 -10.000 4.941 1.00 94.50 405 ARG A CA 1
ATOM 3095 C C . ARG A 1 405 ? 7.293 -10.665 6.095 1.00 94.50 405 ARG A C 1
ATOM 3097 O O . ARG A 1 405 ? 7.763 -11.704 6.554 1.00 94.50 405 ARG A O 1
ATOM 3104 N N . ASN A 1 406 ? 6.159 -10.116 6.537 1.00 95.19 406 ASN A N 1
ATOM 3105 C CA . ASN A 1 406 ? 5.265 -10.703 7.542 1.00 95.19 406 ASN A CA 1
ATOM 3106 C C . ASN A 1 406 ? 4.071 -11.462 6.922 1.00 95.19 406 ASN A C 1
ATOM 3108 O O . ASN A 1 406 ? 3.337 -12.130 7.646 1.00 95.19 406 ASN A O 1
ATOM 3112 N N . LEU A 1 407 ? 3.877 -11.398 5.594 1.00 97.62 407 LEU A N 1
ATOM 3113 C CA . LEU A 1 407 ? 2.833 -12.164 4.894 1.00 97.62 407 LEU A CA 1
ATOM 3114 C C . LEU A 1 407 ? 3.078 -13.679 5.011 1.00 97.62 407 LEU A C 1
ATOM 3116 O O . LEU A 1 407 ? 4.216 -14.097 5.211 1.00 97.62 407 LEU A O 1
ATOM 3120 N N . THR A 1 408 ? 2.065 -14.534 4.863 1.00 97.75 408 THR A N 1
ATOM 3121 C CA . THR A 1 408 ? 2.290 -15.994 4.852 1.00 97.75 408 THR A CA 1
ATOM 3122 C C . THR A 1 408 ? 3.011 -16.414 3.565 1.00 97.75 408 THR A C 1
ATOM 3124 O O . THR A 1 408 ? 2.981 -15.696 2.564 1.00 97.75 408 THR A O 1
ATOM 3127 N N . ASP A 1 409 ? 3.673 -17.575 3.560 1.00 97.69 409 ASP A N 1
ATOM 3128 C CA . ASP A 1 409 ? 4.259 -18.103 2.319 1.00 97.69 409 ASP A CA 1
ATOM 3129 C C . ASP A 1 409 ? 3.181 -18.363 1.254 1.00 97.69 409 ASP A C 1
ATOM 3131 O O . ASP A 1 409 ? 3.436 -18.150 0.075 1.00 97.69 409 ASP A O 1
ATOM 3135 N N . ASP A 1 410 ? 1.972 -18.777 1.640 1.00 97.94 410 ASP A N 1
ATOM 3136 C CA . ASP A 1 410 ? 0.883 -19.057 0.694 1.00 97.94 410 ASP A CA 1
ATOM 3137 C C . ASP A 1 410 ? 0.237 -17.778 0.135 1.00 97.94 410 ASP A C 1
ATOM 3139 O O . ASP A 1 410 ? -0.118 -17.732 -1.046 1.00 97.94 410 ASP A O 1
ATOM 3143 N N . ASP A 1 411 ? 0.181 -16.700 0.921 1.00 98.31 411 ASP A N 1
ATOM 3144 C CA . ASP A 1 411 ? -0.206 -15.366 0.455 1.00 98.31 411 ASP A CA 1
ATOM 3145 C C . ASP A 1 411 ? 0.860 -14.801 -0.509 1.00 98.31 411 ASP A C 1
ATOM 3147 O O . ASP A 1 411 ? 0.507 -14.248 -1.552 1.00 98.31 411 ASP A O 1
ATOM 3151 N N . LEU A 1 412 ? 2.161 -15.011 -0.245 1.00 98.38 412 LEU A N 1
ATOM 3152 C CA . LEU A 1 412 ? 3.238 -14.648 -1.184 1.00 98.38 412 LEU A CA 1
ATOM 3153 C C . LEU A 1 412 ? 3.208 -15.482 -2.478 1.00 98.38 412 LEU A C 1
ATOM 3155 O O . LEU A 1 412 ? 3.390 -14.924 -3.560 1.00 98.38 412 LEU A O 1
ATOM 3159 N N . LYS A 1 413 ? 2.927 -16.791 -2.404 1.00 98.50 413 LYS A N 1
ATOM 3160 C CA . LYS A 1 413 ? 2.707 -17.637 -3.597 1.00 98.50 413 LYS A CA 1
ATOM 3161 C C . LYS A 1 413 ? 1.479 -17.193 -4.384 1.00 98.50 413 LYS A C 1
ATOM 3163 O O . LYS A 1 413 ? 1.504 -17.236 -5.608 1.00 98.50 413 LYS A O 1
ATOM 3168 N N . SER A 1 414 ? 0.421 -16.753 -3.704 1.00 98.75 414 SER A N 1
ATOM 3169 C CA . SER A 1 414 ? -0.793 -16.232 -4.344 1.00 98.75 414 SER A CA 1
ATOM 3170 C C . SER A 1 414 ? -0.515 -14.907 -5.053 1.00 98.75 414 SER A C 1
ATOM 3172 O O . SER A 1 414 ? -0.815 -14.773 -6.237 1.00 98.75 414 SER A O 1
ATOM 3174 N N . LEU A 1 415 ? 0.164 -13.964 -4.387 1.00 98.50 415 LEU A N 1
ATOM 3175 C CA . LEU A 1 415 ? 0.684 -12.739 -5.008 1.00 98.50 415 LEU A CA 1
ATOM 3176 C C . LEU A 1 415 ? 1.514 -13.049 -6.260 1.00 98.50 415 LEU A C 1
ATOM 3178 O O . LEU A 1 415 ? 1.241 -12.497 -7.324 1.00 98.50 415 LEU A O 1
ATOM 3182 N N . PHE A 1 416 ? 2.474 -13.974 -6.166 1.00 98.56 416 PHE A N 1
ATOM 3183 C CA . PHE A 1 416 ? 3.288 -14.379 -7.312 1.00 98.56 416 PHE A CA 1
ATOM 3184 C C . PHE A 1 416 ? 2.457 -15.023 -8.429 1.00 98.56 416 PHE A C 1
ATOM 3186 O O . PHE A 1 416 ? 2.634 -14.676 -9.592 1.00 98.56 416 PHE A O 1
ATOM 3193 N N . ALA A 1 417 ? 1.511 -15.908 -8.098 1.00 98.62 417 ALA A N 1
ATOM 3194 C CA . ALA A 1 417 ? 0.613 -16.536 -9.067 1.00 98.62 417 ALA A CA 1
ATOM 3195 C C . ALA A 1 417 ? -0.244 -15.503 -9.815 1.00 98.62 417 ALA A C 1
ATOM 3197 O O . ALA A 1 417 ? -0.429 -15.623 -11.025 1.00 98.62 417 ALA A O 1
ATOM 3198 N N . TYR A 1 418 ? -0.723 -14.465 -9.122 1.00 98.69 418 TYR A N 1
ATOM 3199 C CA . TYR A 1 418 ? -1.401 -13.345 -9.763 1.00 98.69 418 TYR A CA 1
ATOM 3200 C C . TYR A 1 418 ? -0.462 -12.553 -10.678 1.00 98.69 418 TYR A C 1
ATOM 3202 O O . TYR A 1 418 ? -0.815 -12.335 -11.836 1.00 98.69 418 TYR A O 1
ATOM 3210 N N . LEU A 1 419 ? 0.737 -12.180 -10.217 1.00 98.50 419 LEU A N 1
ATOM 3211 C CA . LEU A 1 419 ? 1.706 -11.454 -11.048 1.00 98.50 419 LEU A CA 1
ATOM 3212 C C . LEU A 1 419 ? 2.089 -12.252 -12.308 1.00 98.50 419 LEU A C 1
ATOM 3214 O O . LEU A 1 419 ? 2.108 -11.693 -13.398 1.00 98.50 419 LEU A O 1
ATOM 3218 N N . GLN A 1 420 ? 2.277 -13.569 -12.194 1.00 98.12 420 GLN A N 1
ATOM 3219 C CA . GLN A 1 420 ? 2.529 -14.466 -13.331 1.00 98.12 420 GLN A CA 1
ATOM 3220 C C . GLN A 1 420 ? 1.311 -14.664 -14.255 1.00 98.12 420 GLN A C 1
ATOM 3222 O O . GLN A 1 420 ? 1.474 -15.094 -15.393 1.00 98.12 420 GLN A O 1
ATOM 3227 N N . SER A 1 421 ? 0.094 -14.338 -13.803 1.00 97.81 421 SER A N 1
ATOM 3228 C CA . SER A 1 421 ? -1.120 -14.355 -14.640 1.00 97.81 421 SER A CA 1
ATOM 3229 C C . SER A 1 421 ? -1.323 -13.075 -15.462 1.00 97.81 421 SER A C 1
ATOM 3231 O O . SER A 1 421 ? -2.208 -13.022 -16.320 1.00 97.81 421 SER A O 1
ATOM 3233 N N . LEU A 1 422 ? -0.535 -12.027 -15.196 1.00 97.56 422 LEU A N 1
ATOM 3234 C CA . LEU A 1 422 ? -0.633 -10.757 -15.906 1.00 97.56 422 LEU A CA 1
ATOM 3235 C C . LEU A 1 422 ? -0.208 -10.905 -17.367 1.00 97.56 422 LEU A C 1
ATOM 3237 O O . LEU A 1 422 ? 0.654 -11.709 -17.718 1.00 97.56 422 LEU A O 1
ATOM 3241 N N . LYS A 1 423 ? -0.770 -10.054 -18.230 1.00 96.50 423 LYS A N 1
ATOM 3242 C CA . LYS A 1 423 ? -0.266 -9.900 -19.595 1.00 96.50 423 LYS A CA 1
ATOM 3243 C C . LYS A 1 423 ? 1.206 -9.441 -19.526 1.00 96.50 423 LYS A C 1
ATOM 3245 O O . LYS A 1 423 ? 1.454 -8.420 -18.886 1.00 96.50 423 LYS A O 1
ATOM 3250 N N . PRO A 1 424 ? 2.158 -10.124 -20.191 1.00 97.19 424 PRO A N 1
ATOM 3251 C CA . PRO A 1 424 ? 3.532 -9.643 -20.301 1.00 97.19 424 PRO A CA 1
ATOM 3252 C C . PRO A 1 424 ? 3.581 -8.242 -20.920 1.00 97.19 424 PRO A C 1
ATOM 3254 O O . PRO A 1 424 ? 2.897 -7.969 -21.915 1.00 97.19 424 PRO A O 1
ATOM 3257 N N . VAL A 1 425 ? 4.397 -7.361 -20.344 1.00 95.75 425 VAL A N 1
ATOM 3258 C CA . VAL A 1 425 ? 4.679 -6.034 -20.893 1.00 95.75 425 VAL A CA 1
ATOM 3259 C C . VAL A 1 425 ? 6.189 -5.846 -20.939 1.00 95.75 425 VAL A C 1
ATOM 3261 O O . VAL A 1 425 ? 6.810 -5.648 -19.899 1.00 95.75 425 VAL A O 1
ATOM 3264 N N . CYS A 1 426 ? 6.768 -5.834 -22.142 1.00 94.94 426 CYS A N 1
ATOM 3265 C CA . CYS A 1 426 ? 8.182 -5.506 -22.305 1.00 94.94 426 CYS A CA 1
ATOM 3266 C C . CYS A 1 426 ? 8.431 -4.052 -21.888 1.00 94.94 426 CYS A C 1
ATOM 3268 O O . CYS A 1 426 ? 7.933 -3.118 -22.529 1.00 94.94 426 CYS A O 1
ATOM 3270 N N . HIS A 1 427 ? 9.108 -3.877 -20.756 1.00 95.50 427 HIS A N 1
ATOM 3271 C CA . HIS A 1 427 ? 9.489 -2.598 -20.178 1.00 95.50 427 HIS A CA 1
ATOM 3272 C C . HIS A 1 427 ? 10.734 -2.792 -19.299 1.00 95.50 427 HIS A C 1
ATOM 3274 O O . HIS A 1 427 ? 10.649 -3.323 -18.191 1.00 95.50 427 HIS A O 1
ATOM 3280 N N . HIS A 1 428 ? 11.897 -2.401 -19.816 1.00 95.88 428 HIS A N 1
ATOM 3281 C CA . HIS A 1 428 ? 13.184 -2.496 -19.136 1.00 95.88 428 HIS A CA 1
ATOM 3282 C C . HIS A 1 428 ? 13.356 -1.340 -18.153 1.00 95.88 428 HIS A C 1
ATOM 3284 O O . HIS A 1 428 ? 13.404 -0.179 -18.562 1.00 95.88 428 HIS A O 1
ATOM 3290 N N . VAL A 1 429 ? 13.489 -1.670 -16.869 1.00 94.75 429 VAL A N 1
ATOM 3291 C CA . VAL A 1 429 ? 13.739 -0.718 -15.780 1.00 94.75 429 VAL A CA 1
ATOM 3292 C C . VAL A 1 429 ? 14.798 -1.324 -14.858 1.00 94.75 429 VAL A C 1
ATOM 3294 O O . VAL A 1 429 ? 14.508 -2.295 -14.162 1.00 94.75 429 VAL A O 1
ATOM 3297 N N . ASP A 1 430 ? 16.012 -0.767 -14.831 1.00 92.31 430 ASP A N 1
ATOM 3298 C CA . ASP A 1 430 ? 17.044 -1.153 -13.852 1.00 92.31 430 ASP A CA 1
ATOM 3299 C C . ASP A 1 430 ? 17.598 0.092 -13.139 1.00 92.31 430 ASP A C 1
ATOM 3301 O O . ASP A 1 430 ? 18.075 1.030 -13.771 1.00 92.31 430 ASP A O 1
ATOM 3305 N N . ASN A 1 431 ? 17.529 0.102 -11.806 1.00 91.06 431 ASN A N 1
ATOM 3306 C CA . ASN A 1 431 ? 18.017 1.201 -10.970 1.00 91.06 431 ASN A CA 1
ATOM 3307 C C . ASN A 1 431 ? 19.548 1.219 -10.815 1.00 91.06 431 ASN A C 1
ATOM 3309 O O . ASN A 1 431 ? 20.077 2.151 -10.212 1.00 91.06 431 ASN A O 1
ATOM 3313 N N . THR A 1 432 ? 20.270 0.210 -11.321 1.00 89.56 432 THR A N 1
ATOM 3314 C CA . THR A 1 432 ? 21.744 0.219 -11.341 1.00 89.56 432 THR A CA 1
ATOM 3315 C C . THR A 1 432 ? 22.336 0.892 -12.579 1.00 89.56 432 THR A C 1
ATOM 3317 O O . THR A 1 432 ? 23.546 1.095 -12.629 1.00 89.56 432 THR A O 1
ATOM 3320 N N . GLU A 1 433 ? 21.506 1.229 -13.568 1.00 92.75 433 GLU A N 1
ATOM 3321 C CA . GLU A 1 433 ? 21.925 1.787 -14.856 1.00 92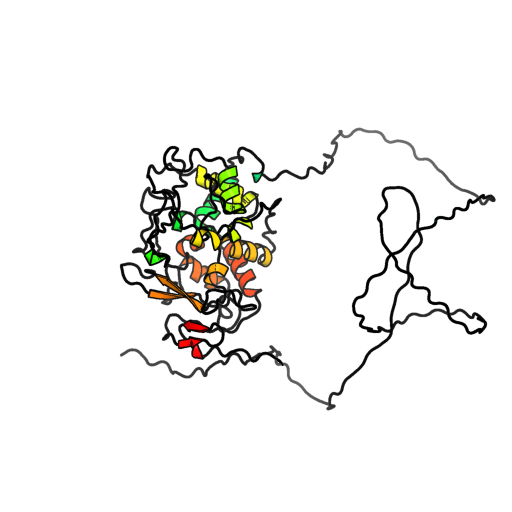.75 433 GLU A CA 1
ATOM 3322 C C . GLU A 1 433 ? 21.664 3.297 -14.948 1.00 92.75 433 GLU A C 1
ATOM 3324 O O . GLU A 1 433 ? 20.816 3.857 -14.248 1.00 92.75 433 GLU A O 1
ATOM 3329 N N . VAL A 1 434 ? 22.396 3.986 -15.828 1.00 91.81 434 VAL A N 1
ATOM 3330 C CA . VAL A 1 434 ? 22.242 5.438 -16.017 1.00 91.81 434 VAL A CA 1
ATOM 3331 C C . VAL A 1 434 ? 20.863 5.750 -16.600 1.00 91.81 434 VAL A C 1
ATOM 3333 O O . VAL A 1 434 ? 20.459 5.168 -17.603 1.00 91.81 434 VAL A O 1
ATOM 3336 N N . ALA A 1 435 ? 20.150 6.705 -15.998 1.00 93.50 435 ALA A N 1
ATOM 3337 C CA . ALA A 1 435 ? 18.802 7.057 -16.423 1.00 93.50 435 ALA A CA 1
ATOM 3338 C C . ALA A 1 435 ? 18.766 7.748 -17.800 1.00 93.50 435 ALA A C 1
ATOM 3340 O O . ALA A 1 435 ? 19.267 8.862 -17.986 1.00 93.50 435 ALA A O 1
ATOM 3341 N N . THR A 1 436 ? 18.092 7.107 -18.747 1.00 94.88 436 THR A N 1
ATOM 3342 C CA . THR A 1 436 ? 17.886 7.547 -20.134 1.00 94.88 436 THR A CA 1
ATOM 3343 C C . THR A 1 436 ? 16.399 7.795 -20.396 1.00 94.88 436 THR A C 1
ATOM 3345 O O . THR A 1 436 ? 15.551 7.517 -19.550 1.00 94.88 436 THR A O 1
ATOM 3348 N N . TYR A 1 437 ? 16.059 8.396 -21.539 1.00 94.00 437 TYR A N 1
ATOM 3349 C CA . TYR A 1 437 ? 14.667 8.699 -21.880 1.00 94.00 437 TYR A CA 1
ATOM 3350 C C . TYR A 1 437 ? 13.948 7.470 -22.443 1.00 94.00 437 TYR A C 1
ATOM 3352 O O . TYR A 1 437 ? 14.366 6.926 -23.464 1.00 94.00 437 TYR A O 1
ATOM 3360 N N . CYS A 1 438 ? 12.842 7.085 -21.808 1.00 93.88 438 CYS A N 1
ATOM 3361 C CA . CYS A 1 438 ? 11.958 6.029 -22.285 1.00 93.88 438 CYS A CA 1
ATOM 3362 C C . CYS A 1 438 ? 10.881 6.617 -23.197 1.00 93.88 438 CYS A C 1
ATOM 3364 O O . CYS A 1 438 ? 10.099 7.463 -22.769 1.00 93.88 438 CYS A O 1
ATOM 3366 N N . LYS A 1 439 ? 10.792 6.156 -24.450 1.00 92.38 439 LYS A N 1
ATOM 3367 C CA . LYS A 1 439 ? 9.761 6.643 -25.386 1.00 92.38 439 LYS A CA 1
ATOM 3368 C C . LYS A 1 439 ? 8.368 6.148 -24.981 1.00 92.38 439 LYS A C 1
ATOM 3370 O O . LYS A 1 439 ? 7.393 6.885 -25.087 1.00 92.38 439 LYS A O 1
ATOM 3375 N N . LYS A 1 440 ? 8.295 4.924 -24.446 1.00 90.81 440 LYS A N 1
ATOM 3376 C CA . LYS A 1 440 ? 7.050 4.254 -24.050 1.00 90.81 440 LYS A CA 1
ATOM 3377 C C . LYS A 1 440 ? 6.307 4.957 -22.905 1.00 90.81 440 LYS A C 1
ATOM 3379 O O . LYS A 1 440 ? 5.101 5.157 -23.010 1.00 90.81 440 LYS A O 1
ATOM 3384 N N . CYS A 1 441 ? 7.014 5.340 -21.837 1.00 91.19 441 CYS A N 1
ATOM 3385 C CA . CYS A 1 441 ? 6.430 6.016 -20.668 1.00 91.19 441 CYS A CA 1
ATOM 3386 C C . CYS A 1 441 ? 6.771 7.512 -20.565 1.00 91.19 441 CYS A C 1
ATOM 3388 O O . CYS A 1 441 ? 6.210 8.210 -19.730 1.00 91.19 441 CYS A O 1
ATOM 3390 N N . LYS A 1 442 ? 7.656 8.037 -21.421 1.00 91.69 442 LYS A N 1
ATOM 3391 C CA . LYS A 1 442 ? 8.061 9.457 -21.487 1.00 91.69 442 LYS A CA 1
ATOM 3392 C C . LYS A 1 442 ? 8.788 9.986 -20.245 1.00 91.69 442 LYS A C 1
ATOM 3394 O O . LYS A 1 442 ? 9.113 11.171 -20.194 1.00 91.69 442 LYS A O 1
ATOM 3399 N N . THR A 1 443 ? 9.102 9.127 -19.277 1.00 90.00 443 THR A N 1
ATOM 3400 C CA . THR A 1 443 ? 9.929 9.466 -18.113 1.00 90.00 443 THR A CA 1
ATOM 3401 C C . THR A 1 443 ? 11.408 9.136 -18.374 1.00 90.00 443 THR A C 1
ATOM 3403 O O . THR A 1 443 ? 11.804 8.758 -19.484 1.00 90.00 443 THR A O 1
ATOM 3406 N N . LYS A 1 444 ? 12.255 9.310 -17.350 1.00 92.50 444 LYS A N 1
ATOM 3407 C CA . LYS A 1 444 ? 13.629 8.803 -17.351 1.00 92.50 444 LYS A CA 1
ATOM 3408 C C . LYS A 1 444 ? 13.810 7.719 -16.297 1.00 92.50 444 LYS A C 1
ATOM 3410 O O . LYS A 1 444 ? 13.404 7.901 -15.150 1.00 92.50 444 LYS A O 1
ATOM 3415 N N . HIS A 1 445 ? 14.468 6.638 -16.695 1.00 94.12 445 HIS A N 1
ATOM 3416 C CA . HIS A 1 445 ? 14.882 5.528 -15.840 1.00 94.12 445 HIS A CA 1
ATOM 3417 C C . HIS A 1 445 ? 16.059 4.793 -16.479 1.00 94.12 445 HIS A C 1
ATOM 3419 O O . HIS A 1 445 ? 16.333 4.978 -17.668 1.00 94.12 445 HIS A O 1
ATOM 3425 N N . GLY A 1 446 ? 16.785 3.983 -15.707 1.00 94.06 446 GLY A N 1
ATOM 3426 C CA . GLY A 1 446 ? 17.831 3.139 -16.279 1.00 94.06 446 GLY A CA 1
ATOM 3427 C C . GLY A 1 446 ? 17.244 2.174 -17.311 1.00 94.06 446 GLY A C 1
ATOM 3428 O O . GLY A 1 446 ? 16.120 1.684 -17.144 1.00 94.06 446 GLY A O 1
ATOM 3429 N N . LEU A 1 447 ? 17.993 1.960 -18.397 1.00 94.81 447 LEU A N 1
ATOM 3430 C CA . LEU A 1 447 ? 17.587 1.199 -19.589 1.00 94.81 447 LEU A CA 1
ATOM 3431 C C . LEU A 1 447 ? 16.383 1.781 -20.360 1.00 94.81 447 LEU A C 1
ATOM 3433 O O . LEU A 1 447 ? 15.796 1.099 -21.202 1.00 94.81 447 LEU A O 1
ATOM 3437 N N . GLY A 1 448 ? 16.013 3.041 -20.105 1.00 94.12 448 GLY A N 1
ATOM 3438 C CA . GLY A 1 448 ? 14.915 3.739 -20.776 1.00 94.12 448 GLY A CA 1
ATOM 3439 C C . GLY A 1 448 ? 14.998 3.697 -22.305 1.00 94.12 448 GLY A C 1
ATOM 3440 O O . GLY A 1 448 ? 13.984 3.473 -22.959 1.00 94.12 448 GLY A O 1
ATOM 3441 N N . GLU A 1 449 ? 16.192 3.800 -22.885 1.00 94.00 449 GLU A N 1
ATOM 3442 C CA . GLU A 1 449 ? 16.419 3.804 -24.333 1.00 94.00 449 GLU A CA 1
ATOM 3443 C C . GLU A 1 449 ? 16.099 2.471 -25.025 1.00 94.00 449 GLU A C 1
ATOM 3445 O O . GLU A 1 449 ? 15.823 2.471 -26.221 1.00 94.00 449 GLU A O 1
ATOM 3450 N N . MET A 1 450 ? 16.074 1.352 -24.287 1.00 93.81 450 MET A N 1
ATOM 3451 C CA . MET A 1 450 ? 15.652 0.049 -24.823 1.00 93.81 450 MET A CA 1
ATOM 3452 C C . MET A 1 450 ? 14.123 -0.077 -24.957 1.00 93.81 450 MET A C 1
ATOM 3454 O O . MET A 1 450 ? 13.621 -1.055 -25.510 1.00 93.81 450 MET A O 1
ATOM 3458 N N . ASN A 1 451 ? 13.369 0.910 -24.465 1.00 92.81 451 ASN A N 1
ATOM 3459 C CA . ASN A 1 451 ? 11.910 0.923 -24.466 1.00 92.81 451 ASN A CA 1
ATOM 3460 C C . ASN A 1 451 ? 11.370 1.767 -25.620 1.00 92.81 451 ASN A C 1
ATOM 3462 O O . ASN A 1 451 ? 10.952 2.921 -25.453 1.00 92.81 451 ASN A O 1
ATOM 3466 N N . GLU A 1 452 ? 11.375 1.163 -26.803 1.00 80.62 452 GLU A N 1
ATOM 3467 C CA . GLU A 1 452 ? 10.728 1.723 -27.983 1.00 80.62 452 GLU A CA 1
ATOM 3468 C C . GLU A 1 452 ? 9.209 1.868 -27.789 1.00 80.62 452 GLU A C 1
ATOM 3470 O O . GLU A 1 452 ? 8.565 1.118 -27.046 1.00 80.62 452 GLU A O 1
ATOM 3475 N N . GLU A 1 453 ? 8.612 2.836 -28.490 1.00 69.56 453 GLU A N 1
ATOM 3476 C CA . GLU A 1 453 ? 7.162 2.834 -28.677 1.00 69.56 453 GLU A CA 1
ATOM 3477 C C . GLU A 1 453 ? 6.808 1.588 -29.493 1.00 69.56 453 GLU A C 1
ATOM 3479 O O . GLU A 1 453 ? 7.138 1.503 -30.676 1.00 69.56 453 GLU A O 1
ATOM 3484 N N . THR A 1 454 ? 6.136 0.613 -28.871 1.00 57.62 454 THR A N 1
ATOM 3485 C CA . THR A 1 454 ? 5.580 -0.537 -29.597 1.00 57.62 454 THR A CA 1
ATOM 3486 C C . THR A 1 454 ? 4.730 -0.013 -30.744 1.00 57.62 454 THR A C 1
ATOM 3488 O O . THR A 1 454 ? 3.699 0.619 -30.495 1.00 57.62 454 THR A O 1
ATOM 3491 N N . LEU A 1 455 ? 5.182 -0.267 -31.978 1.00 43.09 455 LEU A N 1
ATOM 3492 C CA . LEU A 1 455 ? 4.529 0.178 -33.204 1.00 43.09 455 LEU A CA 1
ATOM 3493 C C . LEU A 1 455 ? 3.043 -0.163 -33.124 1.00 43.09 455 LEU A C 1
ATOM 3495 O O . LEU A 1 455 ? 2.661 -1.335 -33.109 1.00 43.09 455 LEU A O 1
ATOM 3499 N N . THR A 1 456 ? 2.202 0.868 -33.048 1.00 37.84 456 THR A N 1
ATOM 3500 C CA . THR A 1 456 ? 0.756 0.684 -33.089 1.00 37.84 456 THR A CA 1
ATOM 3501 C C . THR A 1 456 ? 0.415 0.027 -34.418 1.00 37.84 456 THR A C 1
ATOM 3503 O O . THR A 1 456 ? 0.641 0.601 -35.485 1.00 37.84 456 THR A O 1
ATOM 3506 N N . ALA A 1 457 ? -0.086 -1.209 -34.351 1.00 34.53 457 ALA A N 1
ATOM 3507 C CA . ALA A 1 457 ? -0.576 -1.918 -35.521 1.00 34.53 457 ALA A CA 1
ATOM 3508 C C . ALA A 1 457 ? -1.674 -1.060 -36.169 1.00 34.53 457 ALA A C 1
ATOM 3510 O O . ALA A 1 457 ? -2.698 -0.786 -35.538 1.00 34.53 457 ALA A O 1
ATOM 3511 N N . LYS A 1 458 ? -1.387 -0.575 -37.380 1.00 30.97 458 LYS A N 1
ATOM 3512 C CA . LYS A 1 458 ? -2.282 0.252 -38.197 1.00 30.97 458 LYS A CA 1
ATOM 3513 C C . LYS A 1 458 ? -3.422 -0.564 -38.793 1.00 30.97 458 LYS A C 1
ATOM 3515 O O . LYS A 1 458 ? -3.161 -1.730 -39.160 1.00 30.97 458 LYS A O 1
#

Sequence (458 aa):
MPPHFPQSVGPYSCDAATTVAEVCNCRPARFAILLDPFVAPNYYPAQLAPANSPQFRTRAILIAGAGPYVARLRAFARARRSAFFVNLTLGPKIFKFKQVDVKVRLSGSNLLWMSSAMLVCLTFSNPIGTHAAPQASGSSASSVLEMDVIPRTPERLARGQYLVEGLLQCPACHSEVNFGKRPPEPMPGAKLGGHIFANAELGLPEPNRIVAPNISSDPEYGAGTWKDADFVRALRQGIGHDGRTLFPLMPYEFFRQLSDEDLAAAIVYIRSLPPVHHEQPKTFVTEDLKKTYKPFPMPASVAEPDRSDRVAYGKYLATAGHCGACHDGYDDKGAPIPGMQFSGGAPLTGPWEGGEKVISVNAANLTPDPSGIGYYNEAMFIEVIRNGGFKARPLSNIMPWSFFRNLTDDDLKSLFAYLQSLKPVCHHVDNTEVATYCKKCKTKHGLGEMNEETLTAK

Radius of gyration: 32.95 Å; chains: 1; bounding box: 108×78×80 Å

Secondary structure (DSSP, 8-state):
-PPPPP-------TT-------------------------------------SS-----------------------------------------------------------------------------------------GGGSSS----HHHHHHHHHIIIIIS-HHHHSS-EETTSSS-EEPTT-TTS-EEPPTTTTTPPTT-B-EEPP-SS-SSSSSTT--HHHHHHHHHHSB-TTSPBPPTTS-HHHHTTS-HHHHHHHHHHHTTSPP-----PPPB--HHHHTS--PPPPPS--PPPPTT-HHHHHHHHHHHTTHHHHHS-B-TTSPBPTT-TT----EEEESTTSSS--EEEEPPP-SSSTTTTTT--HHHHHHHHHHTEETTEEPPTTS-HHHHTTS-HHHHHHHHHHHHHSPP------TTSPEEE-TTTSSEEETGGG--------

pLDDT: mean 72.38, std 30.19, range [20.91, 98.75]

Foldseek 3Di:
DDDDDDPDDDDPFPPPPDDDDDDDDDDDDDDDDDDDDDDWDYDDDDDDDDDDDDDDDDDDDDDDDDDDDDDDDDDDDDDDDDGIHDDDDDDDDDDDDDDDDDDDDDDDDDDDDDDDDDDDDDDDDDDDDDPPDPPPDPDPPQQCLVDQARDLDPVLQVLLCLCCLFQQVVQVAQFPWALQDVQIDGDVLGRLQKDKDDCVLVVHDPPFTAIGFRQACDPPRHCVVPTLNQLLCCQQWCAHSVGARHDCVNVSVLSNQDFSSSSSSNSSNRHVGHDRPHHDDDGDDDPVSSVVDGIDDGDSGHHQDDLVQLQSNLVSSCSSSVVQVQQFQAAPVRHGDPQRGRQKFDWNWDCQNHDPDIDIAIHARLALAPLGCVVDDLVRQLVCLLVQHDDPGHHTSVNVSVNNNSHDSSSSSSNSVNRHVGDDDDHHADQVADWDAAPCRRDTGGVNVSHDDPPDDD

Organism: Koribacter versatilis (strain Ellin345) (NCBI:txid204669)

InterPro domains:
  IPR009056 Cytochrome c-like domain [PF00034] (311-423)
  IPR009056 Cytochrome c-like domain [PS51007] (155-274)
  IPR009056 Cytochrome c-like domain [PS51007] (309-423)
  IPR036909 Cytochrome c-like domain superfamily [G3DSA:1.10.760.10] (130-276)
  IPR036909 Cytochrome c-like domain superfamily [G3DSA:1.10.760.10] (289-429)
  IPR036909 Cytochrome c-like domain superfamily [SSF46626] (151-284)
  IPR036909 Cytochrome c-like domain superfamily [SSF46626] (312-447)
  IPR051459 Cytochrome c-type Dehydrogenase [PTHR35008] (135-330)